Protein AF-A0A9D0HGX9-F1 (afdb_monomer)

Secondary structure (DSSP, 8-state):
---------TTS-PPPEEETTEEE-HHHHHHHHHHHHHTTTSEE-HHHHHHHHHHHHHTT--HHHHHHHHHHHHHHHHHHHS---EEPPP--------------TT-HHHHHHHHHHHHHHHHHHHHHHHHHHHHHHHHHHHHHHHHHHHHHHHHHHHHHHHHHHHHHHHHHHHHHHHHHHHHHHT------------------------------------------S----HHHHHHHHHH-TT-HHHHHHHHHHHHHTT-HHHHHHHHHHHHHTT---HHHHHHHHHH--SS----SS---HHHIIIIIS-TT--HHHHHHHHHHHHHHHHHHHHHSPTT-S-PPPGGGEE-TTT---HHHHHHHHHHHHTT-PPPPEEE-TT--SSEEEE-SSS-EEEE-HHHHSS--HHHHHHHHHHHHHTTSHHHHHHHHSSSHHHHHHHHHHHHHHH-TT----HHHHHHHHHHHHHHGGGS-HHHHHHHHHHHHHHHHTT----HHHHHHHHHHHHHHHHHHHH--HHHHHHHHHHHSSS--HHHHHHHHHHHHSHHHHHHHHHHT-SPPP----

pLDDT: mean 81.4, std 19.77, range [28.61, 97.88]

Sequence (573 aa):
MSDDAFTHHAAHFEPGIVHAGVELSEAEAKYAELFSEVIWDGLITTSNQLRLENARKVFGLSPQRTQQLEAALTAAHEMRTDSSVLIEAEEAPSSRGTLAPTAAAGDPGMQALQLRIRTLEKDKRELRSSNRRLSGHVNELEELVEQLQSALQSTLQELADAHEELSASSQELVSSRREIEAAKSVRTPASQPPPLDSLRGVDIPFPAHSLTQKRHDDEIDWSTPGHTGPSDDPSDLHRQLDDDPRDTHTLKRMFDALRRRQDIDRRWCVAQVLVYLGEANDEQRELYERHAHAGLVTPRRAVNEDEWRELLFHSTQDHLIGDVLAEVAEAVLLGQLTRLKPGCRQQPDEALLVDPHESSVQAVRSFGWAAEFLGQKVPPLYADPAFEGITEMVLTPNPATRLGRGSLVGRTNKELAFLAGQHLCWYRKEHLLGRAVGSLQQLEDVLLAALAIGNPALPMTEAKKDRVEPLVEALQPLLDEATILRLQQLYDDFAEAGCIVDVARWHRAVERTALFSGLLLANDLDVAEAVLTLQQHNATDVEMEELIVFFTAARCSELRRRVGIALAPQTAL

Structure (mmCIF, N/CA/C/O backbone):
data_AF-A0A9D0HGX9-F1
#
_entry.id   AF-A0A9D0HGX9-F1
#
loop_
_atom_site.group_PDB
_atom_site.id
_atom_site.type_symbol
_atom_site.label_atom_id
_atom_site.label_alt_id
_atom_site.label_comp_id
_atom_site.label_asym_id
_atom_site.label_entity_id
_atom_site.label_seq_id
_atom_site.pdbx_PDB_ins_code
_atom_site.Cartn_x
_atom_site.Cartn_y
_atom_site.Cartn_z
_atom_site.occupancy
_atom_site.B_iso_or_equiv
_atom_site.auth_seq_id
_atom_site.auth_comp_id
_atom_site.auth_asym_id
_atom_site.auth_atom_id
_atom_site.pdbx_PDB_model_num
ATOM 1 N N . MET A 1 1 ? 2.062 45.900 58.242 1.00 41.16 1 MET A N 1
ATOM 2 C CA . MET A 1 1 ? 2.983 45.389 57.208 1.00 41.16 1 MET A CA 1
ATOM 3 C C . MET A 1 1 ? 2.101 44.754 56.157 1.00 41.16 1 MET A C 1
ATOM 5 O O . MET A 1 1 ? 1.206 44.018 56.541 1.00 41.16 1 MET A O 1
ATOM 9 N N . SER A 1 2 ? 2.237 45.222 54.920 1.00 35.62 2 SER A N 1
ATOM 10 C CA . SER A 1 2 ? 1.290 45.032 53.817 1.00 35.62 2 SER A CA 1
ATOM 11 C C . SER A 1 2 ? 1.216 43.572 53.371 1.00 35.62 2 SER A C 1
ATOM 13 O O . SER A 1 2 ? 2.263 42.965 53.163 1.00 35.62 2 SER A O 1
ATOM 15 N N . ASP A 1 3 ? -0.005 43.059 53.211 1.00 44.34 3 ASP A N 1
ATOM 16 C CA . ASP A 1 3 ? -0.317 41.935 52.326 1.00 44.34 3 ASP A CA 1
ATOM 17 C C . ASP A 1 3 ? -0.073 42.408 50.888 1.00 44.34 3 ASP A C 1
ATOM 19 O O . ASP A 1 3 ? -0.855 43.195 50.352 1.00 44.34 3 ASP A O 1
ATOM 23 N N . ASP A 1 4 ? 1.024 41.970 50.272 1.00 37.41 4 ASP A N 1
ATOM 24 C CA . ASP A 1 4 ? 1.209 42.095 48.825 1.00 37.41 4 ASP A CA 1
ATOM 25 C C . ASP A 1 4 ? 0.525 40.898 48.158 1.00 37.41 4 ASP A C 1
ATOM 27 O O . ASP A 1 4 ? 1.103 39.829 47.957 1.00 37.41 4 ASP A O 1
ATOM 31 N N . ALA A 1 5 ? -0.761 41.076 47.854 1.00 46.41 5 ALA A N 1
ATOM 32 C CA . ALA A 1 5 ? -1.502 40.171 46.995 1.00 46.41 5 ALA A CA 1
ATOM 33 C C . ALA A 1 5 ? -0.936 40.265 45.570 1.00 46.41 5 ALA A C 1
ATOM 35 O O . ALA A 1 5 ? -1.072 41.281 44.883 1.00 46.41 5 ALA A O 1
ATOM 36 N N . PHE A 1 6 ? -0.290 39.186 45.137 1.00 40.38 6 PHE A N 1
ATOM 37 C CA . PHE A 1 6 ? 0.238 39.022 43.789 1.00 40.38 6 PHE A CA 1
ATOM 38 C C . PH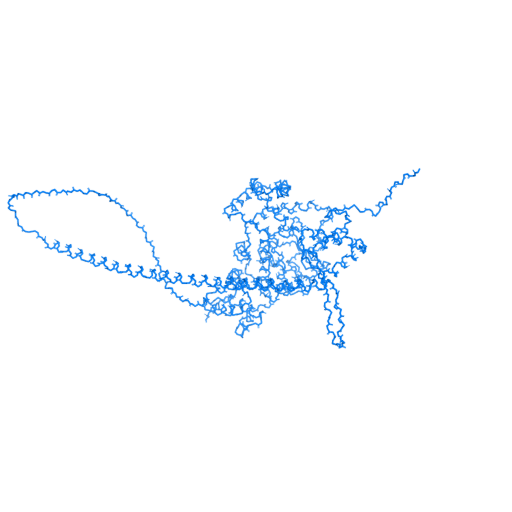E A 1 6 ? -0.894 39.204 42.762 1.00 40.38 6 PHE A C 1
ATOM 40 O O . PHE A 1 6 ? -1.862 38.444 42.741 1.00 40.38 6 PHE A O 1
ATOM 47 N N . THR A 1 7 ? -0.807 40.250 41.940 1.00 45.66 7 THR A N 1
ATOM 48 C CA . THR A 1 7 ? -1.807 40.592 40.918 1.00 45.66 7 THR A CA 1
ATOM 49 C C . THR A 1 7 ? -1.229 40.332 39.529 1.00 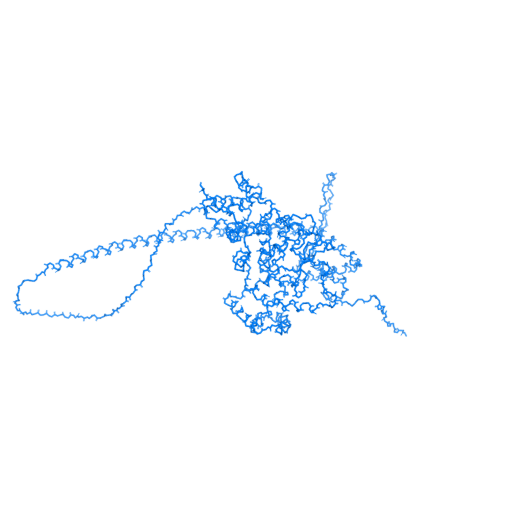45.66 7 THR A C 1
ATOM 51 O O . THR A 1 7 ? -0.210 40.903 39.151 1.00 45.66 7 THR A O 1
ATOM 54 N N . HIS A 1 8 ? -1.879 39.457 38.757 1.00 50.25 8 HIS A N 1
ATOM 55 C CA . HIS A 1 8 ? -1.488 39.129 37.384 1.00 50.25 8 HIS A CA 1
ATOM 56 C C . HIS A 1 8 ? -2.278 39.945 36.352 1.00 50.25 8 HIS A C 1
ATOM 58 O O . HIS A 1 8 ? -3.485 40.145 36.487 1.00 50.25 8 HIS A O 1
ATOM 64 N N . HIS A 1 9 ? -1.608 40.363 35.274 1.00 41.41 9 HIS A N 1
ATOM 65 C CA . HIS A 1 9 ? -2.248 40.954 34.099 1.00 41.41 9 HIS A CA 1
ATOM 66 C C . HIS A 1 9 ? -2.865 39.861 33.208 1.00 41.41 9 HIS A C 1
ATOM 68 O O . HIS A 1 9 ? -2.149 39.084 32.581 1.00 41.41 9 HIS A O 1
ATOM 74 N N . ALA A 1 10 ? -4.197 39.844 33.098 1.00 46.84 10 ALA A N 1
ATOM 75 C CA . ALA A 1 10 ? -4.971 38.834 32.362 1.00 46.84 10 ALA A CA 1
ATOM 76 C C . ALA A 1 10 ? -4.714 38.765 30.836 1.00 46.84 10 ALA A C 1
ATOM 78 O O . ALA A 1 10 ? -5.222 37.865 30.180 1.00 46.84 10 ALA A O 1
ATOM 79 N N . ALA A 1 11 ? -3.941 39.690 30.258 1.00 45.59 11 ALA A N 1
ATOM 80 C CA . ALA A 1 11 ? -3.657 39.728 28.818 1.00 45.59 11 ALA A CA 1
ATOM 81 C C . ALA A 1 11 ? -2.467 38.848 28.379 1.00 45.59 11 ALA A C 1
ATOM 83 O O . ALA A 1 11 ? -2.282 38.642 27.184 1.00 45.59 11 ALA A O 1
ATOM 84 N N . HIS A 1 12 ? -1.658 38.345 29.319 1.00 43.81 12 HIS A N 1
ATOM 85 C CA . HIS A 1 12 ? -0.419 37.603 29.026 1.00 43.81 12 HIS A CA 1
ATOM 86 C C . HIS A 1 12 ? -0.281 36.303 29.832 1.00 43.81 12 HIS A C 1
ATOM 88 O O . HIS A 1 12 ? 0.815 35.766 29.960 1.00 43.81 12 HIS A O 1
ATOM 94 N N . PHE A 1 13 ? -1.374 35.822 30.423 1.00 44.50 13 PHE A N 1
ATOM 95 C CA . PHE A 1 13 ? -1.369 34.621 31.249 1.00 44.50 13 PHE A CA 1
ATOM 96 C C . PHE A 1 13 ? -1.857 33.421 30.430 1.00 44.50 13 PHE A C 1
ATOM 98 O O . PHE A 1 13 ? -3.046 33.325 30.129 1.00 44.50 13 PHE A O 1
ATOM 105 N N . GLU A 1 14 ? -0.944 32.517 30.072 1.00 49.56 14 GLU A N 1
ATOM 106 C CA . GLU A 1 14 ? -1.278 31.206 29.508 1.00 49.56 14 GLU A CA 1
ATOM 107 C C . GLU A 1 14 ? -1.277 30.151 30.629 1.00 49.56 14 GLU A C 1
ATOM 109 O O . GLU A 1 14 ? -0.292 30.055 31.366 1.00 49.56 14 GLU A O 1
ATOM 114 N N . PRO A 1 15 ? -2.356 29.367 30.799 1.00 50.19 15 PRO A N 1
ATOM 115 C CA . PRO A 1 15 ? -2.385 28.281 31.773 1.00 50.19 15 PRO A CA 1
ATOM 116 C C . PRO A 1 15 ? -1.420 27.163 31.354 1.00 50.19 15 PRO A C 1
ATOM 118 O O . PRO A 1 15 ? -1.460 26.698 30.216 1.00 50.19 15 PRO A O 1
ATOM 121 N N . GLY A 1 16 ? -0.557 26.738 32.279 1.00 45.16 16 GLY A N 1
ATOM 122 C CA . GLY A 1 16 ? 0.463 25.728 32.008 1.00 45.16 16 GLY A CA 1
ATOM 123 C C . GLY A 1 16 ? -0.113 24.323 31.802 1.00 45.16 16 GLY A C 1
ATOM 124 O O . GLY A 1 16 ? -1.043 23.909 32.495 1.00 45.16 16 GLY A O 1
ATOM 125 N N . ILE A 1 17 ? 0.465 23.576 30.863 1.00 52.53 17 ILE A N 1
ATOM 126 C CA . ILE A 1 17 ? 0.233 22.144 30.654 1.00 52.53 17 ILE A CA 1
ATOM 127 C C . ILE A 1 17 ? 1.348 21.392 31.385 1.00 52.53 17 ILE A C 1
ATOM 129 O O . ILE A 1 17 ? 2.521 21.747 31.276 1.00 52.53 17 ILE A O 1
ATOM 133 N N . VAL A 1 18 ? 0.999 20.352 32.146 1.00 51.81 18 VAL A N 1
ATOM 134 C CA . VAL A 1 18 ? 1.998 19.518 32.827 1.00 51.81 18 VAL A CA 1
ATOM 135 C C . VAL A 1 18 ? 2.563 18.510 31.831 1.00 51.81 18 VAL A C 1
ATOM 137 O O . VAL A 1 18 ? 1.854 17.601 31.404 1.00 51.81 18 VAL A O 1
ATOM 140 N N . HIS A 1 19 ? 3.845 18.635 31.495 1.00 47.19 19 HIS A N 1
ATOM 141 C CA . HIS A 1 19 ? 4.571 17.654 30.687 1.00 47.19 19 HIS A CA 1
ATOM 142 C C . HIS A 1 19 ? 5.799 17.181 31.470 1.00 47.19 19 HIS A C 1
ATOM 144 O O . HIS A 1 19 ? 6.579 17.995 31.959 1.00 47.19 19 HIS A O 1
ATOM 150 N N . ALA A 1 20 ? 5.954 15.865 31.645 1.00 56.28 20 ALA A N 1
ATOM 151 C CA . ALA A 1 20 ? 7.047 15.259 32.423 1.00 56.28 20 ALA A CA 1
ATOM 152 C C . ALA A 1 20 ? 7.250 15.840 33.850 1.00 56.28 20 ALA A C 1
ATOM 154 O O . ALA A 1 20 ? 8.354 15.799 34.386 1.00 56.28 20 ALA A O 1
ATOM 155 N N . GLY A 1 21 ? 6.189 16.360 34.483 1.00 55.59 21 GLY A N 1
ATOM 156 C CA . GLY A 1 21 ? 6.228 16.885 35.856 1.00 55.59 21 GLY A CA 1
ATOM 157 C C . GLY A 1 21 ? 6.620 18.363 35.998 1.00 55.59 21 GLY A C 1
ATOM 158 O O . GLY A 1 21 ? 6.822 18.814 37.123 1.00 55.59 21 GLY A O 1
ATOM 159 N N . VAL A 1 22 ? 6.701 19.123 34.900 1.00 55.81 22 VAL A N 1
ATOM 160 C CA . VAL A 1 22 ? 6.968 20.574 34.901 1.00 55.81 22 VAL A CA 1
ATOM 161 C C . VAL A 1 22 ? 5.765 21.321 34.311 1.00 55.81 22 VAL A C 1
ATOM 163 O O . VAL A 1 22 ? 5.178 20.861 33.332 1.00 55.81 22 VAL A O 1
ATOM 166 N N . GLU A 1 23 ? 5.380 22.457 34.904 1.00 62.72 23 GLU A N 1
ATOM 167 C CA . GLU A 1 23 ? 4.383 23.375 34.329 1.00 62.72 23 GLU A CA 1
ATOM 168 C C . GLU A 1 23 ? 5.004 24.132 33.144 1.00 62.72 23 GLU A C 1
ATOM 170 O O . GLU A 1 23 ? 5.944 24.912 33.330 1.00 62.72 23 GLU A O 1
ATOM 175 N N . LEU A 1 24 ? 4.495 23.879 31.933 1.00 69.81 24 LEU A N 1
ATOM 176 C CA . LEU A 1 24 ? 4.989 24.453 30.676 1.00 69.81 24 LEU A CA 1
ATOM 177 C C . LEU A 1 24 ? 3.926 25.328 30.010 1.00 69.81 24 LEU A C 1
ATOM 179 O O . LEU A 1 24 ? 2.756 24.947 29.977 1.00 69.81 24 LEU A O 1
ATOM 183 N N . SER A 1 25 ? 4.315 26.461 29.419 1.00 76.12 25 SER A N 1
ATOM 184 C CA . SER A 1 25 ? 3.441 27.175 28.470 1.00 76.12 25 SER A CA 1
ATOM 185 C C . SER A 1 25 ? 3.206 26.348 27.195 1.00 76.12 25 SER A C 1
ATOM 187 O O . SER A 1 25 ? 3.917 25.376 26.937 1.00 76.12 25 SER A O 1
ATOM 189 N N . GLU A 1 26 ? 2.232 26.714 26.355 1.00 75.19 26 GLU A N 1
ATOM 190 C CA . GLU A 1 26 ? 1.920 25.932 25.144 1.00 75.19 26 GLU A CA 1
ATOM 191 C C . GLU A 1 26 ? 3.116 25.869 24.171 1.00 75.19 26 GLU A C 1
ATOM 193 O O . GLU A 1 26 ? 3.390 24.835 23.557 1.00 75.19 26 GLU A O 1
ATOM 198 N N . ALA A 1 27 ? 3.872 26.965 24.067 1.00 77.44 27 ALA A N 1
ATOM 199 C CA . ALA A 1 27 ? 5.100 27.033 23.279 1.00 77.44 27 ALA A CA 1
ATOM 200 C C . ALA A 1 27 ? 6.240 26.196 23.892 1.00 77.44 27 ALA A C 1
ATOM 202 O O . ALA A 1 27 ? 6.989 25.542 23.165 1.00 77.44 27 ALA A O 1
ATOM 203 N N . GLU A 1 28 ? 6.355 26.179 25.223 1.00 81.38 28 GLU A N 1
ATOM 204 C CA . GLU A 1 28 ? 7.341 25.362 25.940 1.00 81.38 28 GLU A CA 1
ATOM 205 C C . GLU A 1 28 ? 7.021 23.864 25.843 1.00 81.38 28 GLU A C 1
ATOM 207 O O . GLU A 1 28 ? 7.941 23.061 25.711 1.00 81.38 28 GLU A O 1
ATOM 212 N N . ALA A 1 29 ? 5.741 23.480 25.840 1.00 79.88 29 ALA A N 1
ATOM 213 C CA . ALA A 1 29 ? 5.309 22.093 25.680 1.00 79.88 29 ALA A CA 1
ATOM 214 C C . ALA A 1 29 ? 5.664 21.538 24.291 1.00 79.88 29 ALA A C 1
ATOM 216 O O . ALA A 1 29 ? 6.240 20.457 24.197 1.00 79.88 29 ALA A O 1
ATOM 217 N N . LYS A 1 30 ? 5.415 22.309 23.223 1.00 79.50 30 LYS A N 1
ATOM 218 C CA . LYS A 1 30 ? 5.791 21.934 21.844 1.00 79.50 30 LYS A CA 1
ATOM 219 C C . LYS A 1 30 ? 7.307 21.816 21.672 1.00 79.50 30 LYS A C 1
ATOM 221 O O . LYS A 1 30 ? 7.789 20.929 20.973 1.00 79.50 30 LYS A O 1
ATOM 226 N N . TYR A 1 31 ? 8.071 22.692 22.327 1.00 88.00 31 TYR A N 1
ATOM 227 C CA . TYR A 1 31 ? 9.530 22.591 22.341 1.00 88.00 31 TYR A CA 1
ATOM 228 C C . TYR A 1 31 ? 10.022 21.378 23.137 1.00 88.00 31 TYR A C 1
ATOM 230 O O . TYR A 1 31 ? 10.944 20.697 22.699 1.00 88.00 31 TYR A O 1
ATOM 238 N N . ALA A 1 32 ? 9.404 21.082 24.283 1.00 85.25 32 ALA A N 1
ATOM 239 C CA . ALA A 1 32 ? 9.742 19.927 25.111 1.00 85.25 32 ALA A CA 1
ATOM 240 C C . ALA A 1 32 ? 9.456 18.593 24.406 1.00 85.25 32 ALA A C 1
ATOM 242 O O . ALA A 1 32 ? 10.243 17.654 24.536 1.00 85.25 32 ALA A O 1
ATOM 243 N N . GLU A 1 33 ? 8.368 18.515 23.640 1.00 85.00 33 GLU A N 1
ATOM 244 C CA . GLU A 1 33 ? 8.035 17.365 22.795 1.00 85.00 33 GLU A CA 1
ATOM 245 C C . GLU A 1 33 ? 9.098 17.158 21.707 1.00 85.00 33 GLU A C 1
ATOM 247 O O . GLU A 1 33 ? 9.690 16.082 21.624 1.00 85.00 33 GLU A O 1
ATOM 252 N N . LEU A 1 34 ? 9.440 18.221 20.967 1.00 87.44 34 LEU A N 1
ATOM 253 C CA . LEU A 1 34 ? 10.500 18.191 19.955 1.00 87.44 34 LEU A CA 1
ATOM 254 C C . LEU A 1 34 ? 11.865 17.811 20.550 1.00 87.44 34 LEU A C 1
ATOM 256 O O . LEU A 1 34 ? 12.614 17.038 19.959 1.00 87.44 34 LEU A O 1
ATOM 260 N N . PHE A 1 35 ? 12.211 18.349 21.719 1.00 87.19 35 PHE A N 1
ATOM 261 C CA . PHE A 1 35 ? 13.467 18.020 22.387 1.00 87.19 35 PHE A CA 1
ATOM 262 C C . PHE A 1 35 ? 13.495 16.557 22.845 1.00 87.19 35 PHE A C 1
ATOM 264 O O . PHE A 1 35 ? 14.522 15.902 22.710 1.00 87.19 35 PHE A O 1
ATOM 271 N N . SER A 1 36 ? 12.364 16.025 23.318 1.00 85.25 36 SER A N 1
ATOM 272 C CA . SER A 1 36 ? 12.232 14.616 23.714 1.00 85.25 36 SER A CA 1
ATOM 273 C C . SER A 1 36 ? 12.361 13.657 22.524 1.00 85.25 36 SER A C 1
ATOM 275 O O . SER A 1 36 ? 12.949 12.591 22.676 1.00 85.25 36 SER A O 1
ATOM 277 N N . GLU A 1 37 ? 11.849 14.045 21.349 1.00 82.81 37 GLU A N 1
ATOM 278 C CA . GLU A 1 37 ? 12.058 13.336 20.076 1.00 82.81 37 GLU A CA 1
ATOM 279 C C . GLU A 1 37 ? 13.550 13.304 19.712 1.00 82.81 37 GLU A C 1
ATOM 281 O O . GLU A 1 37 ? 14.085 12.251 19.378 1.00 82.81 37 GLU A O 1
ATOM 286 N N . VAL A 1 38 ? 14.236 14.445 19.837 1.00 85.38 38 VAL A N 1
ATOM 287 C CA . VAL A 1 38 ? 15.654 14.590 19.475 1.00 85.38 38 VAL A CA 1
ATOM 288 C C . VAL A 1 38 ? 16.594 13.814 20.399 1.00 85.38 38 VAL A C 1
ATOM 290 O O . VAL A 1 38 ? 17.603 13.312 19.924 1.00 85.38 38 VAL A O 1
ATOM 293 N N . ILE A 1 39 ? 16.305 13.727 21.700 1.00 84.56 39 ILE A N 1
ATOM 294 C CA . ILE A 1 39 ? 17.152 12.988 22.655 1.00 84.56 39 ILE A CA 1
ATOM 295 C C . ILE A 1 39 ? 16.775 11.506 22.777 1.00 84.56 39 ILE A C 1
ATOM 297 O O . ILE A 1 39 ? 17.386 10.802 23.578 1.00 84.56 39 ILE A O 1
ATOM 301 N N . TRP A 1 40 ? 15.765 11.023 22.039 1.00 78.25 40 TRP A N 1
ATOM 302 C CA . TRP A 1 40 ? 15.255 9.650 22.160 1.00 78.25 40 TRP A CA 1
ATOM 303 C C . TRP A 1 40 ? 16.328 8.585 21.896 1.00 78.25 40 TRP A C 1
ATOM 305 O O . TRP A 1 40 ? 16.348 7.547 22.555 1.00 78.25 40 TRP A O 1
ATOM 315 N N . ASP A 1 41 ? 17.229 8.850 20.955 1.00 73.81 41 ASP A N 1
ATOM 316 C CA . ASP A 1 41 ? 18.353 7.985 20.588 1.00 73.81 41 ASP A CA 1
ATOM 317 C C . ASP A 1 41 ? 19.620 8.238 21.431 1.00 73.81 41 ASP A C 1
ATOM 319 O O . ASP A 1 41 ? 20.639 7.568 21.247 1.00 73.81 41 ASP A O 1
ATOM 323 N N . GLY A 1 42 ? 19.559 9.186 22.373 1.00 74.19 42 GLY A N 1
ATOM 324 C CA . GLY A 1 42 ? 20.676 9.587 23.220 1.00 74.19 42 GLY A CA 1
ATOM 325 C C . GLY A 1 42 ? 21.786 10.344 22.483 1.00 74.19 42 GLY A C 1
ATOM 326 O O . GLY A 1 42 ? 22.853 10.535 23.073 1.00 74.19 42 GLY A O 1
ATOM 327 N N . LEU A 1 43 ? 21.577 10.781 21.232 1.00 77.56 43 LEU A N 1
ATOM 328 C CA . LEU A 1 43 ? 22.593 11.460 20.428 1.00 77.56 43 LEU A CA 1
ATOM 329 C C . LEU A 1 43 ? 22.048 12.721 19.738 1.00 77.56 43 LEU A C 1
ATOM 331 O O . LEU A 1 43 ? 21.294 12.684 18.772 1.00 77.56 43 LEU A O 1
ATOM 335 N N . ILE A 1 44 ? 22.519 13.885 20.178 1.00 81.69 44 ILE A N 1
ATOM 336 C CA . ILE A 1 44 ? 22.172 15.164 19.560 1.00 81.69 44 ILE A CA 1
ATOM 337 C C . ILE A 1 44 ? 23.148 15.439 18.405 1.00 81.69 44 ILE A C 1
ATOM 339 O O . ILE A 1 44 ? 24.260 15.928 18.625 1.00 81.69 44 ILE A O 1
ATOM 343 N N . THR A 1 45 ? 22.713 15.140 17.177 1.00 82.38 45 THR A N 1
ATOM 344 C CA . THR A 1 45 ? 23.442 15.456 15.931 1.00 82.38 45 THR A CA 1
ATOM 345 C C . THR A 1 45 ? 23.485 16.960 15.641 1.00 82.38 45 THR A C 1
ATOM 347 O O . THR A 1 45 ? 22.624 17.722 16.092 1.00 82.38 45 THR A O 1
ATOM 350 N N . THR A 1 46 ? 24.427 17.409 14.805 1.00 77.56 46 THR A N 1
ATOM 351 C CA . THR A 1 46 ? 24.515 18.821 14.364 1.00 77.56 46 THR A CA 1
ATOM 352 C C . THR A 1 46 ? 23.242 19.294 13.643 1.00 77.56 46 THR A C 1
ATOM 354 O O . THR A 1 46 ? 22.807 20.436 13.806 1.00 77.56 46 THR A O 1
ATOM 357 N N . SER A 1 47 ? 22.588 18.406 12.885 1.00 74.94 47 SER A N 1
ATOM 358 C CA . SER A 1 47 ? 21.306 18.702 12.227 1.00 74.94 47 SER A CA 1
ATOM 359 C C . SER A 1 47 ? 20.187 18.930 13.249 1.00 74.94 47 SER A C 1
ATOM 361 O O . SER A 1 47 ? 19.439 19.909 13.161 1.00 74.94 47 SER A O 1
ATOM 363 N N . ASN A 1 48 ? 20.130 18.084 14.280 1.00 82.69 48 ASN A N 1
ATOM 364 C CA . ASN A 1 48 ? 19.157 18.210 15.356 1.00 82.69 48 ASN A CA 1
ATOM 365 C C . ASN A 1 48 ? 19.387 19.475 16.199 1.00 82.69 48 ASN A C 1
ATOM 367 O O . ASN A 1 48 ? 18.418 20.135 16.571 1.00 82.69 48 ASN A O 1
ATOM 371 N N . GLN A 1 49 ? 20.638 19.891 16.424 1.00 84.94 49 GLN A N 1
ATOM 372 C CA . GLN A 1 49 ? 20.939 21.178 17.069 1.00 84.94 49 GLN A CA 1
ATOM 373 C C . GLN A 1 49 ? 20.381 22.363 16.281 1.00 84.94 49 GLN A C 1
ATOM 375 O O . GLN A 1 49 ? 19.770 23.259 16.863 1.00 84.94 49 GLN A O 1
ATOM 380 N N . LEU A 1 50 ? 20.550 22.358 14.956 1.00 81.00 50 LEU A N 1
ATOM 381 C CA . LEU A 1 50 ? 20.021 23.414 14.096 1.00 81.00 50 LEU A CA 1
ATOM 382 C C . LEU A 1 50 ? 18.483 23.439 14.131 1.00 81.00 50 LEU A C 1
ATOM 384 O O . LEU A 1 50 ? 17.875 24.510 14.188 1.00 81.00 50 LEU A O 1
ATOM 388 N N . ARG A 1 51 ? 17.847 22.258 14.140 1.00 84.69 51 ARG A N 1
ATOM 389 C CA . ARG A 1 51 ? 16.388 22.092 14.264 1.00 84.69 51 ARG A CA 1
ATOM 390 C C . ARG A 1 51 ? 15.875 22.652 15.596 1.00 84.69 51 ARG A C 1
ATOM 392 O O . ARG A 1 51 ? 14.902 23.405 15.590 1.00 84.69 51 ARG A O 1
ATOM 399 N N . LEU A 1 52 ? 16.562 22.373 16.704 1.00 87.88 52 LEU A N 1
ATOM 400 C CA . LEU A 1 52 ? 16.247 22.924 18.027 1.00 87.88 52 LEU A CA 1
ATOM 401 C C . LEU A 1 52 ? 16.467 24.442 18.091 1.00 87.88 52 LEU A C 1
ATOM 403 O O . LEU A 1 52 ? 15.616 25.176 18.594 1.00 87.88 52 LEU A O 1
ATOM 407 N N . GLU A 1 53 ? 17.554 24.953 17.509 1.00 86.19 53 GLU A N 1
ATOM 408 C CA . GLU A 1 53 ? 17.820 26.392 17.492 1.00 86.19 53 GLU A CA 1
ATOM 409 C C . GLU A 1 53 ? 16.763 27.160 16.683 1.00 86.19 53 GLU A C 1
ATOM 411 O O . GLU A 1 53 ? 16.310 28.235 17.097 1.00 86.19 53 GLU A O 1
ATOM 416 N N . ASN A 1 54 ? 16.338 26.599 15.549 1.00 83.19 54 ASN A N 1
ATOM 417 C CA . ASN A 1 54 ? 15.263 27.148 14.730 1.00 83.19 54 ASN A CA 1
ATOM 418 C C . ASN A 1 54 ? 13.923 27.093 15.467 1.00 83.19 54 ASN A C 1
ATOM 420 O O . ASN A 1 54 ? 13.224 28.104 15.514 1.00 83.19 54 ASN A O 1
ATOM 424 N N . ALA A 1 55 ? 13.596 25.973 16.114 1.00 84.19 55 ALA A N 1
ATOM 425 C CA . ALA A 1 55 ? 12.389 25.842 16.924 1.00 84.19 55 ALA A CA 1
ATOM 426 C C . ALA A 1 55 ? 12.349 26.875 18.059 1.00 84.19 55 ALA A C 1
ATOM 428 O O . ALA A 1 55 ? 11.346 27.566 18.229 1.00 84.19 55 ALA A O 1
ATOM 429 N N . ARG A 1 56 ? 13.464 27.084 18.771 1.00 89.75 56 ARG A N 1
ATOM 430 C CA . ARG A 1 56 ? 13.574 28.118 19.811 1.00 89.75 56 ARG A CA 1
ATOM 431 C C . ARG A 1 56 ? 13.255 29.514 19.267 1.00 89.75 56 ARG A C 1
ATOM 433 O O . ARG A 1 56 ? 12.549 30.279 19.923 1.00 89.75 56 ARG A O 1
ATOM 440 N N . LYS A 1 57 ? 13.763 29.852 18.073 1.00 83.69 57 LYS A N 1
ATOM 441 C CA . LYS A 1 57 ? 13.506 31.144 17.406 1.00 83.69 57 LYS A CA 1
ATOM 442 C C . LYS A 1 57 ? 12.047 31.278 16.961 1.00 83.69 57 LYS A C 1
ATOM 444 O O . LYS A 1 57 ? 11.461 32.337 17.163 1.00 83.69 57 LYS A O 1
ATOM 449 N N . VAL A 1 58 ? 11.466 30.221 16.393 1.00 81.88 58 VAL A N 1
ATOM 450 C CA . VAL A 1 58 ? 10.078 30.195 15.897 1.00 81.88 58 VAL A CA 1
ATOM 451 C C . VAL A 1 58 ? 9.072 30.303 17.042 1.00 81.88 58 VAL A C 1
ATOM 453 O O . VAL A 1 58 ? 8.112 31.061 16.942 1.00 81.88 58 VAL A O 1
ATOM 456 N N . PHE A 1 59 ? 9.316 29.605 18.151 1.00 81.25 59 PHE A N 1
ATOM 457 C CA . PHE A 1 59 ? 8.452 29.637 19.333 1.00 81.25 59 PHE A CA 1
ATOM 458 C C . PHE A 1 59 ? 8.718 30.834 20.259 1.00 81.25 59 PHE A C 1
ATOM 460 O O . PHE A 1 59 ? 8.040 30.986 21.271 1.00 81.25 59 PHE A O 1
ATOM 467 N N . GLY A 1 60 ? 9.691 31.696 19.932 1.00 82.38 60 GLY A N 1
ATOM 468 C CA . GLY A 1 60 ? 9.995 32.903 20.707 1.00 82.38 60 GLY A CA 1
ATOM 469 C C . GLY A 1 60 ? 10.481 32.624 22.134 1.00 82.38 60 GLY A C 1
ATOM 470 O O . GLY A 1 60 ? 10.295 33.455 23.023 1.00 82.38 60 GLY A O 1
ATOM 471 N N . LEU A 1 61 ? 11.086 31.458 22.374 1.00 85.38 61 LEU A N 1
ATOM 472 C CA . LEU A 1 61 ? 11.471 31.018 23.713 1.00 85.38 61 LEU A CA 1
ATOM 473 C C . LEU A 1 61 ? 12.738 31.727 24.197 1.00 85.38 61 LEU A C 1
ATOM 475 O O . LEU A 1 61 ? 13.716 31.895 23.461 1.00 85.38 61 LEU A O 1
ATOM 479 N N . SER A 1 62 ? 12.748 32.126 25.473 1.00 86.06 62 SER A N 1
ATOM 480 C CA . SER A 1 62 ? 13.932 32.759 26.056 1.00 86.06 62 SER A CA 1
ATOM 481 C C . SER A 1 62 ? 15.089 31.747 26.179 1.00 86.06 62 SER A C 1
ATOM 483 O O . SER A 1 62 ? 14.863 30.604 26.596 1.00 86.06 62 SER A O 1
ATOM 485 N N . PRO A 1 63 ? 16.346 32.128 25.870 1.00 80.44 63 PRO A N 1
ATOM 486 C CA . PRO A 1 63 ? 17.479 31.198 25.889 1.00 80.44 63 PRO A CA 1
ATOM 487 C C . PRO A 1 63 ? 17.716 30.547 27.256 1.00 80.44 63 PRO A C 1
ATOM 489 O O . PRO A 1 63 ? 18.000 29.357 27.333 1.00 80.44 63 PRO A O 1
ATOM 492 N N . GLN A 1 64 ? 17.553 31.318 28.335 1.00 79.81 64 GLN A N 1
ATOM 493 C CA . GLN A 1 64 ? 17.758 30.839 29.705 1.00 79.81 64 GLN A CA 1
ATOM 494 C C . GLN A 1 64 ? 16.705 29.805 30.116 1.00 79.81 64 GLN A C 1
ATOM 496 O O . GLN A 1 64 ? 17.040 28.797 30.732 1.00 79.81 64 GLN A O 1
ATOM 501 N N . ARG A 1 65 ? 15.436 30.036 29.759 1.00 79.44 65 ARG A N 1
ATOM 502 C CA . ARG A 1 65 ? 14.342 29.112 30.072 1.00 79.44 65 ARG A CA 1
ATOM 503 C C . ARG A 1 65 ? 14.433 27.829 29.251 1.00 79.44 65 ARG A C 1
ATOM 505 O O . ARG A 1 65 ? 14.238 26.750 29.792 1.00 79.44 65 ARG A O 1
ATOM 512 N N . THR A 1 66 ? 14.817 27.953 27.983 1.00 86.19 66 THR A N 1
ATOM 513 C CA . THR A 1 66 ? 15.051 26.813 27.085 1.00 86.19 66 THR A CA 1
ATOM 514 C C . THR A 1 66 ? 16.143 25.898 27.640 1.00 86.19 66 THR A C 1
ATOM 516 O O . THR A 1 66 ? 15.926 24.705 27.785 1.00 86.19 66 THR A O 1
ATOM 519 N N . GLN A 1 67 ? 17.271 26.463 28.082 1.00 86.31 67 GLN A N 1
ATOM 520 C CA . GLN A 1 67 ? 18.365 25.688 28.674 1.00 86.31 67 GLN A CA 1
ATOM 521 C C . GLN A 1 67 ? 17.950 24.950 29.961 1.00 86.31 67 GLN A C 1
ATOM 523 O O . GLN A 1 67 ? 18.395 23.831 30.205 1.00 86.31 67 GLN A O 1
ATOM 528 N N . GLN A 1 68 ? 17.087 25.555 30.787 1.00 83.62 68 GLN A N 1
ATOM 529 C CA . GLN A 1 68 ? 16.531 24.890 31.974 1.00 83.62 68 GLN A CA 1
ATOM 530 C C . GLN A 1 68 ? 15.626 23.711 31.599 1.00 83.62 68 GLN A C 1
ATOM 532 O O . GLN A 1 68 ? 15.690 22.672 32.252 1.00 83.62 68 GLN A O 1
ATOM 537 N N . LEU A 1 69 ? 14.808 23.865 30.553 1.00 85.56 69 LEU A N 1
ATOM 538 C CA . LEU A 1 69 ? 13.943 22.803 30.039 1.00 85.56 69 LEU A CA 1
ATOM 539 C C . LEU A 1 69 ? 14.758 21.647 29.459 1.00 85.56 69 LEU A C 1
ATOM 541 O O . LEU A 1 69 ? 14.522 20.500 29.820 1.00 85.56 69 LEU A O 1
ATOM 545 N N . GLU A 1 70 ? 15.759 21.944 28.634 1.00 89.56 70 GLU A N 1
ATOM 546 C CA . GLU A 1 70 ? 16.654 20.940 28.049 1.00 89.56 70 GLU A CA 1
ATOM 547 C C . GLU A 1 70 ? 17.416 20.164 29.126 1.00 89.56 70 GLU A C 1
ATOM 549 O O . GLU A 1 70 ? 17.476 18.937 29.077 1.00 89.56 70 GLU A O 1
ATOM 554 N N . ALA A 1 71 ? 17.938 20.853 30.146 1.00 86.00 71 ALA A N 1
ATOM 555 C CA . ALA A 1 71 ? 18.618 20.211 31.268 1.00 86.00 71 ALA A CA 1
ATOM 556 C C . ALA A 1 71 ? 17.674 19.307 32.078 1.00 86.00 71 ALA A C 1
ATOM 558 O O . ALA A 1 71 ? 18.057 18.199 32.454 1.00 86.00 71 ALA A O 1
ATOM 559 N N . ALA A 1 72 ? 16.437 19.751 32.325 1.00 84.44 72 ALA A N 1
ATOM 560 C CA . ALA A 1 72 ? 15.439 18.964 33.047 1.00 84.44 72 ALA A CA 1
ATOM 561 C C . ALA A 1 72 ? 15.005 17.715 32.261 1.00 84.44 72 ALA A C 1
ATOM 563 O O . ALA A 1 72 ? 14.917 16.629 32.834 1.00 84.44 72 ALA A O 1
ATOM 564 N N . LEU A 1 73 ? 14.778 17.852 30.952 1.00 83.75 73 LEU A N 1
ATOM 565 C CA . LEU A 1 73 ? 14.387 16.748 30.071 1.00 83.75 73 LEU A CA 1
ATOM 566 C C . LEU A 1 73 ? 15.528 15.750 29.864 1.00 83.75 73 LEU A C 1
ATOM 568 O O . LEU A 1 73 ? 15.290 14.546 29.899 1.00 83.75 73 LEU A O 1
ATOM 572 N N . THR A 1 74 ? 16.764 16.237 29.734 1.00 85.12 74 THR A N 1
ATOM 573 C CA . THR A 1 74 ? 17.960 15.386 29.661 1.00 85.12 74 THR A CA 1
ATOM 574 C C . THR A 1 74 ? 18.113 14.575 30.945 1.00 85.12 74 THR A C 1
ATOM 576 O O . THR A 1 74 ? 18.184 13.354 30.885 1.00 85.12 74 THR A O 1
ATOM 579 N N . ALA A 1 75 ? 18.039 15.215 32.118 1.00 83.19 75 ALA A N 1
ATOM 580 C CA . ALA A 1 75 ? 18.124 14.512 33.399 1.00 83.19 75 ALA A CA 1
ATOM 581 C C . ALA A 1 75 ? 17.000 13.472 33.579 1.00 83.19 75 ALA A C 1
ATOM 583 O O . ALA A 1 75 ? 17.245 12.370 34.068 1.00 83.19 75 ALA A O 1
ATOM 584 N N . ALA A 1 76 ? 15.770 13.792 33.159 1.00 78.62 76 ALA A N 1
ATOM 585 C CA . ALA A 1 76 ? 14.642 12.862 33.209 1.00 78.62 76 ALA A CA 1
ATOM 586 C C . ALA A 1 76 ? 14.811 11.668 32.251 1.00 78.62 76 ALA A C 1
ATOM 588 O O . ALA A 1 76 ? 14.394 10.555 32.580 1.00 78.62 76 ALA A O 1
ATOM 589 N N . HIS A 1 77 ? 15.419 11.889 31.083 1.00 77.12 77 HIS A N 1
ATOM 590 C CA . HIS A 1 77 ? 15.742 10.835 30.126 1.00 77.12 77 HIS A CA 1
ATOM 591 C C . HIS A 1 77 ? 16.859 9.929 30.663 1.00 77.12 77 HIS A C 1
ATOM 593 O O . HIS A 1 77 ? 16.696 8.713 30.707 1.00 77.12 77 HIS A O 1
ATOM 599 N N . GLU A 1 78 ? 17.947 10.505 31.173 1.00 82.25 78 GLU A N 1
ATOM 600 C CA . GLU A 1 78 ? 19.077 9.754 31.734 1.00 82.25 78 GLU A CA 1
ATOM 601 C C . GLU A 1 78 ? 18.659 8.888 32.934 1.00 82.25 78 GLU A C 1
ATOM 603 O O . GLU A 1 78 ? 19.072 7.735 33.035 1.00 82.25 78 GLU A O 1
ATOM 608 N N . MET A 1 79 ? 17.760 9.386 33.794 1.00 74.12 79 MET A N 1
ATOM 609 C CA . MET A 1 79 ? 17.178 8.598 34.892 1.00 74.12 79 MET A CA 1
ATOM 610 C C . MET A 1 79 ? 16.318 7.417 34.416 1.00 74.12 79 MET A C 1
ATOM 612 O O . MET A 1 79 ? 16.148 6.452 35.161 1.00 74.12 79 MET A O 1
ATOM 616 N N . ARG A 1 80 ? 15.733 7.495 33.215 1.00 74.31 80 ARG A N 1
ATOM 617 C CA . ARG A 1 80 ? 14.844 6.462 32.665 1.00 74.31 80 ARG A CA 1
ATOM 618 C C . ARG A 1 80 ? 15.607 5.397 31.879 1.00 74.31 80 ARG A C 1
ATOM 620 O O . ARG A 1 80 ? 15.217 4.233 31.926 1.00 74.31 80 ARG A O 1
ATOM 627 N N . THR A 1 81 ? 16.655 5.793 31.162 1.00 69.88 81 THR A N 1
ATOM 628 C CA . THR A 1 81 ? 17.348 4.946 30.175 1.00 69.88 81 THR A CA 1
ATOM 629 C C . THR A 1 81 ? 18.751 4.505 30.629 1.00 69.88 81 THR A C 1
ATOM 631 O O . THR A 1 81 ? 19.419 3.770 29.902 1.00 69.88 81 THR A O 1
ATOM 634 N N . ASP A 1 82 ? 19.209 4.947 31.811 1.00 64.19 82 ASP A N 1
ATOM 635 C CA . ASP A 1 82 ? 20.532 4.658 32.412 1.00 64.19 82 ASP A CA 1
ATOM 636 C C . ASP A 1 82 ? 21.713 4.911 31.440 1.00 64.19 82 ASP A C 1
ATOM 638 O O . ASP A 1 82 ? 22.763 4.269 31.487 1.00 64.19 82 ASP A O 1
ATOM 642 N N . SER A 1 83 ? 21.508 5.847 30.505 1.00 68.31 83 SER A N 1
ATOM 643 C CA . SER A 1 83 ? 22.386 6.179 29.376 1.00 68.31 83 SER A CA 1
ATOM 644 C C . SER A 1 83 ? 22.494 7.697 29.248 1.00 68.31 83 SER A C 1
ATOM 646 O O . SER A 1 83 ? 21.473 8.377 29.290 1.00 68.31 83 SER A O 1
ATOM 648 N N . SER A 1 84 ? 23.713 8.229 29.101 1.00 73.06 84 SER A N 1
ATOM 649 C CA . SER A 1 84 ? 23.973 9.675 29.002 1.00 73.06 84 SER A CA 1
ATOM 650 C C . SER A 1 84 ? 23.715 10.216 27.597 1.00 73.06 84 SER A C 1
ATOM 652 O O . SER A 1 84 ? 24.178 9.604 26.631 1.00 73.06 84 SER A O 1
ATOM 654 N N . VAL A 1 85 ? 23.089 11.389 27.483 1.00 73.50 85 VAL A N 1
ATOM 655 C CA . VAL A 1 85 ? 22.865 12.052 26.186 1.00 73.50 85 VAL A CA 1
ATOM 656 C C . VAL A 1 85 ? 24.175 12.677 25.686 1.00 73.50 85 VAL A C 1
ATOM 658 O O . VAL A 1 85 ? 24.806 13.474 26.381 1.00 73.50 85 VAL A O 1
ATOM 661 N N . LEU A 1 86 ? 24.608 12.311 24.479 1.00 73.12 86 LEU A N 1
ATOM 662 C CA . LEU A 1 86 ? 25.859 12.766 23.866 1.00 73.12 86 LEU A CA 1
ATOM 663 C C . LEU A 1 86 ? 25.592 13.814 22.783 1.00 73.12 86 LEU A C 1
ATOM 665 O O . LEU A 1 86 ? 24.672 13.679 21.985 1.00 73.12 86 LEU A O 1
ATOM 669 N N . ILE A 1 87 ? 26.429 14.849 22.731 1.00 74.12 87 ILE A N 1
ATOM 670 C CA . ILE A 1 87 ? 26.396 15.872 21.682 1.00 74.12 87 ILE A CA 1
ATOM 671 C C . ILE A 1 87 ? 27.501 15.575 20.666 1.00 74.12 87 ILE A C 1
ATOM 673 O O . ILE A 1 87 ? 28.669 15.449 21.042 1.00 74.12 87 ILE A O 1
ATOM 677 N N . GLU A 1 88 ? 27.141 15.488 19.388 1.00 57.31 88 GLU A N 1
ATOM 678 C CA . GLU A 1 88 ? 28.090 15.285 18.294 1.00 57.31 88 GLU A CA 1
ATOM 679 C C . GLU A 1 88 ? 28.972 16.536 18.111 1.00 57.31 88 GLU A C 1
ATOM 681 O O . GLU A 1 88 ? 28.476 17.637 17.862 1.00 57.31 88 GLU A O 1
ATOM 686 N N . ALA A 1 89 ? 30.291 16.388 18.278 1.00 46.69 89 ALA A N 1
ATOM 687 C CA . ALA A 1 89 ? 31.259 17.452 18.023 1.00 46.69 89 ALA A CA 1
ATOM 688 C C . ALA A 1 89 ? 31.738 17.375 16.566 1.00 46.69 89 ALA A C 1
ATOM 690 O O . ALA A 1 89 ? 32.278 16.356 16.141 1.00 46.69 89 ALA A O 1
ATOM 691 N N . GLU A 1 90 ? 31.544 18.456 15.814 1.00 41.00 90 GLU A N 1
ATOM 692 C CA . GLU A 1 90 ? 31.869 18.558 14.389 1.00 41.00 90 GLU A CA 1
ATOM 693 C C . GLU A 1 90 ? 33.393 18.429 14.144 1.00 41.00 90 GLU A C 1
ATOM 695 O O . GLU A 1 90 ? 34.185 19.266 14.591 1.00 41.00 90 GLU A O 1
ATOM 700 N N . GLU A 1 91 ? 33.830 17.390 13.418 1.00 38.38 91 GLU A N 1
ATOM 701 C CA . GLU A 1 91 ? 35.174 17.341 12.826 1.00 38.38 91 GLU A CA 1
ATOM 702 C C . GLU A 1 91 ? 35.225 18.313 11.637 1.00 38.38 91 GLU A C 1
ATOM 704 O O . GLU A 1 91 ? 34.758 18.024 10.535 1.00 38.38 91 GLU A O 1
ATOM 709 N N . ALA A 1 92 ? 35.790 19.499 11.865 1.00 33.09 92 ALA A N 1
ATOM 710 C CA . ALA A 1 92 ? 35.960 20.514 10.831 1.00 33.09 92 ALA A CA 1
ATOM 711 C C . ALA A 1 92 ? 36.846 20.016 9.661 1.00 33.09 92 ALA A C 1
ATOM 713 O O . ALA A 1 92 ? 37.846 19.323 9.883 1.00 33.09 92 ALA A O 1
ATOM 714 N N . PRO A 1 93 ? 36.547 20.412 8.407 1.00 35.59 93 PRO A N 1
ATOM 715 C CA . PRO A 1 93 ? 37.246 19.925 7.225 1.00 35.59 93 PRO A CA 1
ATOM 716 C C . PRO A 1 93 ? 38.718 20.350 7.224 1.00 35.59 93 PRO A C 1
ATOM 718 O O . PRO A 1 93 ? 39.071 21.525 7.332 1.00 35.59 93 PRO A O 1
ATOM 721 N N . SER A 1 94 ? 39.590 19.360 7.056 1.00 35.50 94 SER A N 1
ATOM 722 C CA . SER A 1 94 ? 41.042 19.491 7.053 1.00 35.50 94 SER A CA 1
ATOM 723 C C . SER A 1 94 ? 41.554 20.392 5.921 1.00 35.50 94 SER A C 1
ATOM 725 O O . SER A 1 94 ? 41.812 19.938 4.803 1.00 35.50 94 SER A O 1
ATOM 727 N N . SER A 1 95 ? 41.793 21.667 6.225 1.00 33.00 95 SER A N 1
ATOM 728 C CA . SER A 1 95 ? 42.701 22.510 5.450 1.00 33.00 95 SER A CA 1
ATOM 729 C C . SER A 1 95 ? 44.146 22.147 5.801 1.00 33.00 95 SER A C 1
ATOM 731 O O . SER A 1 95 ? 44.587 22.326 6.937 1.00 33.00 95 SER A O 1
ATOM 733 N N . ARG A 1 96 ? 44.893 21.638 4.816 1.00 35.41 96 ARG A N 1
ATOM 734 C CA . ARG A 1 96 ? 46.345 21.418 4.893 1.00 35.41 96 ARG A CA 1
ATOM 735 C C . ARG A 1 96 ? 47.062 22.686 5.376 1.00 35.41 96 ARG A C 1
ATOM 737 O O . ARG A 1 96 ? 47.159 23.659 4.634 1.00 35.41 96 ARG A O 1
ATOM 744 N N . GLY A 1 97 ? 47.629 22.627 6.576 1.00 29.16 97 GLY A N 1
ATOM 745 C CA . GLY A 1 97 ? 48.515 23.648 7.126 1.00 29.16 97 GLY A CA 1
ATOM 746 C C . GLY A 1 97 ? 49.328 23.079 8.283 1.00 29.16 97 GLY A C 1
ATOM 747 O O . GLY A 1 97 ? 48.817 22.888 9.378 1.00 29.16 97 GLY A O 1
ATOM 748 N N . THR A 1 98 ? 50.593 22.769 8.017 1.00 39.47 98 THR A N 1
ATOM 749 C CA . THR A 1 98 ? 51.602 22.319 8.981 1.00 39.47 98 THR A CA 1
ATOM 750 C C . THR A 1 98 ? 51.701 23.252 10.188 1.00 39.47 98 THR A C 1
ATOM 752 O O . THR A 1 98 ? 52.157 24.371 9.998 1.00 39.47 98 THR A O 1
ATOM 755 N N . LEU A 1 99 ? 51.421 22.775 11.409 1.00 32.50 99 LEU A N 1
ATOM 756 C CA . LEU A 1 99 ? 52.112 23.190 12.641 1.00 32.50 99 LEU A CA 1
ATOM 757 C C . LEU A 1 99 ? 52.110 22.051 13.684 1.00 32.50 99 LEU A C 1
ATOM 759 O O . LEU A 1 99 ? 51.208 21.224 13.742 1.00 32.50 99 LEU A O 1
ATOM 763 N N . ALA A 1 100 ? 53.208 22.003 14.434 1.00 31.55 100 ALA A N 1
ATOM 764 C CA . ALA A 1 100 ? 53.714 20.932 15.293 1.00 31.55 100 ALA A CA 1
ATOM 765 C C . ALA A 1 100 ? 52.859 20.636 16.558 1.00 31.55 100 ALA A C 1
ATOM 767 O O . ALA A 1 100 ? 51.964 21.411 16.888 1.00 31.55 100 ALA A O 1
ATOM 768 N N . PRO A 1 101 ? 53.134 19.534 17.294 1.00 39.62 101 PRO A N 1
ATOM 769 C CA . PRO A 1 101 ? 52.237 19.002 18.310 1.00 39.62 101 PRO A CA 1
ATOM 770 C C . PRO A 1 101 ? 52.409 19.740 19.640 1.00 39.62 101 PRO A C 1
ATOM 772 O O . PRO A 1 101 ? 53.478 19.698 20.250 1.00 39.62 101 PRO A O 1
ATOM 775 N N . THR A 1 102 ? 51.349 20.364 20.146 1.00 35.12 102 THR A N 1
ATOM 776 C CA . THR A 1 102 ? 51.269 20.734 21.561 1.00 35.12 102 THR A CA 1
ATOM 777 C C . THR A 1 102 ? 50.611 19.601 22.330 1.00 35.12 102 THR A C 1
ATOM 779 O O . THR A 1 102 ? 49.400 19.399 22.313 1.00 35.12 102 THR A O 1
ATOM 782 N N . ALA A 1 103 ? 51.460 18.841 23.015 1.00 45.31 103 ALA A N 1
ATOM 783 C CA . ALA A 1 103 ? 51.062 17.917 24.055 1.00 45.31 103 ALA A CA 1
ATOM 784 C C . ALA A 1 103 ? 50.302 18.670 25.160 1.00 45.31 103 ALA A C 1
ATOM 786 O O . ALA A 1 103 ? 50.897 19.439 25.911 1.00 45.31 103 ALA A O 1
ATOM 787 N N . ALA A 1 104 ? 49.008 18.394 25.297 1.00 38.97 104 ALA A N 1
ATOM 788 C CA . ALA A 1 104 ? 48.291 18.547 26.557 1.00 38.97 104 ALA A CA 1
ATOM 789 C C . ALA A 1 104 ? 48.030 17.143 27.118 1.00 38.97 104 ALA A C 1
ATOM 791 O O . ALA A 1 104 ? 46.921 16.616 27.114 1.00 38.97 104 ALA A O 1
ATOM 792 N N . ALA A 1 105 ? 49.112 16.500 27.559 1.00 46.31 105 ALA A N 1
ATOM 793 C CA . ALA A 1 105 ? 49.032 15.352 28.443 1.00 46.31 105 ALA A CA 1
ATOM 794 C C . ALA A 1 105 ? 48.511 15.850 29.797 1.00 46.31 105 ALA A C 1
ATOM 796 O O . ALA A 1 105 ? 49.279 16.414 30.573 1.00 46.31 105 ALA A O 1
ATOM 797 N N . GLY A 1 106 ? 47.215 15.692 30.074 1.00 48.19 106 GLY A N 1
ATOM 798 C CA . GLY A 1 106 ? 46.720 16.002 31.415 1.00 48.19 106 GLY A CA 1
ATOM 799 C C . GLY A 1 106 ? 45.230 16.208 31.620 1.00 48.19 106 GLY A C 1
ATOM 800 O O . GLY A 1 106 ? 44.874 16.472 32.760 1.00 48.19 106 GLY A O 1
ATOM 801 N N . ASP A 1 107 ? 44.362 16.093 30.611 1.00 56.44 107 ASP A N 1
ATOM 802 C CA . ASP A 1 107 ? 42.923 16.176 30.881 1.00 56.44 107 ASP A CA 1
ATOM 803 C C . ASP A 1 107 ? 42.397 14.815 31.397 1.00 56.44 107 ASP A C 1
ATOM 805 O O . ASP A 1 107 ? 42.386 13.838 30.632 1.00 56.44 107 ASP A O 1
ATOM 809 N N . PRO A 1 108 ? 42.014 14.684 32.685 1.00 61.00 108 PRO A N 1
ATOM 810 C CA . PRO A 1 108 ? 41.536 13.422 33.250 1.00 61.00 108 PRO A CA 1
ATOM 811 C C . PRO A 1 108 ? 40.281 12.897 32.540 1.00 61.00 108 PRO A C 1
ATOM 813 O O . PRO A 1 108 ? 40.102 11.681 32.460 1.00 61.00 108 PRO A O 1
ATOM 816 N N . GLY A 1 109 ? 39.462 13.779 31.953 1.00 65.69 109 GLY A N 1
ATOM 817 C CA . GLY A 1 109 ? 38.313 13.381 31.135 1.00 65.69 109 GLY A CA 1
ATOM 818 C C . GLY A 1 109 ? 38.732 12.669 29.846 1.00 65.69 109 GLY A C 1
ATOM 819 O O . GLY A 1 109 ? 38.195 11.614 29.507 1.00 65.69 109 GLY A O 1
ATOM 820 N N . MET A 1 110 ? 39.770 13.175 29.174 1.00 62.81 110 MET A N 1
ATOM 821 C CA . MET A 1 110 ? 40.303 12.564 27.954 1.00 62.81 110 MET A CA 1
ATOM 822 C C . MET A 1 110 ? 40.969 11.213 28.242 1.00 62.81 110 MET A C 1
ATOM 824 O O . MET A 1 110 ? 40.839 10.278 27.456 1.00 62.81 110 MET A O 1
ATOM 828 N N . GLN A 1 111 ? 41.640 11.070 29.389 1.00 65.62 111 GLN A N 1
ATOM 829 C CA . GLN A 1 111 ? 42.222 9.790 29.806 1.00 65.62 111 GLN A CA 1
ATOM 830 C C . GLN A 1 111 ? 41.147 8.757 30.166 1.00 65.62 111 GLN A C 1
ATOM 832 O O . GLN A 1 111 ? 41.268 7.595 29.779 1.00 65.62 111 GLN A O 1
ATOM 837 N N . ALA A 1 112 ? 40.077 9.170 30.852 1.00 67.81 112 ALA A N 1
ATOM 838 C CA . ALA A 1 112 ? 38.941 8.303 31.155 1.00 67.81 112 ALA A CA 1
ATOM 839 C C . ALA A 1 112 ? 38.224 7.838 29.876 1.00 67.81 112 ALA A C 1
ATOM 841 O O . ALA A 1 112 ? 37.927 6.650 29.736 1.00 67.81 112 ALA A O 1
ATOM 842 N N . LEU A 1 113 ? 38.035 8.739 28.906 1.00 65.75 113 LEU A N 1
ATOM 843 C CA . LEU A 1 113 ? 37.493 8.402 27.588 1.00 65.75 113 LEU A CA 1
ATOM 844 C C . LEU A 1 113 ? 38.414 7.452 26.820 1.00 65.75 113 LEU A C 1
ATOM 846 O O . LEU A 1 113 ? 37.947 6.443 26.304 1.00 65.75 113 LEU A O 1
ATOM 850 N N . GLN A 1 114 ? 39.725 7.699 26.797 1.00 75.50 114 GLN A N 1
ATOM 851 C CA . GLN A 1 114 ? 40.686 6.799 26.147 1.00 75.50 114 GLN A CA 1
ATOM 852 C C . GLN A 1 114 ? 40.707 5.406 26.786 1.00 75.50 114 GLN A C 1
ATOM 854 O O . GLN A 1 114 ? 40.842 4.405 26.081 1.00 75.50 114 GLN A O 1
ATOM 859 N N . LEU A 1 115 ? 40.551 5.316 28.109 1.00 74.56 115 LEU A N 1
ATOM 860 C CA . LEU A 1 115 ? 40.405 4.036 28.796 1.00 74.56 115 LEU A CA 1
ATOM 861 C C . LEU A 1 115 ? 39.086 3.359 28.418 1.00 74.56 115 LEU A C 1
ATOM 863 O O . LEU A 1 115 ? 39.112 2.186 28.063 1.00 74.56 115 LEU A O 1
ATOM 867 N N . ARG A 1 116 ? 37.960 4.083 28.410 1.00 80.06 116 ARG A N 1
ATOM 868 C CA . ARG A 1 116 ? 36.651 3.524 28.039 1.00 80.06 116 ARG A CA 1
ATOM 869 C C . ARG A 1 116 ? 36.609 3.055 26.589 1.00 80.06 116 ARG A C 1
ATOM 871 O O . ARG A 1 116 ? 36.099 1.967 26.345 1.00 80.06 116 ARG A O 1
ATOM 878 N N . ILE A 1 117 ? 37.193 3.813 25.662 1.00 81.94 117 ILE A N 1
ATOM 879 C CA . ILE A 1 117 ? 37.341 3.423 24.254 1.00 81.94 117 ILE A CA 1
ATOM 880 C C . ILE A 1 117 ? 38.128 2.118 24.163 1.00 81.94 117 ILE A C 1
ATOM 882 O O . ILE A 1 117 ? 37.661 1.176 23.536 1.00 81.94 117 ILE A O 1
ATOM 886 N N . ARG A 1 118 ? 39.260 1.997 24.867 1.00 81.81 118 ARG A N 1
ATOM 887 C CA . ARG A 1 118 ? 40.035 0.745 24.884 1.00 81.81 118 ARG A CA 1
ATOM 888 C C . ARG A 1 118 ? 39.249 -0.432 25.460 1.00 81.81 118 ARG A C 1
ATOM 890 O O . ARG A 1 118 ? 39.399 -1.550 24.967 1.00 81.81 118 ARG A O 1
ATOM 897 N N . THR A 1 119 ? 38.428 -0.204 26.486 1.00 85.00 119 THR A N 1
ATOM 898 C CA . THR A 1 119 ? 37.560 -1.245 27.055 1.00 85.00 119 THR A CA 1
ATOM 899 C C . THR A 1 119 ? 36.483 -1.658 26.056 1.00 85.00 119 THR A C 1
ATOM 901 O O . THR A 1 119 ? 36.359 -2.837 25.761 1.00 85.00 119 THR A O 1
ATOM 904 N N . LEU A 1 120 ? 35.789 -0.703 25.434 1.00 81.00 120 LEU A N 1
ATOM 905 C CA . LEU A 1 120 ? 34.768 -0.982 24.420 1.00 81.00 120 LEU A CA 1
ATOM 906 C C . LEU A 1 120 ? 35.357 -1.652 23.172 1.00 81.00 120 LEU A C 1
ATOM 908 O O . LEU A 1 120 ? 34.750 -2.550 22.598 1.00 81.00 120 LEU A O 1
ATOM 912 N N . GLU A 1 121 ? 36.566 -1.279 22.759 1.00 83.88 121 GLU A N 1
ATOM 913 C CA . GLU A 1 121 ? 37.292 -1.949 21.678 1.00 83.88 121 GLU A CA 1
ATOM 914 C C . GLU A 1 121 ? 37.697 -3.379 22.045 1.00 83.88 121 GLU A C 1
ATOM 916 O O . GLU A 1 121 ? 37.816 -4.238 21.165 1.00 83.88 121 GLU A O 1
ATOM 921 N N . LYS A 1 122 ? 37.953 -3.652 23.327 1.00 87.81 122 LYS A N 1
ATOM 922 C CA . LYS A 1 122 ? 38.182 -5.008 23.827 1.00 87.81 122 LYS A CA 1
ATOM 923 C C . LYS A 1 122 ? 36.876 -5.806 23.799 1.00 87.81 122 LYS A C 1
ATOM 925 O O . LYS A 1 122 ? 36.858 -6.863 23.175 1.00 87.81 122 LYS A O 1
ATOM 930 N N . ASP A 1 123 ? 35.789 -5.258 24.331 1.00 81.12 123 ASP A N 1
ATOM 931 C CA . ASP A 1 123 ? 34.475 -5.911 24.380 1.00 81.12 123 ASP A CA 1
ATOM 932 C C . ASP A 1 123 ? 33.932 -6.181 22.966 1.00 81.12 123 ASP A C 1
ATOM 934 O O . ASP A 1 123 ? 33.476 -7.280 22.656 1.00 81.12 123 ASP A O 1
ATOM 938 N N . LYS A 1 124 ? 34.088 -5.229 22.036 1.00 82.25 124 LYS A N 1
ATOM 939 C CA . LYS A 1 124 ? 33.748 -5.400 20.613 1.00 82.25 124 LYS A CA 1
ATOM 940 C C . LYS A 1 124 ? 34.556 -6.519 19.958 1.00 82.25 124 LYS A C 1
ATOM 942 O O . LYS A 1 124 ? 34.031 -7.247 19.114 1.00 82.25 124 LYS A O 1
ATOM 947 N N . ARG A 1 125 ? 35.838 -6.669 20.309 1.00 86.25 125 ARG A N 1
ATOM 948 C CA . ARG A 1 125 ? 36.672 -7.777 19.814 1.00 86.25 125 ARG A CA 1
ATOM 949 C C . ARG A 1 125 ? 36.233 -9.114 20.404 1.00 86.25 125 ARG A C 1
ATOM 951 O O . ARG A 1 125 ? 36.178 -10.089 19.657 1.00 86.25 125 ARG A O 1
ATOM 958 N N . GLU A 1 126 ? 35.886 -9.151 21.686 1.00 86.00 126 GLU A N 1
ATOM 959 C CA . GLU A 1 126 ? 35.365 -10.346 22.355 1.00 86.00 126 GLU A CA 1
ATOM 960 C C . GLU A 1 126 ? 34.021 -10.774 21.752 1.00 86.00 126 GLU A C 1
ATOM 962 O O . GLU A 1 126 ? 33.892 -11.919 21.321 1.00 86.00 126 GLU A O 1
ATOM 967 N N . LEU A 1 127 ? 33.075 -9.851 21.563 1.00 83.56 127 LEU A N 1
ATOM 968 C CA . LEU A 1 127 ? 31.798 -10.126 20.896 1.00 83.56 127 LEU A CA 1
ATOM 969 C C . LEU A 1 127 ? 31.987 -10.619 19.459 1.00 83.56 127 LEU A C 1
ATOM 971 O O . LEU A 1 127 ? 31.400 -11.624 19.068 1.00 83.56 127 LEU A O 1
ATOM 975 N N . ARG A 1 128 ? 32.875 -9.991 18.679 1.00 85.06 128 ARG A N 1
ATOM 976 C CA . ARG A 1 128 ? 33.218 -10.470 17.326 1.00 85.06 128 ARG A CA 1
ATOM 977 C C . ARG A 1 128 ? 33.853 -11.860 17.334 1.00 85.06 128 ARG A C 1
ATOM 979 O O . ARG A 1 128 ? 33.696 -12.610 16.374 1.00 85.06 128 ARG A O 1
ATOM 986 N N . SER A 1 129 ? 34.603 -12.211 18.376 1.00 85.50 129 SER A N 1
ATOM 987 C CA . SER A 1 129 ? 35.138 -13.567 18.531 1.00 85.50 129 SER A CA 1
ATOM 988 C C . SER A 1 129 ? 34.045 -14.570 18.911 1.00 85.50 129 SER A C 1
ATOM 990 O O . SER A 1 129 ? 34.015 -15.657 18.340 1.00 85.50 129 SER A O 1
ATOM 992 N N . SER A 1 130 ? 33.102 -14.174 19.773 1.00 82.81 130 SER A N 1
ATOM 993 C CA . SER A 1 130 ? 31.941 -14.981 20.155 1.00 82.81 130 SER A CA 1
ATOM 994 C C . SER A 1 130 ? 31.035 -15.254 18.955 1.00 82.81 130 SER A C 1
ATOM 996 O O . SER A 1 130 ? 30.728 -16.407 18.682 1.00 82.81 130 SER A O 1
ATOM 998 N N . ASN A 1 131 ? 30.716 -14.233 18.152 1.00 80.75 131 ASN A N 1
ATOM 999 C CA . ASN A 1 131 ? 29.925 -14.405 16.930 1.00 80.75 131 ASN A CA 1
ATOM 1000 C C . ASN A 1 131 ? 30.612 -15.310 15.909 1.00 80.75 131 ASN A C 1
ATOM 1002 O O . ASN A 1 131 ? 29.947 -16.150 15.311 1.00 80.75 131 ASN A O 1
ATOM 1006 N N . ARG A 1 132 ? 31.937 -15.202 15.733 1.00 87.25 132 ARG A N 1
ATOM 1007 C CA . ARG A 1 132 ? 32.675 -16.143 14.872 1.00 87.25 132 ARG A CA 1
ATOM 1008 C C . ARG A 1 132 ? 32.603 -17.575 15.394 1.00 87.25 132 ARG A C 1
ATOM 1010 O O . ARG A 1 132 ? 32.476 -18.493 14.596 1.00 87.25 132 ARG A O 1
ATOM 1017 N N . ARG A 1 133 ? 32.651 -17.768 16.714 1.00 89.50 133 ARG A N 1
ATOM 1018 C CA . ARG A 1 133 ? 32.516 -19.092 17.332 1.00 89.50 133 ARG A CA 1
ATOM 1019 C C . ARG A 1 133 ? 31.103 -19.656 17.182 1.00 89.50 133 ARG A C 1
ATOM 1021 O O . ARG A 1 133 ? 30.967 -20.818 16.828 1.00 89.50 133 ARG A O 1
ATOM 1028 N N . LEU A 1 134 ? 30.077 -18.836 17.408 1.00 87.62 134 LEU A N 1
ATOM 1029 C CA . LEU A 1 134 ? 28.678 -19.215 17.202 1.00 87.62 134 LEU A CA 1
ATOM 1030 C C . LEU A 1 134 ? 28.400 -19.552 15.737 1.00 87.62 134 LEU A C 1
ATOM 1032 O O . LEU A 1 134 ? 27.798 -20.581 15.474 1.00 87.62 134 LEU A O 1
ATOM 1036 N N . SER A 1 135 ? 28.912 -18.755 14.796 1.00 86.31 135 SER A N 1
ATOM 1037 C CA . SER A 1 135 ? 28.808 -19.058 13.360 1.00 86.31 135 SER A CA 1
ATOM 1038 C C . SER A 1 135 ? 29.517 -20.372 13.013 1.00 86.31 135 SER A C 1
ATOM 1040 O O . SER A 1 135 ? 29.000 -21.159 12.237 1.00 86.31 135 SER A O 1
ATOM 1042 N N . GLY A 1 136 ? 30.666 -20.656 13.639 1.00 89.81 136 GLY A N 1
ATOM 1043 C CA . GLY A 1 136 ? 31.333 -21.955 13.511 1.00 89.81 136 GLY A CA 1
ATOM 1044 C C . GLY A 1 136 ? 30.467 -23.120 13.999 1.00 89.81 136 GLY A C 1
ATOM 1045 O O . GLY A 1 136 ? 30.333 -24.105 13.286 1.00 89.81 136 GLY A O 1
ATOM 1046 N N . HIS A 1 137 ? 29.825 -22.990 15.166 1.00 90.88 137 HIS A N 1
ATOM 1047 C CA . HIS A 1 137 ? 28.899 -24.015 15.661 1.00 90.88 137 HIS A CA 1
ATOM 1048 C C . HIS A 1 137 ? 27.666 -24.179 14.757 1.00 90.88 137 HIS A C 1
ATOM 1050 O O . HIS A 1 137 ? 27.170 -25.290 14.622 1.00 90.88 137 HIS A O 1
ATOM 1056 N N . VAL A 1 138 ? 27.156 -23.098 14.152 1.00 89.88 138 VAL A N 1
ATOM 1057 C CA . VAL A 1 138 ? 26.046 -23.178 13.186 1.00 89.88 138 VAL A CA 1
ATOM 1058 C C . VAL A 1 138 ? 26.470 -23.990 11.964 1.00 89.88 138 VAL A C 1
ATOM 1060 O O . VAL A 1 138 ? 25.783 -24.947 11.630 1.00 89.88 138 VAL A O 1
ATOM 1063 N N . ASN A 1 139 ? 27.639 -23.706 11.388 1.00 88.19 139 ASN A N 1
ATOM 1064 C CA . ASN A 1 139 ? 28.158 -24.476 10.255 1.00 88.19 139 ASN A CA 1
ATOM 1065 C C . ASN A 1 139 ? 28.396 -25.958 10.615 1.00 88.19 139 ASN A C 1
ATOM 1067 O O . ASN A 1 139 ? 28.107 -26.839 9.815 1.00 88.19 139 ASN A O 1
ATOM 1071 N N . GLU A 1 140 ? 28.898 -26.253 11.822 1.00 91.31 140 GLU A N 1
ATOM 1072 C CA . GLU A 1 140 ? 29.048 -27.638 12.307 1.00 91.31 140 GLU A CA 1
ATOM 1073 C C . GLU A 1 140 ? 27.690 -28.347 12.442 1.00 91.31 140 GLU A C 1
ATOM 1075 O O . GLU A 1 140 ? 27.570 -29.530 12.122 1.00 91.31 140 GLU A O 1
ATOM 1080 N N . LEU A 1 141 ? 26.656 -27.640 12.911 1.00 90.50 141 LEU A N 1
ATOM 1081 C CA . LEU A 1 141 ? 25.299 -28.183 12.985 1.00 90.50 141 LEU A CA 1
ATOM 1082 C C . LEU A 1 141 ? 24.714 -28.432 11.593 1.00 90.50 141 LEU A C 1
ATOM 1084 O O . LEU A 1 141 ? 24.083 -29.467 11.396 1.00 90.50 141 LEU A O 1
ATOM 1088 N N . GLU A 1 142 ? 24.939 -27.534 10.636 1.00 90.44 142 GLU A N 1
ATOM 1089 C CA . GLU A 1 142 ? 24.525 -27.715 9.240 1.00 90.44 142 GLU A CA 1
ATOM 1090 C C . GLU A 1 142 ? 25.193 -28.949 8.614 1.00 90.44 142 GLU A C 1
ATOM 1092 O O . GLU A 1 142 ? 24.497 -29.797 8.056 1.00 90.44 142 GLU A O 1
ATOM 1097 N N . GLU A 1 143 ? 26.503 -29.133 8.811 1.00 90.81 143 GLU A N 1
ATOM 1098 C CA . GLU A 1 143 ? 27.226 -30.316 8.320 1.00 90.81 143 GLU A CA 1
ATOM 1099 C C . GLU A 1 143 ? 26.695 -31.616 8.955 1.00 90.81 143 GLU A C 1
ATOM 1101 O O . GLU A 1 143 ? 26.517 -32.628 8.273 1.00 90.81 143 GLU A O 1
ATOM 1106 N N . LEU A 1 144 ? 26.377 -31.604 10.255 1.00 93.31 144 LEU A N 1
ATOM 1107 C CA . LEU A 1 144 ? 25.761 -32.753 10.929 1.00 93.31 144 LEU A CA 1
ATOM 1108 C C . LEU A 1 144 ? 24.353 -33.057 10.400 1.00 93.31 144 LEU A C 1
ATOM 1110 O O . LEU A 1 144 ? 23.985 -34.229 10.286 1.00 93.31 144 LEU A O 1
ATOM 1114 N N . VAL A 1 145 ? 23.562 -32.031 10.078 1.00 93.50 145 VAL A N 1
ATOM 1115 C CA . VAL A 1 145 ? 22.234 -32.207 9.473 1.00 93.50 145 VAL A CA 1
ATOM 1116 C C . VAL A 1 145 ? 22.360 -32.838 8.087 1.00 93.50 145 VAL A C 1
ATOM 1118 O O . VAL A 1 145 ? 21.645 -33.800 7.808 1.00 93.50 145 VAL A O 1
ATOM 1121 N N . GLU A 1 146 ? 23.301 -32.385 7.256 1.00 90.75 146 GLU A N 1
ATOM 1122 C CA . GLU A 1 146 ? 23.568 -32.988 5.943 1.00 90.75 146 GLU A CA 1
ATOM 1123 C C . GLU A 1 146 ? 24.021 -34.453 6.063 1.00 90.75 146 GLU A C 1
ATOM 1125 O O . GLU A 1 146 ? 23.536 -35.326 5.335 1.00 90.75 146 GLU A O 1
ATOM 1130 N N . GLN A 1 147 ? 24.894 -34.763 7.027 1.00 90.81 147 GLN A N 1
ATOM 1131 C CA . GLN A 1 147 ? 25.324 -36.138 7.298 1.00 90.81 147 GLN A CA 1
ATOM 1132 C C . GLN A 1 147 ? 24.155 -37.034 7.730 1.00 90.81 147 GLN A C 1
ATOM 1134 O O . GLN A 1 147 ? 24.038 -38.165 7.252 1.00 90.81 147 GLN A O 1
ATOM 1139 N N . LEU A 1 148 ? 23.268 -36.540 8.601 1.00 91.62 148 LEU A N 1
ATOM 1140 C CA . LEU A 1 148 ? 22.077 -37.276 9.034 1.00 91.62 148 LEU A CA 1
ATOM 1141 C C . LEU A 1 148 ? 21.083 -37.489 7.890 1.00 91.62 148 LEU A C 1
ATOM 1143 O O . LEU A 1 148 ? 20.523 -38.579 7.776 1.00 91.62 148 LEU A O 1
ATOM 1147 N N . GLN A 1 149 ? 20.883 -36.488 7.033 1.00 91.31 149 GLN A N 1
ATOM 1148 C CA . GLN A 1 149 ? 20.034 -36.611 5.847 1.00 91.31 149 GLN A CA 1
ATOM 1149 C C . GLN A 1 149 ? 20.581 -37.664 4.877 1.00 91.31 149 GLN A C 1
ATOM 1151 O O . GLN A 1 149 ? 19.829 -38.531 4.433 1.00 91.31 149 GLN A O 1
ATOM 1156 N N . SER A 1 150 ? 21.891 -37.651 4.617 1.00 90.50 150 SER A N 1
ATOM 1157 C CA . SER A 1 150 ? 22.561 -38.651 3.777 1.00 90.50 150 SER A CA 1
ATOM 1158 C C . SER A 1 150 ? 22.446 -40.066 4.358 1.00 90.50 150 SER A C 1
ATOM 1160 O O . SER A 1 150 ? 22.075 -41.008 3.652 1.00 90.50 150 SER A O 1
ATOM 1162 N N . ALA A 1 151 ? 22.670 -40.223 5.667 1.00 90.00 151 ALA A N 1
ATOM 1163 C CA . ALA A 1 151 ? 22.509 -41.505 6.350 1.00 90.00 151 ALA A CA 1
ATOM 1164 C C . ALA A 1 151 ? 21.059 -42.015 6.276 1.00 90.00 151 ALA A C 1
ATOM 1166 O O . ALA A 1 151 ? 20.833 -43.183 5.959 1.00 90.00 151 ALA A O 1
ATOM 1167 N N . LEU A 1 152 ? 20.073 -41.140 6.505 1.00 92.44 152 LEU A N 1
ATOM 1168 C CA . LEU A 1 152 ? 18.657 -41.488 6.391 1.00 92.44 152 LEU A CA 1
ATOM 1169 C C . LEU A 1 152 ? 18.314 -41.940 4.967 1.00 92.44 152 LEU A C 1
ATOM 1171 O O . LEU A 1 152 ? 17.677 -42.978 4.788 1.00 92.44 152 LEU A O 1
ATOM 1175 N N . GLN A 1 153 ? 18.782 -41.213 3.954 1.00 90.56 153 GLN A N 1
ATOM 1176 C CA . GLN A 1 153 ? 18.548 -41.552 2.554 1.00 90.56 153 GLN A CA 1
ATOM 1177 C C . GLN A 1 153 ? 19.173 -42.904 2.176 1.00 90.56 153 GLN A C 1
ATOM 1179 O O . GLN A 1 153 ? 18.528 -43.698 1.495 1.00 90.56 153 GLN A O 1
ATOM 1184 N N . SER A 1 154 ? 20.367 -43.216 2.693 1.00 92.88 154 SER A N 1
ATOM 1185 C CA . SER A 1 154 ? 20.987 -44.540 2.544 1.00 92.88 154 SER A CA 1
ATOM 1186 C C . SER A 1 154 ? 20.131 -45.646 3.166 1.00 92.88 154 SER A C 1
ATOM 1188 O O . SER A 1 154 ? 19.876 -46.659 2.522 1.00 92.88 154 SER A O 1
ATOM 1190 N N . THR A 1 155 ? 19.635 -45.454 4.394 1.00 91.75 155 THR A N 1
ATOM 1191 C CA . THR A 1 155 ? 18.794 -46.469 5.058 1.00 91.75 155 THR A CA 1
ATOM 1192 C C . THR A 1 155 ? 17.452 -46.678 4.359 1.00 91.75 155 THR A C 1
ATOM 1194 O O . THR A 1 155 ? 16.950 -47.800 4.309 1.00 91.75 155 THR A O 1
ATOM 1197 N N . LEU A 1 156 ? 16.870 -45.617 3.788 1.00 92.50 156 LEU A N 1
ATOM 1198 C CA . LEU A 1 156 ? 15.649 -45.717 2.99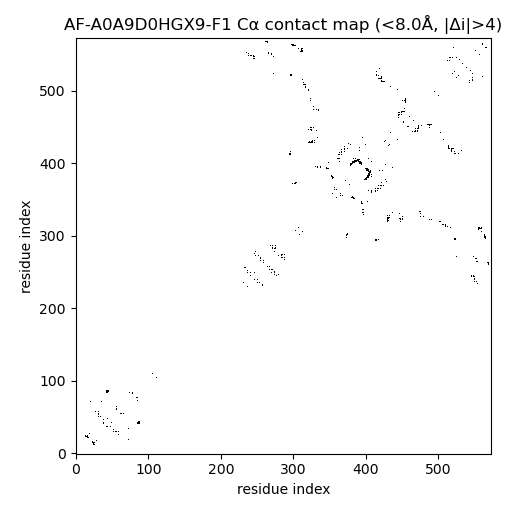0 1.00 92.50 156 LEU A CA 1
ATOM 1199 C C . LEU A 1 156 ? 15.888 -46.499 1.695 1.00 92.50 156 LEU A C 1
ATOM 1201 O O . LEU A 1 156 ? 15.026 -47.289 1.315 1.00 92.50 156 LEU A O 1
ATOM 1205 N N . GLN A 1 157 ? 17.051 -46.330 1.059 1.00 90.38 157 GLN A N 1
ATOM 1206 C CA . GLN A 1 157 ? 17.424 -47.115 -0.117 1.00 90.38 157 GLN A CA 1
ATOM 1207 C C . GLN A 1 157 ? 17.596 -48.601 0.228 1.00 90.38 157 GLN A C 1
ATOM 1209 O O . GLN A 1 157 ? 17.021 -49.446 -0.448 1.00 90.38 157 GLN A O 1
ATOM 1214 N N . GLU A 1 158 ? 18.297 -48.926 1.318 1.00 91.50 158 GLU A N 1
ATOM 1215 C CA . GLU A 1 158 ? 18.447 -50.317 1.778 1.00 91.50 158 GLU A CA 1
ATOM 1216 C C . GLU A 1 158 ? 17.089 -50.977 2.084 1.00 91.50 158 GLU A C 1
ATOM 1218 O O . GLU A 1 158 ? 16.865 -52.145 1.762 1.00 91.50 158 GLU A O 1
ATOM 1223 N N . LEU A 1 159 ? 16.154 -50.228 2.681 1.00 90.25 159 LEU A N 1
ATOM 1224 C CA . LEU A 1 159 ? 14.783 -50.687 2.922 1.00 90.25 159 LEU A CA 1
ATOM 1225 C C . LEU A 1 159 ? 13.999 -50.916 1.623 1.00 90.25 159 LEU A C 1
ATOM 1227 O O . LEU A 1 159 ? 13.218 -51.867 1.553 1.00 90.25 159 LEU A O 1
ATOM 1231 N N . ALA A 1 160 ? 14.191 -50.063 0.615 1.00 88.75 160 ALA A N 1
ATOM 1232 C CA . ALA A 1 160 ? 13.562 -50.214 -0.693 1.00 88.75 160 ALA A CA 1
ATOM 1233 C C . ALA A 1 160 ? 14.075 -51.469 -1.415 1.00 88.75 160 ALA A C 1
ATOM 1235 O O . ALA A 1 160 ? 13.265 -52.281 -1.865 1.00 88.75 160 ALA A O 1
ATOM 1236 N N . ASP A 1 161 ? 15.393 -51.680 -1.428 1.00 89.81 161 ASP A N 1
ATOM 1237 C CA . ASP A 1 161 ? 16.025 -52.853 -2.038 1.00 89.81 161 ASP A CA 1
ATOM 1238 C C . ASP A 1 161 ? 15.551 -54.150 -1.346 1.00 89.81 161 ASP A C 1
ATOM 1240 O O . ASP A 1 161 ? 15.135 -55.111 -2.000 1.00 89.81 161 ASP A O 1
ATOM 1244 N N . ALA A 1 162 ? 15.495 -54.162 -0.007 1.00 89.12 162 ALA A N 1
ATOM 1245 C CA . ALA A 1 162 ? 14.975 -55.299 0.756 1.00 89.12 162 ALA A CA 1
ATOM 1246 C C . ALA A 1 162 ? 13.488 -55.579 0.470 1.00 89.12 162 ALA A C 1
ATOM 1248 O O . ALA A 1 162 ? 13.055 -56.737 0.459 1.00 89.12 162 ALA A O 1
ATOM 1249 N N . HIS A 1 163 ? 12.684 -54.535 0.240 1.00 88.94 163 HIS A N 1
ATOM 1250 C CA . HIS A 1 163 ? 11.284 -54.691 -0.145 1.00 88.94 163 HIS A CA 1
ATOM 1251 C C . HIS A 1 163 ? 11.148 -55.338 -1.530 1.00 88.94 163 HIS A C 1
ATOM 1253 O O . HIS A 1 163 ? 10.291 -56.208 -1.715 1.00 88.94 163 HIS A O 1
ATOM 1259 N N . GLU A 1 164 ? 12.012 -54.972 -2.478 1.00 90.44 164 GLU A N 1
ATOM 1260 C CA . GLU A 1 164 ? 12.046 -55.565 -3.815 1.00 90.44 164 GLU A CA 1
ATOM 1261 C C . GLU A 1 164 ? 12.400 -57.062 -3.752 1.00 90.44 164 GLU A C 1
ATOM 1263 O O . GLU A 1 164 ? 11.665 -57.885 -4.308 1.00 90.44 164 GLU A O 1
ATOM 1268 N N . GLU A 1 165 ? 13.419 -57.447 -2.975 1.00 90.56 165 GLU A N 1
ATOM 1269 C CA . GLU A 1 165 ? 13.793 -58.856 -2.757 1.00 90.56 165 GLU A CA 1
ATOM 1270 C C . GLU A 1 165 ? 12.666 -59.686 -2.110 1.00 90.56 165 GLU A C 1
ATOM 1272 O O . GLU A 1 165 ? 12.379 -60.819 -2.525 1.00 90.56 165 GLU A O 1
ATOM 1277 N N . LEU A 1 166 ? 11.982 -59.120 -1.108 1.00 89.38 166 LEU A N 1
ATOM 1278 C CA . LEU A 1 166 ? 10.814 -59.736 -0.467 1.00 89.38 166 LEU A CA 1
ATOM 1279 C C . LEU A 1 166 ? 9.653 -59.907 -1.452 1.00 89.38 166 LEU A C 1
ATOM 1281 O O . LEU A 1 166 ? 8.972 -60.939 -1.436 1.00 89.38 166 LEU A O 1
ATOM 1285 N N . SER A 1 167 ? 9.431 -58.921 -2.321 1.00 87.75 167 SER A N 1
ATOM 1286 C CA . SER A 1 167 ? 8.392 -58.980 -3.348 1.00 87.75 167 SER A CA 1
ATOM 1287 C C . SER A 1 167 ? 8.674 -60.082 -4.376 1.00 87.75 167 SER A C 1
ATOM 1289 O O . SER A 1 167 ? 7.770 -60.863 -4.693 1.00 87.75 167 SER A O 1
ATOM 1291 N N . ALA A 1 168 ? 9.931 -60.228 -4.807 1.00 87.12 168 ALA A N 1
ATOM 1292 C CA . ALA A 1 168 ? 10.370 -61.279 -5.720 1.00 87.12 168 ALA A CA 1
ATOM 1293 C C . ALA A 1 168 ? 10.211 -62.672 -5.087 1.00 87.12 168 ALA A C 1
ATOM 1295 O O . ALA A 1 168 ? 9.578 -63.554 -5.673 1.00 87.12 168 ALA A O 1
ATOM 1296 N N . SER A 1 169 ? 10.665 -62.843 -3.840 1.00 86.69 169 SER A N 1
ATOM 1297 C CA . SER A 1 169 ? 10.501 -64.096 -3.084 1.00 86.69 169 SER A CA 1
ATOM 1298 C C . SER A 1 169 ? 9.024 -64.476 -2.904 1.00 86.69 169 SER A C 1
ATOM 1300 O O . SER A 1 169 ? 8.644 -65.644 -3.015 1.00 86.69 169 SER A O 1
ATOM 1302 N N . SER A 1 170 ? 8.154 -63.492 -2.658 1.00 87.06 170 SER A N 1
ATOM 1303 C CA . SER A 1 170 ? 6.707 -63.706 -2.559 1.00 87.06 170 SER A CA 1
ATOM 1304 C C . SER A 1 170 ? 6.107 -64.183 -3.889 1.00 87.06 170 SER A C 1
ATOM 1306 O O . SER A 1 170 ? 5.317 -65.131 -3.906 1.00 87.06 170 SER A O 1
ATOM 1308 N N . GLN A 1 171 ? 6.516 -63.594 -5.019 1.00 85.44 171 GLN A N 1
ATOM 1309 C CA . GLN A 1 171 ? 6.081 -64.033 -6.349 1.00 85.44 171 GLN A CA 1
ATOM 1310 C C . GLN A 1 171 ? 6.531 -65.468 -6.662 1.00 85.44 171 GLN A C 1
ATOM 1312 O O . GLN A 1 171 ? 5.724 -66.264 -7.157 1.00 85.44 171 GLN A O 1
ATOM 1317 N N . GLU A 1 172 ? 7.765 -65.839 -6.308 1.00 86.50 172 GLU A N 1
ATOM 1318 C CA . GLU A 1 172 ? 8.259 -67.213 -6.452 1.00 86.50 172 GLU A CA 1
ATOM 1319 C C . GLU A 1 172 ? 7.447 -68.208 -5.612 1.00 86.50 172 GLU A C 1
ATOM 1321 O O . GLU A 1 172 ? 7.033 -69.256 -6.118 1.00 86.50 172 GLU A O 1
ATOM 1326 N N . LEU A 1 173 ? 7.121 -67.872 -4.361 1.00 86.06 173 LEU A N 1
ATOM 1327 C CA . LEU A 1 173 ? 6.273 -68.709 -3.504 1.00 86.06 173 LEU A CA 1
ATOM 1328 C C . LEU A 1 173 ? 4.852 -68.862 -4.062 1.00 86.06 173 LEU A C 1
ATOM 1330 O O . LEU A 1 173 ? 4.283 -69.957 -4.020 1.00 86.06 173 LEU A O 1
ATOM 1334 N N . VAL A 1 174 ? 4.275 -67.791 -4.615 1.00 85.88 174 VAL A N 1
ATOM 1335 C CA . VAL A 1 174 ? 2.965 -67.840 -5.284 1.00 85.88 174 VAL A CA 1
ATOM 1336 C C . VAL A 1 174 ? 3.021 -68.742 -6.518 1.00 85.88 174 VAL A C 1
ATOM 1338 O O . VAL A 1 174 ? 2.100 -69.537 -6.728 1.00 85.88 174 VAL A O 1
ATOM 1341 N N . SER A 1 175 ? 4.096 -68.669 -7.307 1.00 80.94 175 SER A N 1
ATOM 1342 C CA . SER A 1 175 ? 4.295 -69.542 -8.470 1.00 80.94 175 SER A CA 1
ATOM 1343 C C . SER A 1 175 ? 4.433 -71.016 -8.058 1.00 80.94 175 SER A C 1
ATOM 1345 O O . SER A 1 175 ? 3.675 -71.858 -8.542 1.00 80.94 175 SER A O 1
ATOM 1347 N N . SER A 1 176 ? 5.256 -71.307 -7.046 1.00 82.62 176 SER A N 1
ATOM 1348 C CA . SER A 1 176 ? 5.444 -72.649 -6.480 1.00 82.62 176 SER A CA 1
ATOM 1349 C C . SER A 1 176 ? 4.137 -73.222 -5.921 1.00 82.62 176 SER A C 1
ATOM 1351 O O . SER A 1 176 ? 3.815 -74.397 -6.109 1.00 82.62 176 SER A O 1
ATOM 1353 N N . ARG A 1 177 ? 3.320 -72.390 -5.260 1.00 84.31 177 ARG A N 1
ATOM 1354 C CA . ARG A 1 177 ? 2.000 -72.798 -4.759 1.00 84.31 177 ARG A CA 1
ATOM 1355 C C . ARG A 1 177 ? 1.048 -73.173 -5.895 1.00 84.31 177 ARG A C 1
ATOM 1357 O O . ARG A 1 177 ? 0.339 -74.172 -5.767 1.00 84.31 177 ARG A O 1
ATOM 1364 N N . ARG A 1 178 ? 1.039 -72.409 -6.994 1.00 80.38 178 ARG A N 1
ATOM 1365 C CA . ARG A 1 178 ? 0.233 -72.725 -8.187 1.00 80.38 178 ARG A CA 1
ATOM 1366 C C . ARG A 1 178 ? 0.659 -74.047 -8.819 1.00 80.38 178 ARG A C 1
ATOM 1368 O O . ARG A 1 178 ? -0.207 -74.831 -9.196 1.00 80.38 178 ARG A O 1
ATOM 1375 N N . GLU A 1 179 ? 1.958 -74.333 -8.879 1.00 80.88 179 GLU A N 1
ATOM 1376 C CA . GLU A 1 179 ? 2.469 -75.618 -9.375 1.00 80.88 179 GLU A CA 1
ATOM 1377 C C . GLU A 1 179 ? 2.039 -76.796 -8.491 1.00 80.88 179 GLU A C 1
ATOM 1379 O O . GLU A 1 179 ? 1.596 -77.827 -9.000 1.00 80.88 179 GLU A O 1
ATOM 1384 N N . ILE A 1 180 ? 2.078 -76.640 -7.163 1.00 78.06 180 ILE A N 1
ATOM 1385 C CA . ILE A 1 180 ? 1.599 -77.665 -6.222 1.00 78.06 180 ILE A CA 1
ATOM 1386 C C . ILE A 1 180 ? 0.082 -77.879 -6.354 1.00 78.06 180 ILE A C 1
ATOM 1388 O O . ILE A 1 180 ? -0.385 -79.021 -6.315 1.00 78.06 180 ILE A O 1
ATOM 1392 N N . GLU A 1 181 ? -0.707 -76.812 -6.505 1.00 73.31 181 GLU A N 1
ATOM 1393 C CA . GLU A 1 181 ? -2.155 -76.914 -6.740 1.00 73.31 181 GLU A CA 1
ATOM 1394 C C . GLU A 1 181 ? -2.466 -77.584 -8.089 1.00 73.31 181 GLU A C 1
ATOM 1396 O O . GLU A 1 181 ? -3.338 -78.455 -8.151 1.00 73.31 181 GLU A O 1
ATOM 1401 N N . ALA A 1 182 ? -1.698 -77.287 -9.140 1.00 73.12 182 ALA A N 1
ATOM 1402 C CA . ALA A 1 182 ? -1.793 -77.975 -10.426 1.00 73.12 182 ALA A CA 1
ATOM 1403 C C . ALA A 1 182 ? -1.428 -79.469 -10.307 1.00 73.12 182 ALA A C 1
ATOM 1405 O O . ALA A 1 182 ? -2.153 -80.325 -10.815 1.00 73.12 182 ALA A O 1
ATOM 1406 N N . ALA A 1 183 ? -0.375 -79.813 -9.560 1.00 70.19 183 ALA A N 1
ATOM 1407 C CA . ALA A 1 183 ? 0.017 -81.201 -9.306 1.00 70.19 183 ALA A CA 1
ATOM 1408 C C . ALA A 1 183 ? -1.025 -81.976 -8.474 1.00 70.19 183 ALA A C 1
ATOM 1410 O O . ALA A 1 183 ? -1.215 -83.179 -8.674 1.00 70.19 183 ALA A O 1
ATOM 1411 N N . LYS A 1 184 ? -1.745 -81.298 -7.569 1.00 64.38 184 LYS A N 1
ATOM 1412 C CA . LYS A 1 184 ? -2.884 -81.875 -6.833 1.00 64.38 184 LYS A CA 1
ATOM 1413 C C . LYS A 1 184 ? -4.114 -82.079 -7.726 1.00 64.38 184 LYS A C 1
ATOM 1415 O O . LYS A 1 184 ? -4.806 -83.077 -7.553 1.00 64.38 184 LYS A O 1
ATOM 1420 N N . SER A 1 185 ? -4.350 -81.193 -8.695 1.00 55.06 185 SER A N 1
ATOM 1421 C CA . SER A 1 185 ? -5.439 -81.287 -9.683 1.00 55.06 185 SER A CA 1
ATOM 1422 C C . SER A 1 185 ? -5.272 -82.465 -10.664 1.00 55.06 185 SER A C 1
ATOM 1424 O O . SER A 1 185 ? -6.251 -83.094 -11.062 1.00 55.06 185 SER A O 1
ATOM 1426 N N . VAL A 1 186 ? -4.030 -82.849 -10.986 1.00 54.09 186 VAL A N 1
ATOM 1427 C CA . VAL A 1 186 ? -3.723 -83.976 -11.895 1.00 54.09 186 VAL A CA 1
ATOM 1428 C C . VAL A 1 186 ? -3.906 -85.359 -11.237 1.00 54.09 186 VAL A C 1
ATOM 1430 O O . VAL A 1 186 ? -3.977 -86.374 -11.932 1.00 54.09 186 VAL A O 1
ATOM 1433 N N . ARG A 1 187 ? -4.082 -85.449 -9.910 1.00 44.84 187 ARG A N 1
ATOM 1434 C CA . ARG A 1 187 ? -4.485 -86.706 -9.249 1.00 44.84 187 ARG A CA 1
ATOM 1435 C C . ARG A 1 187 ? -6.008 -86.863 -9.248 1.00 44.84 187 ARG A C 1
ATOM 1437 O O . ARG A 1 187 ? -6.677 -86.655 -8.241 1.00 44.84 187 ARG A O 1
ATOM 1444 N N . THR A 1 188 ? -6.553 -87.284 -10.386 1.00 39.81 188 THR A N 1
ATOM 1445 C CA . THR A 1 188 ? -7.919 -87.826 -10.490 1.00 39.81 188 THR A CA 1
ATOM 1446 C C . THR A 1 188 ? -7.976 -89.237 -9.866 1.00 39.81 188 THR A C 1
ATOM 1448 O O . THR A 1 188 ? -7.020 -90.003 -10.016 1.00 39.81 188 THR A O 1
ATOM 1451 N N . PRO A 1 189 ? -9.057 -89.602 -9.146 1.00 39.91 189 PRO A N 1
ATOM 1452 C CA . PRO A 1 189 ? -9.133 -90.826 -8.357 1.00 39.91 189 PRO A CA 1
ATOM 1453 C C . PRO A 1 189 ? -9.503 -92.030 -9.226 1.00 39.91 189 PRO A C 1
ATOM 1455 O O . PRO A 1 189 ? -10.417 -91.959 -10.045 1.00 39.91 189 PRO A O 1
ATOM 1458 N N . ALA A 1 190 ? -8.858 -93.170 -8.991 1.00 34.94 190 ALA A N 1
ATOM 1459 C CA . ALA A 1 190 ? -9.352 -94.450 -9.471 1.00 34.94 190 ALA A CA 1
ATOM 1460 C C . ALA A 1 190 ? -9.126 -95.548 -8.425 1.00 34.94 190 ALA A C 1
ATOM 1462 O O . ALA A 1 190 ? -7.997 -95.860 -8.061 1.00 34.94 190 ALA A O 1
ATOM 1463 N N . SER A 1 191 ? -10.250 -96.168 -8.060 1.00 35.03 191 SER A N 1
ATOM 1464 C CA . SER A 1 191 ? -10.402 -97.540 -7.568 1.00 35.03 191 SER A CA 1
ATOM 1465 C C . SER A 1 191 ? -10.336 -97.813 -6.054 1.00 35.03 191 SER A C 1
ATOM 1467 O O . SER A 1 191 ? -9.269 -97.921 -5.469 1.00 35.03 191 SER A O 1
ATOM 1469 N N . GLN A 1 192 ? -11.548 -98.000 -5.506 1.00 37.12 192 GLN A N 1
ATOM 1470 C CA . GLN A 1 192 ? -12.021 -98.947 -4.473 1.00 37.12 192 GLN A CA 1
ATOM 1471 C C . GLN A 1 192 ? -11.269 -99.149 -3.132 1.00 37.12 192 GLN A C 1
ATOM 1473 O O . GLN A 1 192 ? -10.051 -99.290 -3.101 1.00 37.12 192 GLN A O 1
ATOM 1478 N N . PRO A 1 193 ? -12.014 -99.281 -2.009 1.00 45.28 193 PRO A N 1
ATOM 1479 C CA . PRO A 1 193 ? -11.441 -99.468 -0.677 1.00 45.28 193 PRO A CA 1
ATOM 1480 C C . PRO A 1 193 ? -11.219 -100.953 -0.328 1.00 45.28 193 PRO A C 1
ATOM 1482 O O . PRO A 1 193 ? -11.973 -101.817 -0.783 1.00 45.28 193 PRO A O 1
ATOM 1485 N N . PRO A 1 194 ? -10.275 -101.244 0.584 1.00 37.25 194 PRO A N 1
ATOM 1486 C CA . PRO A 1 194 ? -10.415 -102.339 1.542 1.00 37.25 194 PRO A CA 1
ATOM 1487 C C . PRO A 1 194 ? -10.333 -101.840 3.007 1.00 37.25 194 PRO A C 1
ATOM 1489 O O . PRO A 1 194 ? -10.069 -100.660 3.243 1.00 37.25 194 PRO A O 1
ATOM 1492 N N . PRO A 1 195 ? -10.660 -102.696 3.996 1.00 41.59 195 PRO A N 1
ATOM 1493 C CA . PRO A 1 195 ? -11.277 -102.275 5.252 1.00 41.59 195 PRO A CA 1
ATOM 1494 C C . PRO A 1 195 ? -10.297 -101.960 6.396 1.00 41.59 195 PRO A C 1
ATOM 1496 O O . PRO A 1 195 ? -9.141 -102.366 6.376 1.00 41.59 195 PRO A O 1
ATOM 1499 N N . LEU A 1 196 ? -10.855 -101.241 7.381 1.00 37.59 196 LEU A N 1
ATOM 1500 C CA . LEU A 1 196 ? -10.501 -101.089 8.804 1.00 37.59 196 LEU A CA 1
ATOM 1501 C C . LEU A 1 196 ? -9.230 -101.815 9.288 1.00 37.59 196 LEU A C 1
ATOM 1503 O O . LEU A 1 196 ? -9.215 -103.040 9.292 1.00 37.59 196 LEU A O 1
ATOM 1507 N N . ASP A 1 197 ? -8.264 -101.075 9.850 1.00 28.77 197 ASP A N 1
ATOM 1508 C CA . ASP A 1 197 ? -8.048 -101.075 11.308 1.00 28.77 197 ASP A CA 1
ATOM 1509 C C . ASP A 1 197 ? -6.971 -100.070 11.780 1.00 28.77 197 ASP A C 1
ATOM 1511 O O . ASP A 1 197 ? -6.009 -99.786 11.072 1.00 28.77 197 ASP A O 1
ATOM 1515 N N . SER A 1 198 ? -7.101 -99.666 13.050 1.00 33.16 198 SER A N 1
ATOM 1516 C CA . SER A 1 198 ? -6.028 -99.238 13.974 1.00 33.16 198 SER A CA 1
ATOM 1517 C C . SER A 1 198 ? -5.513 -97.775 14.030 1.00 33.16 198 SER A C 1
ATOM 1519 O O . SER A 1 198 ? -4.670 -97.352 13.250 1.00 33.16 198 SER A O 1
ATOM 1521 N N . LEU A 1 199 ? -5.873 -97.133 15.162 1.00 32.69 199 LEU A N 1
ATOM 1522 C CA . LEU A 1 199 ? -5.041 -96.292 16.065 1.00 32.69 199 LEU A CA 1
ATOM 1523 C C . LEU A 1 199 ? -4.803 -94.813 15.670 1.00 32.69 199 LEU A C 1
ATOM 1525 O O . LEU A 1 199 ? -4.087 -94.505 14.733 1.00 32.69 199 LEU A O 1
ATOM 1529 N N . ARG A 1 200 ? -5.499 -93.861 16.316 1.00 32.72 200 ARG A N 1
ATOM 1530 C CA . ARG A 1 200 ? -5.182 -93.157 17.595 1.00 32.72 200 ARG A CA 1
ATOM 1531 C C . ARG A 1 200 ? -4.239 -91.947 17.438 1.00 32.72 200 ARG A C 1
ATOM 1533 O O . ARG A 1 200 ? -3.095 -92.111 17.043 1.00 32.72 200 ARG A O 1
ATOM 1540 N N . GLY A 1 201 ? -4.706 -90.791 17.929 1.00 30.91 201 GLY A N 1
ATOM 1541 C CA . GLY A 1 201 ? -3.919 -89.584 18.239 1.00 30.91 201 GLY A CA 1
ATOM 1542 C C . GLY A 1 201 ? -4.513 -88.331 17.574 1.00 30.91 201 GLY A C 1
ATOM 1543 O O . GLY A 1 201 ? -4.274 -88.146 16.392 1.00 30.91 201 GLY A O 1
ATOM 1544 N N . VAL A 1 202 ? -5.457 -87.586 18.177 1.00 33.00 202 VAL A N 1
ATOM 1545 C CA . VAL A 1 202 ? -5.232 -86.541 19.217 1.00 33.00 202 VAL A CA 1
ATOM 1546 C C . VAL A 1 202 ? -4.302 -85.447 18.660 1.00 33.00 202 VAL A C 1
ATOM 1548 O O . VAL A 1 202 ? -3.189 -85.765 18.273 1.00 33.00 202 VAL A O 1
ATOM 1551 N N . ASP A 1 203 ? -4.607 -84.155 18.576 1.00 29.91 203 ASP A N 1
ATOM 1552 C CA . ASP A 1 203 ? -5.762 -83.318 18.904 1.00 29.91 203 ASP A CA 1
ATOM 1553 C C . ASP A 1 203 ? -5.616 -82.026 18.072 1.00 29.91 203 ASP A C 1
ATOM 1555 O O . ASP A 1 203 ? -4.505 -81.561 17.812 1.00 29.91 203 ASP A O 1
ATOM 1559 N N . ILE A 1 204 ? -6.741 -81.436 17.673 1.00 37.56 204 ILE A N 1
ATOM 1560 C CA . ILE A 1 204 ? -6.835 -80.030 17.241 1.00 37.56 204 ILE A CA 1
ATOM 1561 C C . ILE A 1 204 ? -6.884 -79.183 18.532 1.00 37.56 204 ILE A C 1
ATOM 1563 O O . ILE A 1 204 ? -7.443 -79.662 19.521 1.00 37.56 204 ILE A O 1
ATOM 1567 N N . PRO A 1 205 ? -6.386 -77.931 18.563 1.00 38.03 205 PRO A N 1
ATOM 1568 C CA . PRO A 1 205 ? -7.356 -76.840 18.411 1.00 38.03 205 PRO A CA 1
ATOM 1569 C C . PRO A 1 205 ? -6.832 -75.589 17.666 1.00 38.03 205 PRO A C 1
ATOM 1571 O O . PRO A 1 205 ? -5.876 -74.934 18.069 1.00 38.03 205 PRO A O 1
ATOM 1574 N N . PHE A 1 206 ? -7.569 -75.228 16.610 1.00 37.19 206 PHE A N 1
ATOM 1575 C CA . PHE A 1 206 ? -7.944 -73.855 16.208 1.00 37.19 206 PHE A CA 1
ATOM 1576 C C . PHE A 1 206 ? -8.498 -73.059 17.421 1.00 37.19 206 PHE A C 1
ATOM 1578 O O . PHE A 1 206 ? -8.965 -73.729 18.345 1.00 37.19 206 PHE A O 1
ATOM 1585 N N . PRO A 1 207 ? -8.585 -71.700 17.449 1.00 44.84 207 PRO A N 1
ATOM 1586 C CA . PRO A 1 207 ? -9.346 -70.924 16.443 1.00 44.84 207 PRO A CA 1
ATOM 1587 C C . PRO A 1 207 ? -8.888 -69.456 16.185 1.00 44.84 207 PRO A C 1
ATOM 1589 O O . PRO A 1 207 ? -8.156 -68.868 16.966 1.00 44.84 207 PRO A O 1
ATOM 1592 N N . ALA A 1 208 ? -9.110 -68.942 14.964 1.00 29.38 208 ALA A N 1
ATOM 1593 C CA . ALA A 1 208 ? -10.131 -67.941 14.559 1.00 29.38 208 ALA A CA 1
ATOM 1594 C C . ALA A 1 208 ? -9.784 -66.492 14.971 1.00 29.38 208 ALA A C 1
ATOM 1596 O O . ALA A 1 208 ? -9.363 -66.246 16.087 1.00 29.38 208 ALA A O 1
ATOM 1597 N N . HIS A 1 209 ? -9.850 -65.470 14.117 1.00 31.45 209 HIS A N 1
ATOM 1598 C CA . HIS A 1 209 ? -10.984 -64.941 13.347 1.00 31.45 209 HIS A CA 1
ATOM 1599 C C . HIS A 1 209 ? -10.397 -63.961 12.298 1.00 31.45 209 HIS A C 1
ATOM 1601 O O . HIS A 1 209 ? -9.486 -63.212 12.618 1.00 31.45 209 HIS A O 1
ATOM 1607 N N . SER A 1 210 ? -10.662 -64.073 10.993 1.00 28.61 210 SER A N 1
ATOM 1608 C CA . SER A 1 210 ? -11.830 -63.576 10.242 1.00 28.61 210 SER A CA 1
ATOM 1609 C C . SER A 1 210 ? -12.014 -62.045 10.251 1.00 28.61 210 SER A C 1
ATOM 1611 O O . SER A 1 210 ? -12.421 -61.510 11.276 1.00 28.61 210 SER A O 1
ATOM 1613 N N . LEU A 1 211 ? -11.854 -61.420 9.069 1.00 31.94 211 LEU A N 1
ATOM 1614 C CA . LEU A 1 211 ? -12.793 -60.492 8.390 1.00 31.94 211 LEU A CA 1
ATOM 1615 C C . LEU A 1 211 ? -12.168 -59.216 7.771 1.00 31.94 211 LEU A C 1
ATOM 1617 O O . LEU A 1 211 ? -11.574 -58.393 8.453 1.00 31.94 211 LEU A O 1
ATOM 1621 N N . THR A 1 212 ? -12.489 -59.057 6.473 1.00 29.45 212 THR A N 1
ATOM 1622 C CA . THR A 1 212 ? -12.862 -57.828 5.722 1.00 29.45 212 THR A CA 1
ATOM 1623 C C . THR A 1 212 ? -11.800 -56.741 5.484 1.00 29.45 212 THR A C 1
ATOM 1625 O O . THR A 1 212 ? -11.301 -56.162 6.431 1.00 29.45 212 THR A O 1
ATOM 1628 N N . GLN A 1 213 ? -11.336 -56.432 4.262 1.00 34.50 213 GLN A N 1
ATOM 1629 C CA . GLN A 1 213 ? -11.991 -56.015 2.996 1.00 34.50 213 GLN A CA 1
ATOM 1630 C C . GLN A 1 213 ? -12.375 -54.521 2.937 1.00 34.50 213 GLN A C 1
ATOM 1632 O O . GLN A 1 213 ? -13.428 -54.159 3.448 1.00 34.50 213 GLN A O 1
ATOM 1637 N N . LYS A 1 214 ? -11.576 -53.704 2.218 1.00 30.50 214 LYS A N 1
ATOM 1638 C CA . LYS A 1 214 ? -11.955 -52.601 1.280 1.00 30.50 214 LYS A CA 1
ATOM 1639 C C . LYS A 1 214 ? -10.716 -51.745 0.943 1.00 30.50 214 LYS A C 1
ATOM 1641 O O . LYS A 1 214 ? -10.062 -51.266 1.852 1.00 30.50 214 LYS A O 1
ATOM 1646 N N . ARG A 1 215 ? -10.266 -51.743 -0.322 1.00 37.72 215 ARG A N 1
ATOM 1647 C CA . ARG A 1 215 ? -10.394 -50.657 -1.332 1.00 37.72 215 ARG A CA 1
ATOM 1648 C C . ARG A 1 215 ? -9.860 -49.290 -0.878 1.00 37.72 215 ARG A C 1
ATOM 1650 O O . ARG A 1 215 ? -10.509 -48.683 -0.035 1.00 37.72 215 ARG A O 1
ATOM 1657 N N . HIS A 1 216 ? -8.823 -48.789 -1.550 1.00 30.75 216 HIS A N 1
ATOM 1658 C CA . HIS A 1 216 ? -8.859 -47.536 -2.321 1.00 30.75 216 HIS A CA 1
ATOM 1659 C C . HIS A 1 216 ? -7.730 -47.546 -3.361 1.00 30.75 216 HIS A C 1
ATOM 1661 O O . HIS A 1 216 ? -6.611 -47.952 -3.054 1.00 30.75 216 HIS A O 1
ATOM 1667 N N . ASP A 1 217 ? -8.095 -47.185 -4.586 1.00 36.25 217 ASP A N 1
ATOM 1668 C CA . ASP A 1 217 ? -7.195 -46.811 -5.669 1.00 36.25 217 ASP A CA 1
ATOM 1669 C C . ASP A 1 217 ? -6.640 -45.417 -5.346 1.00 36.25 217 ASP A C 1
ATOM 1671 O O . ASP A 1 217 ? -7.431 -44.557 -4.973 1.00 36.25 217 ASP A O 1
ATOM 1675 N N . ASP A 1 218 ? -5.333 -45.207 -5.497 1.00 33.72 218 ASP A N 1
ATOM 1676 C CA . ASP A 1 218 ? -4.752 -43.894 -5.791 1.00 33.72 218 ASP A CA 1
ATOM 1677 C C . ASP A 1 218 ? -3.481 -44.116 -6.621 1.00 33.72 218 ASP A C 1
ATOM 1679 O O . ASP A 1 218 ? -2.500 -44.732 -6.199 1.00 33.72 218 ASP A O 1
ATOM 1683 N N . GLU A 1 219 ? -3.575 -43.675 -7.868 1.00 38.19 219 GLU A N 1
ATOM 1684 C CA . GLU A 1 219 ? -2.547 -43.683 -8.895 1.00 38.19 219 GLU A CA 1
ATOM 1685 C C . GLU A 1 219 ? -1.573 -42.533 -8.594 1.00 38.19 219 GLU A C 1
ATOM 1687 O O . GLU A 1 219 ? -1.898 -41.365 -8.792 1.00 38.19 219 GLU A O 1
ATOM 1692 N N . ILE A 1 220 ? -0.395 -42.855 -8.047 1.00 38.72 220 ILE A N 1
ATOM 1693 C CA . ILE A 1 220 ? 0.679 -41.883 -7.806 1.00 38.72 220 ILE A CA 1
ATOM 1694 C C . ILE A 1 220 ? 1.630 -41.911 -9.005 1.00 38.72 220 ILE A C 1
ATOM 1696 O O . ILE A 1 220 ? 2.333 -42.895 -9.242 1.00 38.72 220 ILE A O 1
ATOM 1700 N N . ASP A 1 221 ? 1.621 -40.810 -9.753 1.00 31.66 221 ASP A N 1
ATOM 1701 C CA . ASP A 1 221 ? 2.552 -40.491 -10.832 1.00 31.66 221 ASP A CA 1
ATOM 1702 C C . ASP A 1 221 ? 3.978 -40.311 -10.274 1.00 31.66 221 ASP A C 1
ATOM 1704 O O . ASP A 1 221 ? 4.281 -39.351 -9.562 1.00 31.66 221 ASP A O 1
ATOM 1708 N N . TRP A 1 222 ? 4.862 -41.265 -10.575 1.00 37.56 222 TRP A N 1
ATOM 1709 C CA . TRP A 1 222 ? 6.278 -41.229 -10.208 1.00 37.56 222 TRP A CA 1
ATOM 1710 C C . TRP A 1 222 ? 7.088 -40.471 -11.261 1.00 37.56 222 TRP A C 1
ATOM 1712 O O . TRP A 1 222 ? 7.769 -41.068 -12.097 1.00 37.56 222 TRP A O 1
ATOM 1722 N N . SER A 1 223 ? 7.066 -39.140 -11.194 1.00 37.44 223 SER A N 1
ATOM 1723 C CA . SER A 1 223 ? 8.074 -38.329 -11.885 1.00 37.44 223 SER A CA 1
ATOM 1724 C C . SER A 1 223 ? 9.363 -38.254 -11.055 1.00 37.44 223 SER A C 1
ATOM 1726 O O . SER A 1 223 ? 9.361 -37.855 -9.895 1.00 37.44 223 SER A O 1
ATOM 1728 N N . THR A 1 224 ? 10.466 -38.661 -11.676 1.00 37.03 224 THR A N 1
ATOM 1729 C CA . THR A 1 224 ? 11.846 -38.796 -11.178 1.00 37.03 224 THR A CA 1
ATOM 1730 C C . THR A 1 224 ? 12.385 -37.583 -10.386 1.00 37.03 224 THR A C 1
ATOM 1732 O O . THR A 1 224 ? 12.217 -36.454 -10.850 1.00 37.03 224 THR A O 1
ATOM 1735 N N . PRO A 1 225 ? 13.142 -37.758 -9.278 1.00 41.12 225 PRO A N 1
ATOM 1736 C CA . PRO A 1 225 ? 13.819 -36.642 -8.619 1.00 41.12 225 PRO A CA 1
ATOM 1737 C C . PRO A 1 225 ? 15.081 -36.247 -9.401 1.00 41.12 225 PRO A C 1
ATOM 1739 O O . PRO A 1 225 ? 16.062 -36.989 -9.468 1.00 41.12 225 PRO A O 1
ATOM 1742 N N . GLY A 1 226 ? 15.043 -35.069 -10.025 1.00 36.06 226 GLY A N 1
ATOM 1743 C CA . GLY A 1 226 ? 16.143 -34.497 -10.793 1.00 36.06 226 GLY A CA 1
ATOM 1744 C C . GLY A 1 226 ? 16.783 -33.280 -10.117 1.00 36.06 226 GLY A C 1
ATOM 1745 O O . GLY A 1 226 ? 16.133 -32.257 -9.959 1.00 36.06 226 GLY A O 1
ATOM 1746 N N . HIS A 1 227 ? 18.092 -33.400 -9.868 1.00 37.88 227 HIS A N 1
ATOM 1747 C CA . HIS A 1 227 ? 19.123 -32.344 -9.835 1.00 37.88 227 HIS A CA 1
ATOM 1748 C C . HIS A 1 227 ? 19.295 -31.505 -8.553 1.00 37.88 227 HIS A C 1
ATOM 1750 O O . HIS A 1 227 ? 18.661 -30.477 -8.351 1.00 37.88 227 HIS A O 1
ATOM 1756 N N . THR A 1 228 ? 20.324 -31.864 -7.777 1.00 40.69 228 THR A N 1
ATOM 1757 C CA . THR A 1 228 ? 21.032 -31.005 -6.813 1.00 40.69 228 THR A CA 1
ATOM 1758 C C . THR A 1 228 ? 21.953 -30.013 -7.545 1.00 40.69 228 THR A C 1
ATOM 1760 O O . THR A 1 228 ? 23.178 -30.141 -7.534 1.00 40.69 228 THR A O 1
ATOM 1763 N N . GLY A 1 229 ? 21.356 -29.054 -8.250 1.00 51.38 229 GLY A N 1
ATOM 1764 C CA . GLY A 1 229 ? 22.003 -27.815 -8.696 1.00 51.38 229 GLY A CA 1
ATOM 1765 C C . GLY A 1 229 ? 21.266 -26.614 -8.093 1.00 51.38 229 GLY A C 1
ATOM 1766 O O . GLY A 1 229 ? 20.171 -26.805 -7.561 1.00 51.38 229 GLY A O 1
ATOM 1767 N N . PRO A 1 230 ? 21.813 -25.383 -8.150 1.00 61.97 230 PRO A N 1
ATOM 1768 C CA . PRO A 1 230 ? 21.049 -24.205 -7.752 1.00 61.97 230 PRO A CA 1
ATOM 1769 C C . PRO A 1 230 ? 19.760 -24.170 -8.579 1.00 61.97 230 PRO A C 1
ATOM 1771 O O . PRO A 1 230 ? 19.817 -24.148 -9.809 1.00 61.97 230 PRO A O 1
ATOM 1774 N N . SER A 1 231 ? 18.608 -24.228 -7.904 1.00 73.31 231 SER A N 1
ATOM 1775 C CA . SER A 1 231 ? 17.303 -24.245 -8.566 1.00 73.31 231 SER A CA 1
ATOM 1776 C C . SER A 1 231 ? 17.191 -23.032 -9.490 1.00 73.31 231 SER A C 1
ATOM 1778 O O . SER A 1 231 ? 17.418 -21.892 -9.076 1.00 73.31 231 SER A O 1
ATOM 1780 N N . ASP A 1 232 ? 16.903 -23.295 -10.764 1.00 82.31 232 ASP A N 1
ATOM 1781 C CA . ASP A 1 232 ? 16.570 -22.287 -11.775 1.00 82.31 232 ASP A CA 1
ATOM 1782 C C . ASP A 1 232 ? 15.047 -22.035 -11.808 1.00 82.31 232 ASP A C 1
ATOM 1784 O O . ASP A 1 232 ? 14.538 -21.413 -12.743 1.00 82.31 232 ASP A O 1
ATOM 1788 N N . ASP A 1 233 ? 14.290 -22.540 -10.823 1.00 90.69 233 ASP A N 1
ATOM 1789 C CA . ASP A 1 233 ? 12.868 -22.238 -10.706 1.00 90.69 233 ASP A CA 1
ATOM 1790 C C . ASP A 1 233 ? 12.661 -20.750 -10.360 1.00 90.69 233 ASP A C 1
ATOM 1792 O O . ASP A 1 233 ? 13.204 -20.261 -9.368 1.00 90.69 233 ASP A O 1
ATOM 1796 N N . PRO A 1 234 ? 11.843 -20.004 -11.126 1.00 89.62 234 PRO A N 1
ATOM 1797 C CA . PRO A 1 234 ? 11.567 -18.596 -10.850 1.00 89.62 234 PRO A CA 1
ATOM 1798 C C . PRO A 1 234 ? 10.957 -18.289 -9.478 1.00 89.62 234 PRO A C 1
ATOM 1800 O O . PRO A 1 234 ? 10.979 -17.125 -9.084 1.00 89.62 234 PRO A O 1
ATOM 1803 N N . SER A 1 235 ? 10.355 -19.258 -8.781 1.00 90.44 235 SER A N 1
ATOM 1804 C CA . SER A 1 235 ? 9.839 -19.039 -7.422 1.00 90.44 235 SER A CA 1
ATOM 1805 C C . SER A 1 235 ? 10.963 -19.141 -6.394 1.00 90.44 235 SER A C 1
ATOM 1807 O O . SER A 1 235 ? 11.026 -18.320 -5.486 1.00 90.44 235 SER A O 1
ATOM 1809 N N . ASP A 1 236 ? 11.885 -20.090 -6.567 1.00 91.50 236 ASP A N 1
ATOM 1810 C CA . ASP A 1 236 ? 13.073 -20.206 -5.713 1.00 91.50 236 ASP A CA 1
ATOM 1811 C C . ASP A 1 236 ? 14.025 -19.019 -5.893 1.00 91.50 236 ASP A C 1
ATOM 1813 O O . ASP A 1 236 ? 14.549 -18.498 -4.913 1.00 91.50 236 ASP A O 1
ATOM 1817 N N . LEU A 1 237 ? 14.199 -18.550 -7.133 1.00 92.31 237 LEU A N 1
ATOM 1818 C CA . LEU A 1 237 ? 14.965 -17.336 -7.427 1.00 92.31 237 LEU A CA 1
ATOM 1819 C C . LEU A 1 237 ? 14.305 -16.089 -6.836 1.00 92.31 237 LEU A C 1
ATOM 1821 O O . LEU A 1 237 ? 14.994 -15.222 -6.321 1.00 92.31 237 LEU A O 1
ATOM 1825 N N . HIS A 1 238 ? 12.973 -15.999 -6.882 1.00 92.88 238 HIS A N 1
ATOM 1826 C CA . HIS A 1 238 ? 12.256 -14.881 -6.268 1.00 92.88 238 HIS A CA 1
ATOM 1827 C C . HIS A 1 238 ? 12.397 -14.886 -4.741 1.00 92.88 238 HIS A C 1
ATOM 1829 O O . HIS A 1 238 ? 12.645 -13.834 -4.172 1.00 92.88 238 HIS A O 1
ATOM 1835 N N . ARG A 1 239 ? 12.381 -16.061 -4.099 1.00 92.06 239 ARG A N 1
ATOM 1836 C CA . ARG A 1 239 ? 12.658 -16.191 -2.659 1.00 92.06 239 ARG A CA 1
ATOM 1837 C C . ARG A 1 239 ? 14.067 -15.720 -2.282 1.00 92.06 239 ARG A C 1
ATOM 1839 O O . ARG A 1 239 ? 14.244 -15.142 -1.225 1.00 92.06 239 ARG A O 1
ATOM 1846 N N . GLN A 1 240 ? 15.067 -15.939 -3.140 1.00 91.62 240 GLN A N 1
ATOM 1847 C CA . GLN A 1 240 ? 16.424 -15.407 -2.920 1.00 91.62 240 GLN A CA 1
ATOM 1848 C C . GLN A 1 240 ? 16.457 -13.871 -2.971 1.00 91.62 240 GLN A C 1
ATOM 1850 O O . GLN A 1 240 ? 17.232 -13.253 -2.247 1.00 91.62 240 GLN A O 1
ATOM 1855 N N . LEU A 1 241 ? 15.593 -13.255 -3.786 1.00 92.94 241 LEU A N 1
ATOM 1856 C CA . LEU A 1 241 ? 15.454 -11.797 -3.842 1.00 92.94 241 LEU A CA 1
ATOM 1857 C C . LEU A 1 241 ? 14.764 -11.213 -2.604 1.00 92.94 241 LEU A C 1
ATOM 1859 O O . LEU A 1 241 ? 14.873 -10.012 -2.404 1.00 92.94 241 LEU A O 1
ATOM 1863 N N . ASP A 1 242 ? 14.080 -12.011 -1.777 1.00 89.00 242 ASP A N 1
ATOM 1864 C CA . ASP A 1 242 ? 13.550 -11.514 -0.499 1.00 89.00 242 ASP A CA 1
ATOM 1865 C C . ASP A 1 242 ? 14.695 -11.165 0.481 1.00 89.00 242 ASP A C 1
ATOM 1867 O O . ASP A 1 242 ? 14.541 -10.254 1.294 1.00 89.00 242 ASP A O 1
ATOM 1871 N N . ASP A 1 243 ? 15.843 -11.853 0.383 1.00 89.25 243 ASP A N 1
ATOM 1872 C CA . ASP A 1 243 ? 17.028 -11.615 1.223 1.00 89.25 243 ASP A CA 1
ATOM 1873 C C . ASP A 1 243 ? 17.952 -10.524 0.646 1.00 89.25 243 ASP A C 1
ATOM 1875 O O . ASP A 1 243 ? 18.455 -9.682 1.391 1.00 89.25 243 ASP A O 1
ATOM 1879 N N . ASP A 1 244 ? 18.184 -10.539 -0.675 1.00 91.62 244 ASP A N 1
ATOM 1880 C CA . ASP A 1 244 ? 18.952 -9.513 -1.402 1.00 91.62 244 ASP A CA 1
ATOM 1881 C C . ASP A 1 244 ? 18.212 -9.078 -2.686 1.00 91.62 244 ASP A C 1
ATOM 1883 O O . ASP A 1 244 ? 18.447 -9.617 -3.776 1.00 91.62 244 ASP A O 1
ATOM 1887 N N . PRO A 1 245 ? 17.316 -8.076 -2.587 1.00 93.44 245 PRO A N 1
ATOM 1888 C CA . PRO A 1 245 ? 16.498 -7.613 -3.710 1.00 93.44 245 PRO A CA 1
ATOM 1889 C C . PRO A 1 245 ? 17.296 -7.044 -4.883 1.00 93.44 245 PRO A C 1
ATOM 1891 O O . PRO A 1 245 ? 16.793 -6.975 -6.008 1.00 93.44 245 PRO A O 1
ATOM 1894 N N . ARG A 1 246 ? 18.533 -6.602 -4.630 1.00 94.25 246 ARG A N 1
ATOM 1895 C CA . ARG A 1 246 ? 19.408 -5.975 -5.625 1.00 94.25 246 ARG A CA 1
ATOM 1896 C C . ARG A 1 246 ? 20.443 -6.950 -6.184 1.00 94.25 246 ARG A C 1
ATOM 1898 O O . ARG A 1 246 ? 21.288 -6.523 -6.976 1.00 94.25 246 ARG A O 1
ATOM 1905 N N . ASP A 1 247 ? 20.359 -8.246 -5.866 1.00 95.12 247 ASP A N 1
ATOM 1906 C CA . ASP A 1 247 ? 21.253 -9.251 -6.439 1.00 95.12 247 ASP A CA 1
ATOM 1907 C C . ASP A 1 247 ? 21.046 -9.396 -7.957 1.00 95.12 247 ASP A C 1
ATOM 1909 O O . ASP A 1 247 ? 20.188 -10.121 -8.478 1.00 95.12 247 ASP A O 1
ATOM 1913 N N . THR A 1 248 ? 21.922 -8.717 -8.693 1.00 95.81 248 THR A N 1
ATOM 1914 C CA . THR A 1 248 ? 21.943 -8.714 -10.156 1.00 95.81 248 THR A CA 1
ATOM 1915 C C . THR A 1 248 ? 22.155 -10.105 -10.747 1.00 95.81 248 THR A C 1
ATOM 1917 O O . THR A 1 248 ? 21.668 -10.373 -11.848 1.00 95.81 248 THR A O 1
ATOM 1920 N N . HIS A 1 249 ? 22.865 -11.003 -10.054 1.00 94.88 249 HIS A N 1
ATOM 1921 C CA . HIS A 1 249 ? 23.105 -12.356 -10.540 1.00 94.88 249 HIS A CA 1
ATOM 1922 C C . HIS A 1 249 ? 21.810 -13.174 -10.503 1.00 94.88 249 HIS A C 1
ATOM 1924 O O . HIS A 1 249 ? 21.446 -13.792 -11.510 1.00 94.88 249 HIS A O 1
ATOM 1930 N N . THR A 1 250 ? 21.072 -13.118 -9.393 1.00 95.69 250 THR A N 1
ATOM 1931 C CA . THR A 1 250 ? 19.759 -13.764 -9.266 1.00 95.69 250 THR A CA 1
ATOM 1932 C C . THR A 1 250 ? 18.744 -13.181 -10.247 1.00 95.69 250 THR A C 1
ATOM 1934 O O . THR A 1 250 ? 18.075 -13.944 -10.946 1.00 95.69 250 THR A O 1
ATOM 1937 N N . LEU A 1 251 ? 18.699 -11.855 -10.424 1.00 96.25 251 LEU A N 1
ATOM 1938 C CA . LEU A 1 251 ? 17.841 -11.207 -11.428 1.00 96.25 251 LEU A CA 1
ATOM 1939 C C . LEU A 1 251 ? 18.165 -11.659 -12.865 1.00 96.25 251 LEU A C 1
ATOM 1941 O O . LEU A 1 251 ? 17.261 -11.955 -13.649 1.00 96.25 251 LEU A O 1
ATOM 1945 N N . LYS A 1 252 ? 19.451 -11.775 -13.225 1.00 96.25 252 LYS A N 1
ATOM 1946 C CA . LYS A 1 252 ? 19.880 -12.266 -14.549 1.00 96.25 252 LYS A CA 1
ATOM 1947 C C . LYS A 1 252 ? 19.499 -13.739 -14.757 1.00 96.25 252 LYS A C 1
ATOM 1949 O O . LYS A 1 252 ? 18.950 -14.078 -15.805 1.00 96.25 252 LYS A O 1
ATOM 1954 N N . ARG A 1 253 ? 19.687 -14.599 -13.749 1.00 95.75 253 ARG A N 1
ATOM 1955 C CA . ARG A 1 253 ? 19.224 -16.002 -13.789 1.00 95.75 253 ARG A CA 1
ATOM 1956 C C . ARG A 1 253 ? 17.708 -16.098 -13.930 1.00 95.75 253 ARG A C 1
ATOM 1958 O O . ARG A 1 253 ? 17.208 -16.900 -14.718 1.00 95.75 253 ARG A O 1
ATOM 1965 N N . MET A 1 254 ? 16.975 -15.247 -13.218 1.00 95.44 254 MET A N 1
ATOM 1966 C CA . MET A 1 254 ? 15.520 -15.177 -13.284 1.00 95.44 254 MET A CA 1
ATOM 1967 C C . MET A 1 254 ? 15.040 -14.762 -14.677 1.00 95.44 254 MET A C 1
ATOM 1969 O O . MET A 1 254 ? 14.131 -15.385 -15.223 1.00 95.44 254 MET A O 1
ATOM 1973 N N . PHE A 1 255 ? 15.688 -13.777 -15.301 1.00 96.31 255 PHE A N 1
ATOM 1974 C CA . PHE A 1 255 ? 15.410 -13.374 -16.681 1.00 96.31 255 PHE A CA 1
ATOM 1975 C C . PHE A 1 255 ? 15.549 -14.541 -17.676 1.00 96.31 255 PHE A C 1
ATOM 1977 O O . PHE A 1 255 ? 14.683 -14.733 -18.539 1.00 96.31 255 PHE A O 1
ATOM 1984 N N . ASP A 1 256 ? 16.599 -15.352 -17.535 1.00 94.94 256 ASP A N 1
ATOM 1985 C CA . ASP A 1 256 ? 16.838 -16.522 -18.385 1.00 94.94 256 ASP A CA 1
ATOM 1986 C C . ASP A 1 256 ? 15.853 -17.665 -18.104 1.00 94.94 256 ASP A C 1
ATOM 1988 O O . ASP A 1 256 ? 15.354 -18.304 -19.036 1.00 94.94 256 ASP A O 1
ATOM 1992 N N . ALA A 1 257 ? 15.514 -17.907 -16.837 1.00 94.38 257 ALA A N 1
ATOM 1993 C CA . ALA A 1 257 ? 14.515 -18.900 -16.452 1.00 94.38 257 ALA A CA 1
ATOM 1994 C C . ALA A 1 257 ? 13.123 -18.555 -17.017 1.00 94.38 257 ALA A C 1
ATOM 1996 O O . ALA A 1 257 ? 12.432 -19.420 -17.568 1.00 94.38 257 ALA A O 1
ATOM 1997 N N . LEU A 1 258 ? 12.730 -17.278 -16.971 1.00 94.00 258 LEU A N 1
ATOM 1998 C CA . LEU A 1 258 ? 11.450 -16.797 -17.503 1.00 94.00 258 LEU A CA 1
ATOM 1999 C C . LEU A 1 258 ? 11.377 -16.882 -19.032 1.00 94.00 258 LEU A C 1
ATOM 2001 O O . LEU A 1 258 ? 10.307 -17.155 -19.581 1.00 94.00 258 LEU A O 1
ATOM 2005 N N . ARG A 1 259 ? 12.514 -16.758 -19.734 1.00 92.75 259 ARG A N 1
ATOM 2006 C CA . ARG A 1 259 ? 12.596 -17.037 -21.178 1.00 92.75 259 ARG A CA 1
ATOM 2007 C C . ARG A 1 259 ? 12.194 -18.477 -21.495 1.00 92.75 259 ARG A C 1
ATOM 2009 O O . ARG A 1 259 ? 11.443 -18.693 -22.444 1.00 92.75 259 ARG A O 1
ATOM 2016 N N . ARG A 1 260 ? 12.664 -19.454 -20.708 1.00 89.94 260 ARG A N 1
ATOM 2017 C CA . ARG A 1 260 ? 12.332 -20.882 -20.895 1.00 89.94 260 ARG A CA 1
ATOM 2018 C C . ARG A 1 260 ? 10.846 -21.155 -20.643 1.00 89.94 260 ARG A C 1
ATOM 2020 O O . ARG A 1 260 ? 10.262 -21.982 -21.333 1.00 89.94 260 ARG A O 1
ATOM 2027 N N . ARG A 1 261 ? 10.230 -20.428 -19.701 1.00 89.19 261 ARG A N 1
ATOM 2028 C CA . ARG A 1 261 ? 8.791 -20.510 -19.382 1.00 89.19 261 ARG A CA 1
ATOM 2029 C C . ARG A 1 261 ? 7.875 -19.698 -20.298 1.00 89.19 261 ARG A C 1
ATOM 2031 O O . ARG A 1 261 ? 6.664 -19.776 -20.139 1.00 89.19 261 ARG A O 1
ATOM 2038 N N . GLN A 1 262 ? 8.435 -18.934 -21.237 1.00 89.94 262 GLN A N 1
ATOM 2039 C CA . GLN A 1 262 ? 7.689 -18.030 -22.120 1.00 89.94 262 GLN A CA 1
ATOM 2040 C C . GLN A 1 262 ? 6.843 -16.975 -21.373 1.00 89.94 262 GLN A C 1
ATOM 2042 O O . GLN A 1 262 ? 5.892 -16.432 -21.934 1.00 89.94 262 GLN A O 1
ATOM 2047 N N . ASP A 1 263 ? 7.213 -16.634 -20.133 1.00 92.62 263 ASP A N 1
ATOM 2048 C CA . ASP A 1 263 ? 6.563 -15.568 -19.360 1.00 92.62 263 ASP A CA 1
ATOM 2049 C C . ASP A 1 263 ? 7.190 -14.215 -19.724 1.00 92.62 263 ASP A C 1
ATOM 2051 O O . ASP A 1 263 ? 8.147 -13.746 -19.103 1.00 92.62 263 ASP A O 1
ATOM 2055 N N . ILE A 1 264 ? 6.693 -13.625 -20.812 1.00 93.94 264 ILE A N 1
ATOM 2056 C CA . ILE A 1 264 ? 7.257 -12.397 -21.382 1.00 93.94 264 ILE A CA 1
ATOM 2057 C C . ILE A 1 264 ? 7.024 -11.164 -20.503 1.00 93.94 264 ILE A C 1
ATOM 2059 O O . ILE A 1 264 ? 7.893 -10.298 -20.455 1.00 93.94 264 ILE A O 1
ATOM 2063 N N . ASP A 1 265 ? 5.890 -11.087 -19.802 1.00 94.88 265 ASP A N 1
ATOM 2064 C CA . ASP A 1 265 ? 5.559 -9.937 -18.958 1.00 94.88 265 ASP A CA 1
ATOM 2065 C C . ASP A 1 265 ? 6.476 -9.883 -17.740 1.00 94.88 265 ASP A C 1
ATOM 2067 O O . ASP A 1 265 ? 7.168 -8.888 -17.533 1.00 94.88 265 ASP A O 1
ATOM 2071 N N . ARG A 1 266 ? 6.587 -10.990 -16.996 1.00 95.31 266 ARG A N 1
ATOM 2072 C CA . ARG A 1 266 ? 7.484 -11.050 -15.839 1.00 95.31 266 ARG A CA 1
ATOM 2073 C C . ARG A 1 266 ? 8.946 -10.882 -16.251 1.00 95.31 266 ARG A C 1
ATOM 2075 O O . ARG A 1 266 ? 9.716 -10.235 -15.546 1.00 95.31 266 ARG A O 1
ATOM 2082 N N . ARG A 1 267 ? 9.336 -11.414 -17.417 1.00 95.94 267 ARG A N 1
ATOM 2083 C CA . ARG A 1 267 ? 10.682 -11.215 -17.980 1.00 95.94 267 ARG A CA 1
ATOM 2084 C C . ARG A 1 267 ? 10.955 -9.745 -18.306 1.00 95.94 267 ARG A C 1
ATOM 2086 O O . ARG A 1 267 ? 12.071 -9.283 -18.087 1.00 95.94 267 ARG A O 1
ATOM 2093 N N . TRP A 1 268 ? 9.960 -9.015 -18.811 1.00 96.12 268 TRP A N 1
ATOM 2094 C CA . TRP A 1 268 ? 10.063 -7.574 -19.044 1.00 96.12 268 TRP A CA 1
ATOM 2095 C C . TRP A 1 268 ? 10.177 -6.791 -17.732 1.00 96.12 268 TRP A C 1
ATOM 2097 O O . TRP A 1 268 ? 11.031 -5.913 -17.645 1.00 96.12 268 TRP A O 1
ATOM 2107 N N . CYS A 1 269 ? 9.421 -7.159 -16.689 1.00 96.50 269 CYS A N 1
ATOM 2108 C CA . CYS A 1 269 ? 9.562 -6.540 -15.367 1.00 96.50 269 CYS A CA 1
ATOM 2109 C C . CYS A 1 269 ? 10.988 -6.697 -14.812 1.00 96.50 269 CYS A C 1
ATOM 2111 O O . CYS A 1 269 ? 11.599 -5.723 -14.379 1.00 96.50 269 CYS A O 1
ATOM 2113 N N . VAL A 1 270 ? 11.560 -7.905 -14.895 1.00 97.25 270 VAL A N 1
ATOM 2114 C CA . VAL A 1 270 ? 12.956 -8.165 -14.489 1.00 97.25 270 VAL A CA 1
ATOM 2115 C C . VAL A 1 270 ? 13.948 -7.362 -15.340 1.00 97.25 270 VAL A C 1
ATOM 2117 O O . VAL A 1 270 ? 14.928 -6.839 -14.815 1.00 97.25 270 VAL A O 1
ATOM 2120 N N . ALA A 1 271 ? 13.698 -7.221 -16.644 1.00 97.38 271 ALA A N 1
ATOM 2121 C CA . ALA A 1 271 ? 14.530 -6.390 -17.511 1.00 97.38 271 ALA A CA 1
ATOM 2122 C C . ALA A 1 271 ? 14.495 -4.910 -17.105 1.00 97.38 271 ALA A C 1
ATOM 2124 O O . ALA A 1 271 ? 15.548 -4.279 -17.072 1.00 97.38 271 ALA A O 1
ATOM 2125 N N . GLN A 1 272 ? 13.322 -4.370 -16.754 1.00 97.06 272 GLN A N 1
ATOM 2126 C CA . GLN A 1 272 ? 13.199 -2.998 -16.256 1.00 97.06 272 GLN A CA 1
ATOM 2127 C C . GLN A 1 272 ? 13.977 -2.811 -14.950 1.00 97.06 272 GLN A C 1
ATOM 2129 O O . GLN A 1 272 ? 14.708 -1.834 -14.836 1.00 97.06 272 GLN A O 1
ATOM 2134 N N . VAL A 1 273 ? 13.892 -3.760 -14.009 1.00 97.62 273 VAL A N 1
ATOM 2135 C CA . VAL A 1 273 ? 14.701 -3.729 -12.774 1.00 97.62 273 VAL A CA 1
ATOM 2136 C C . VAL A 1 273 ? 16.194 -3.693 -13.101 1.00 97.62 273 VAL A C 1
ATOM 2138 O O . VAL A 1 273 ? 16.921 -2.861 -12.571 1.00 97.62 273 VAL A O 1
ATOM 2141 N N . LEU A 1 274 ? 16.668 -4.555 -14.004 1.00 97.69 274 LEU A N 1
ATOM 2142 C CA . LEU A 1 274 ? 18.080 -4.582 -14.398 1.00 97.69 274 LEU A CA 1
ATOM 2143 C C . LEU A 1 274 ? 18.527 -3.285 -15.089 1.00 97.69 274 LEU A C 1
ATOM 2145 O O . LEU A 1 274 ? 19.677 -2.879 -14.930 1.00 97.69 274 LEU A O 1
ATOM 2149 N N . VAL A 1 275 ? 17.645 -2.640 -15.859 1.00 97.12 275 VAL A N 1
ATOM 2150 C CA . VAL A 1 275 ? 17.921 -1.335 -16.480 1.00 97.12 275 VAL A CA 1
ATOM 2151 C C . VAL A 1 275 ? 17.989 -0.240 -15.419 1.00 97.12 275 VAL A C 1
ATOM 2153 O O . VAL A 1 275 ? 18.951 0.523 -15.434 1.00 97.12 275 VAL A O 1
ATOM 2156 N N . TYR A 1 276 ? 17.033 -0.215 -14.489 1.00 95.75 276 TYR A N 1
ATOM 2157 C CA . TYR A 1 276 ? 16.999 0.708 -13.352 1.00 95.75 276 TYR A CA 1
ATOM 2158 C C . TYR A 1 276 ? 18.278 0.606 -12.503 1.00 95.75 276 TYR A C 1
ATOM 2160 O O . TYR A 1 276 ? 18.920 1.612 -12.221 1.00 95.75 276 TYR A O 1
ATOM 2168 N N . LEU A 1 277 ? 18.735 -0.614 -12.197 1.00 96.00 277 LEU A N 1
ATOM 2169 C CA . LEU A 1 277 ? 19.990 -0.845 -11.467 1.00 96.00 277 LEU A CA 1
ATOM 2170 C C . LEU A 1 277 ? 21.257 -0.515 -12.284 1.00 96.00 277 LEU A C 1
ATOM 2172 O O . LEU A 1 277 ? 22.360 -0.585 -11.752 1.00 96.00 277 LEU A O 1
ATOM 2176 N N . GLY A 1 278 ? 21.136 -0.191 -13.577 1.00 96.25 278 GLY A N 1
ATOM 2177 C CA . GLY A 1 278 ? 22.273 0.084 -14.463 1.00 96.25 278 GLY A CA 1
ATOM 2178 C C . GLY A 1 278 ? 23.058 -1.159 -14.907 1.00 96.25 278 GLY A C 1
ATOM 2179 O O . GLY A 1 278 ? 24.119 -1.035 -15.513 1.00 96.25 278 GLY A O 1
ATOM 2180 N N . GLU A 1 279 ? 22.529 -2.356 -14.656 1.00 96.94 279 GLU A N 1
ATOM 2181 C CA . GLU A 1 279 ? 23.231 -3.646 -14.766 1.00 96.94 279 GLU A CA 1
ATOM 2182 C C . GLU A 1 279 ? 22.727 -4.527 -15.925 1.00 96.94 279 GLU A C 1
ATOM 2184 O O . GLU A 1 279 ? 23.148 -5.682 -16.086 1.00 96.94 279 GLU A O 1
ATOM 2189 N N . ALA A 1 280 ? 21.825 -3.982 -16.748 1.00 96.31 280 ALA A N 1
ATOM 2190 C CA . ALA A 1 280 ? 21.267 -4.638 -17.925 1.00 96.31 280 ALA A CA 1
ATOM 2191 C C . ALA A 1 280 ? 22.285 -4.796 -19.067 1.00 96.31 280 ALA A C 1
ATOM 2193 O O . ALA A 1 280 ? 22.977 -3.850 -19.466 1.00 96.31 280 ALA A O 1
ATOM 2194 N N . ASN A 1 281 ? 22.298 -5.989 -19.665 1.00 95.50 281 ASN A N 1
ATOM 2195 C CA . ASN A 1 281 ? 22.960 -6.244 -20.943 1.00 95.50 281 ASN A CA 1
ATOM 2196 C C . ASN A 1 281 ? 22.119 -5.733 -22.132 1.00 95.50 281 ASN A C 1
ATOM 2198 O O . ASN A 1 281 ? 20.999 -5.247 -21.960 1.00 95.50 281 ASN A O 1
ATOM 2202 N N . ASP A 1 282 ? 22.652 -5.853 -23.349 1.00 96.50 282 ASP A N 1
ATOM 2203 C CA . ASP A 1 282 ? 21.990 -5.334 -24.553 1.00 96.50 282 ASP A CA 1
ATOM 2204 C C . ASP A 1 282 ? 20.646 -6.024 -24.849 1.00 96.50 282 ASP A C 1
ATOM 2206 O O . ASP A 1 282 ? 19.686 -5.340 -25.190 1.00 96.50 282 ASP A O 1
ATOM 2210 N N . GLU A 1 283 ? 20.527 -7.347 -24.652 1.00 95.00 283 GLU A N 1
ATOM 2211 C CA . GLU A 1 283 ? 19.258 -8.077 -24.856 1.00 95.00 283 GLU A CA 1
ATOM 2212 C C . GLU A 1 283 ? 18.177 -7.618 -23.864 1.00 95.00 283 GLU A C 1
ATOM 2214 O O . GLU A 1 283 ? 17.016 -7.432 -24.231 1.00 95.00 283 GLU A O 1
ATOM 2219 N N . GLN A 1 284 ? 18.551 -7.439 -22.597 1.00 95.50 284 GLN A N 1
ATOM 2220 C CA . GLN A 1 284 ? 17.658 -6.993 -21.528 1.00 95.50 284 GLN A CA 1
ATOM 2221 C C . GLN A 1 284 ? 17.197 -5.557 -21.771 1.00 95.50 284 GLN A C 1
ATOM 2223 O O . GLN A 1 284 ? 15.999 -5.278 -21.696 1.00 95.50 284 GLN A O 1
ATOM 2228 N N . ARG A 1 285 ? 18.128 -4.665 -22.130 1.00 96.38 285 ARG A N 1
ATOM 2229 C CA . ARG A 1 285 ? 17.821 -3.273 -22.467 1.00 96.38 285 ARG A CA 1
ATOM 2230 C C . ARG A 1 285 ? 16.906 -3.183 -23.685 1.00 96.38 285 ARG A C 1
ATOM 2232 O O . ARG A 1 285 ? 15.897 -2.491 -23.624 1.00 96.38 285 ARG A O 1
ATOM 2239 N N . GLU A 1 286 ? 17.186 -3.946 -24.741 1.00 95.56 286 GLU A N 1
ATOM 2240 C CA . GLU A 1 286 ? 16.341 -3.976 -25.936 1.00 95.56 286 GLU A CA 1
ATOM 2241 C C . GLU A 1 286 ? 14.926 -4.494 -25.624 1.00 95.56 286 GLU A C 1
ATOM 2243 O O . GLU A 1 286 ? 13.942 -3.938 -26.115 1.00 95.56 286 GLU A O 1
ATOM 2248 N N . LEU A 1 287 ? 14.791 -5.540 -24.793 1.00 94.25 287 LEU A N 1
ATOM 2249 C CA . LEU A 1 287 ? 13.475 -6.038 -24.376 1.00 94.25 287 LEU A CA 1
ATOM 2250 C C . LEU A 1 287 ? 12.690 -4.964 -23.618 1.00 94.25 287 LEU A C 1
ATOM 2252 O O . LEU A 1 287 ? 11.498 -4.791 -23.883 1.00 94.25 287 LEU A O 1
ATOM 2256 N N . TYR A 1 288 ? 13.347 -4.265 -22.690 1.00 94.75 288 TYR A N 1
ATOM 2257 C CA . TYR A 1 288 ? 12.732 -3.179 -21.941 1.00 94.75 288 TYR A CA 1
ATOM 2258 C C . TYR A 1 288 ? 12.273 -2.057 -22.878 1.00 94.75 288 TYR A C 1
ATOM 2260 O O . TYR A 1 288 ? 11.079 -1.763 -22.926 1.00 94.75 288 TYR A O 1
ATOM 2268 N N . GLU A 1 289 ? 13.188 -1.497 -23.674 1.00 93.12 289 GLU A N 1
ATOM 2269 C CA . GLU A 1 289 ? 12.941 -0.352 -24.560 1.00 93.12 289 GLU A CA 1
ATOM 2270 C C . GLU A 1 289 ? 11.861 -0.638 -25.609 1.00 93.12 289 GLU A C 1
ATOM 2272 O O . GLU A 1 289 ? 11.023 0.220 -25.884 1.00 93.12 289 GLU A O 1
ATOM 2277 N N . ARG A 1 290 ? 11.820 -1.861 -26.158 1.00 92.50 290 ARG A N 1
ATOM 2278 C CA . ARG A 1 290 ? 10.811 -2.268 -27.151 1.00 92.50 290 ARG A CA 1
ATOM 2279 C C . ARG A 1 290 ? 9.381 -2.189 -26.614 1.00 92.50 290 ARG A C 1
ATOM 2281 O O . ARG A 1 290 ? 8.450 -1.952 -27.382 1.00 92.50 290 ARG A O 1
ATOM 2288 N N . HIS A 1 291 ? 9.205 -2.432 -25.319 1.00 88.31 291 HIS A N 1
ATOM 2289 C CA . HIS A 1 291 ? 7.901 -2.496 -24.661 1.00 88.31 291 HIS A CA 1
ATOM 2290 C C . HIS A 1 291 ? 7.681 -1.362 -23.649 1.00 88.31 291 HIS A C 1
ATOM 2292 O O . HIS A 1 291 ? 6.621 -1.293 -23.030 1.00 88.31 291 HIS A O 1
ATOM 2298 N N . ALA A 1 292 ? 8.645 -0.452 -23.500 1.00 84.38 292 ALA A N 1
ATOM 2299 C CA . ALA A 1 292 ? 8.524 0.707 -22.635 1.00 84.38 292 ALA A CA 1
ATOM 2300 C C . ALA A 1 292 ? 7.411 1.632 -23.148 1.00 84.38 292 ALA A C 1
ATOM 2302 O O . ALA A 1 292 ? 7.426 2.119 -24.281 1.00 84.38 292 ALA A O 1
ATOM 2303 N N . HIS A 1 293 ? 6.419 1.889 -22.299 1.00 76.62 293 HIS A N 1
ATOM 2304 C CA . HIS A 1 293 ? 5.325 2.795 -22.623 1.00 76.62 293 HIS A CA 1
ATOM 2305 C C . HIS A 1 293 ? 5.719 4.240 -22.299 1.00 76.62 293 HIS A C 1
ATOM 2307 O O . HIS A 1 293 ? 6.059 4.561 -21.160 1.00 76.62 293 HIS A O 1
ATOM 2313 N N . ALA A 1 294 ? 5.628 5.128 -23.294 1.00 75.44 294 ALA A N 1
ATOM 2314 C CA . ALA A 1 294 ? 5.876 6.561 -23.107 1.00 75.44 294 ALA A CA 1
ATOM 2315 C C . ALA A 1 294 ? 4.757 7.269 -22.311 1.00 75.44 294 ALA A C 1
ATOM 2317 O O . ALA A 1 294 ? 4.992 8.304 -21.692 1.00 75.44 294 ALA A O 1
ATOM 2318 N N . GLY A 1 295 ? 3.535 6.726 -22.339 1.00 84.69 295 GLY A N 1
ATOM 2319 C CA . GLY A 1 295 ? 2.365 7.250 -21.627 1.00 84.69 295 GLY A CA 1
ATOM 2320 C C . GLY A 1 295 ? 1.961 6.405 -20.417 1.00 84.69 295 GLY A C 1
ATOM 2321 O O . GLY A 1 295 ? 2.690 5.507 -20.000 1.00 84.69 295 GLY A O 1
ATOM 2322 N N . LEU A 1 296 ? 0.773 6.690 -19.875 1.00 90.12 296 LEU A N 1
ATOM 2323 C CA . LEU A 1 296 ? 0.143 5.839 -18.863 1.00 90.12 296 LEU A CA 1
ATOM 2324 C C . LEU A 1 296 ? -0.239 4.485 -19.454 1.00 90.12 296 LEU A C 1
ATOM 2326 O O . LEU A 1 296 ? -0.561 4.375 -20.642 1.00 90.12 296 LEU A O 1
ATOM 2330 N N . VAL A 1 297 ? -0.243 3.465 -18.600 1.00 92.06 297 VAL A N 1
ATOM 2331 C CA . VAL A 1 297 ? -0.816 2.166 -18.948 1.00 92.06 297 VAL A CA 1
ATOM 2332 C C . VAL A 1 297 ? -2.309 2.304 -19.249 1.00 92.06 297 VAL A C 1
ATOM 2334 O O . VAL A 1 297 ? -2.986 3.207 -18.763 1.00 92.06 297 VAL A O 1
ATOM 2337 N N . THR A 1 298 ? -2.830 1.407 -20.080 1.00 91.25 298 THR A N 1
ATOM 2338 C CA . THR A 1 298 ? -4.243 1.408 -20.478 1.00 91.25 298 THR A CA 1
ATOM 2339 C C . THR A 1 298 ? -4.909 0.136 -19.958 1.00 91.25 298 THR A C 1
ATOM 2341 O O . THR A 1 298 ? -4.879 -0.892 -20.636 1.00 91.25 298 THR A O 1
ATOM 2344 N N . PRO A 1 299 ? -5.460 0.156 -18.729 1.00 93.31 299 PRO A N 1
ATOM 2345 C CA . PRO A 1 299 ? -6.122 -1.014 -18.167 1.00 93.31 299 PRO A CA 1
ATOM 2346 C C . PRO A 1 299 ? -7.368 -1.367 -18.980 1.00 93.31 299 PRO A C 1
ATOM 2348 O O . PRO A 1 299 ? -8.105 -0.493 -19.438 1.00 93.31 299 PRO A O 1
ATOM 2351 N N . ARG A 1 300 ? -7.624 -2.666 -19.147 1.00 94.75 300 ARG A N 1
ATOM 2352 C CA . ARG A 1 300 ? -8.858 -3.168 -19.775 1.00 94.75 300 ARG A CA 1
ATOM 2353 C C . ARG A 1 300 ? -10.016 -3.238 -18.789 1.00 94.75 300 ARG A C 1
ATOM 2355 O O . ARG A 1 300 ? -11.169 -3.249 -19.210 1.00 94.75 300 ARG A O 1
ATOM 2362 N N . ARG A 1 301 ? -9.704 -3.323 -17.496 1.00 95.25 301 ARG A N 1
ATOM 2363 C CA . ARG A 1 301 ? -10.665 -3.309 -16.395 1.00 95.25 301 ARG A CA 1
ATOM 2364 C C . ARG A 1 301 ? -10.015 -2.826 -15.105 1.00 95.25 301 ARG A C 1
ATOM 2366 O O . ARG A 1 301 ? -8.792 -2.840 -14.985 1.00 95.25 301 ARG A O 1
ATOM 2373 N N . ALA A 1 302 ? -10.862 -2.482 -14.145 1.00 96.38 302 ALA A N 1
ATOM 2374 C CA . ALA A 1 302 ? -10.451 -2.176 -12.789 1.00 96.38 302 ALA A CA 1
ATOM 2375 C C . ALA A 1 302 ? -9.952 -3.420 -12.028 1.00 96.38 302 ALA A C 1
ATOM 2377 O O . ALA A 1 302 ? -10.332 -4.558 -12.346 1.00 96.38 302 ALA A O 1
ATOM 2378 N N . VAL A 1 303 ? -9.126 -3.174 -11.012 1.00 97.00 303 VAL A N 1
ATOM 2379 C CA . VAL A 1 303 ? -8.765 -4.139 -9.965 1.00 97.00 303 VAL A CA 1
ATOM 2380 C C . VAL A 1 303 ? -10.008 -4.421 -9.119 1.00 97.00 303 VAL A C 1
ATOM 2382 O O . VAL A 1 303 ? -10.727 -3.492 -8.755 1.00 97.00 303 VAL A O 1
ATOM 2385 N N . ASN A 1 304 ? -10.286 -5.691 -8.830 1.00 95.56 304 ASN A N 1
ATOM 2386 C CA . ASN A 1 304 ? -11.391 -6.075 -7.946 1.00 95.56 304 ASN A CA 1
ATOM 2387 C C . ASN A 1 304 ? -10.915 -6.337 -6.505 1.00 95.56 304 ASN A C 1
ATOM 2389 O O . ASN A 1 304 ? -9.727 -6.261 -6.200 1.00 95.56 304 ASN A O 1
ATOM 2393 N N . GLU A 1 305 ? -11.855 -6.637 -5.611 1.00 93.31 305 GLU A N 1
ATOM 2394 C CA . GLU A 1 305 ? -11.573 -6.815 -4.184 1.00 93.31 305 GLU A CA 1
ATOM 2395 C C . GLU A 1 305 ? -10.670 -8.019 -3.878 1.00 93.31 305 GLU A C 1
ATOM 2397 O O . GLU A 1 305 ? -9.724 -7.903 -3.099 1.00 93.31 305 GLU A O 1
ATOM 2402 N N . ASP A 1 306 ? -10.901 -9.150 -4.543 1.00 94.81 306 ASP A N 1
ATOM 2403 C CA . ASP A 1 306 ? -10.093 -10.357 -4.347 1.00 94.81 306 ASP A CA 1
ATOM 2404 C C . ASP A 1 306 ? -8.649 -10.135 -4.818 1.00 94.81 306 ASP A C 1
ATOM 2406 O O . ASP A 1 306 ? -7.700 -10.546 -4.164 1.00 94.81 306 ASP A O 1
ATOM 2410 N N . GLU A 1 307 ? -8.449 -9.408 -5.918 1.00 96.12 307 GLU A N 1
ATOM 2411 C CA . GLU A 1 307 ? -7.120 -9.067 -6.439 1.00 96.12 307 GLU A CA 1
ATOM 2412 C C . GLU A 1 307 ? -6.358 -8.103 -5.542 1.00 96.12 307 GLU A C 1
ATOM 2414 O O . GLU A 1 307 ? -5.132 -8.200 -5.446 1.00 96.12 307 GLU A O 1
ATOM 2419 N N . TRP A 1 308 ? -7.067 -7.193 -4.870 1.00 96.06 308 TRP A N 1
ATOM 2420 C CA . TRP A 1 308 ? -6.467 -6.383 -3.820 1.00 96.06 308 TRP A CA 1
ATOM 2421 C C . TRP A 1 308 ? -5.875 -7.282 -2.735 1.00 96.06 308 TRP A C 1
ATOM 2423 O O . TRP A 1 308 ? -4.692 -7.151 -2.430 1.00 96.06 308 TRP A O 1
ATOM 2433 N N . ARG A 1 309 ? -6.663 -8.229 -2.220 1.00 94.25 309 ARG A N 1
ATOM 2434 C CA . ARG A 1 309 ? -6.277 -9.104 -1.104 1.00 94.25 309 ARG A CA 1
ATOM 2435 C C . ARG A 1 309 ? -5.217 -10.137 -1.490 1.00 94.25 309 ARG A C 1
ATOM 2437 O O . ARG A 1 309 ? -4.233 -10.300 -0.780 1.00 94.25 309 ARG A O 1
ATOM 2444 N N . GLU A 1 310 ? -5.375 -10.791 -2.637 1.00 94.44 310 GLU A N 1
ATOM 2445 C CA . GLU A 1 310 ? -4.511 -11.895 -3.073 1.00 94.44 310 GLU A CA 1
ATOM 2446 C C . GLU A 1 310 ? -3.215 -11.433 -3.752 1.00 94.44 310 GLU A C 1
ATOM 2448 O O . GLU A 1 310 ? -2.187 -12.109 -3.651 1.00 94.44 310 GLU A O 1
ATOM 2453 N N . LEU A 1 311 ? -3.256 -10.326 -4.506 1.00 96.31 311 LEU A N 1
ATOM 2454 C CA . LEU A 1 311 ? -2.172 -9.964 -5.426 1.00 96.31 311 LEU A CA 1
ATOM 2455 C C . LEU A 1 311 ? -1.487 -8.641 -5.097 1.00 96.31 311 LEU A C 1
ATOM 2457 O O . LEU A 1 311 ? -0.299 -8.509 -5.403 1.00 96.31 311 LEU A O 1
ATOM 2461 N N . LEU A 1 312 ? -2.209 -7.672 -4.526 1.00 95.75 312 LEU A N 1
ATOM 2462 C CA . LEU A 1 312 ? -1.689 -6.322 -4.296 1.00 95.75 312 LEU A CA 1
ATOM 2463 C C . LEU A 1 312 ? -1.300 -6.058 -2.838 1.00 95.75 312 LEU A C 1
ATOM 2465 O O . LEU A 1 312 ? -0.338 -5.332 -2.605 1.00 95.75 312 LEU A O 1
ATOM 2469 N N . PHE A 1 313 ? -2.001 -6.642 -1.865 1.00 96.44 313 PHE A N 1
ATOM 2470 C CA . PHE A 1 313 ? -1.643 -6.522 -0.456 1.00 96.44 313 PHE A CA 1
ATOM 2471 C C . PHE A 1 313 ? -0.259 -7.119 -0.199 1.00 96.44 313 PHE A C 1
ATOM 2473 O O . PHE A 1 313 ? 0.122 -8.174 -0.718 1.00 96.44 313 PHE A O 1
ATOM 2480 N N . HIS A 1 314 ? 0.514 -6.422 0.627 1.00 95.31 314 HIS A N 1
ATOM 2481 C CA . HIS A 1 314 ? 1.785 -6.925 1.106 1.00 95.31 314 HIS A CA 1
ATOM 2482 C C . HIS A 1 314 ? 1.572 -8.236 1.884 1.00 95.31 314 HIS A C 1
ATOM 2484 O O . HIS A 1 314 ? 0.613 -8.375 2.637 1.00 95.31 314 HIS A O 1
ATOM 2490 N N . SER A 1 315 ? 2.486 -9.201 1.749 1.00 90.12 315 SER A N 1
ATOM 2491 C CA . SER A 1 315 ? 2.331 -10.557 2.317 1.00 90.12 315 SER A CA 1
ATOM 2492 C C . SER A 1 315 ? 2.212 -10.585 3.841 1.00 90.12 315 SER A C 1
ATOM 2494 O O . SER A 1 315 ? 1.687 -11.536 4.408 1.00 90.12 315 SER A O 1
ATOM 2496 N N . THR A 1 316 ? 2.714 -9.553 4.517 1.00 90.44 316 THR A N 1
ATOM 2497 C CA . THR A 1 316 ? 2.615 -9.406 5.975 1.00 90.44 316 THR A CA 1
ATOM 2498 C C . THR A 1 316 ? 1.422 -8.568 6.428 1.00 90.44 316 THR A C 1
ATOM 2500 O O . THR A 1 316 ? 1.331 -8.256 7.615 1.00 90.44 316 THR A O 1
ATOM 2503 N N . GLN A 1 317 ? 0.563 -8.134 5.506 1.00 93.44 317 GLN A N 1
ATOM 2504 C CA . GLN A 1 317 ? -0.628 -7.369 5.832 1.00 93.44 317 GLN A CA 1
ATOM 2505 C C . GLN A 1 317 ? -1.724 -8.316 6.316 1.00 93.44 317 GLN A C 1
ATOM 2507 O O . GLN A 1 317 ? -2.379 -8.987 5.521 1.00 93.44 317 GLN A O 1
ATOM 2512 N N . ASP A 1 318 ? -1.940 -8.344 7.627 1.00 93.25 318 ASP A N 1
ATOM 2513 C CA . ASP A 1 318 ? -3.007 -9.134 8.233 1.00 93.25 318 ASP A CA 1
ATOM 2514 C C . ASP A 1 318 ? -4.390 -8.631 7.782 1.00 93.25 318 ASP A C 1
ATOM 2516 O O . ASP A 1 318 ? -4.756 -7.469 7.996 1.00 93.25 318 ASP A O 1
ATOM 2520 N N . HIS A 1 319 ? -5.146 -9.506 7.120 1.00 93.19 319 HIS A N 1
ATOM 2521 C CA . HIS A 1 319 ? -6.469 -9.181 6.599 1.00 93.19 319 HIS A CA 1
ATOM 2522 C C . HIS A 1 319 ? -7.504 -9.043 7.720 1.00 93.19 319 HIS A C 1
ATOM 2524 O O . HIS A 1 319 ? -8.355 -8.165 7.628 1.00 93.19 319 HIS A O 1
ATOM 2530 N N . LEU A 1 320 ? -7.390 -9.822 8.803 1.00 94.25 320 LEU A N 1
ATOM 2531 C CA . LEU A 1 320 ? -8.328 -9.773 9.927 1.00 94.25 320 LEU A CA 1
ATOM 2532 C C . LEU A 1 320 ? -8.236 -8.433 10.662 1.00 94.25 320 LEU A C 1
ATOM 2534 O O . LEU A 1 320 ? -9.261 -7.857 11.028 1.00 94.25 320 LEU A O 1
ATOM 2538 N N . ILE A 1 321 ? -7.021 -7.889 10.825 1.00 95.81 321 ILE A N 1
ATOM 2539 C CA . ILE A 1 321 ? -6.836 -6.544 11.402 1.00 95.81 321 ILE A CA 1
ATOM 2540 C C . ILE A 1 321 ? -7.535 -5.500 10.525 1.00 95.81 321 ILE A C 1
ATOM 2542 O O . ILE A 1 321 ? -8.273 -4.657 11.037 1.00 95.81 321 ILE A O 1
ATOM 2546 N N . GLY A 1 322 ? -7.325 -5.570 9.207 1.00 95.44 322 GLY A N 1
ATOM 2547 C CA . GLY A 1 322 ? -7.960 -4.664 8.250 1.00 95.44 322 GLY A CA 1
ATOM 2548 C C . GLY A 1 322 ? -9.486 -4.761 8.271 1.00 95.44 322 GLY A C 1
ATOM 2549 O O . GLY A 1 322 ? -10.158 -3.733 8.291 1.00 95.44 322 GLY A O 1
ATOM 2550 N N . ASP A 1 323 ? -10.026 -5.976 8.330 1.00 96.12 323 ASP A N 1
ATOM 2551 C CA . ASP A 1 323 ? -11.467 -6.224 8.343 1.00 96.12 323 ASP A CA 1
ATOM 2552 C C . ASP A 1 323 ? -12.117 -5.673 9.621 1.00 96.12 323 ASP A C 1
ATOM 2554 O O . ASP A 1 323 ? -13.113 -4.959 9.534 1.00 96.12 323 ASP A O 1
ATOM 2558 N N . VAL A 1 324 ? -11.522 -5.888 10.802 1.00 96.50 324 VAL A N 1
ATOM 2559 C CA . VAL A 1 324 ? -12.038 -5.306 12.057 1.00 96.50 324 VAL A CA 1
ATOM 2560 C C . VAL A 1 324 ? -12.014 -3.779 12.022 1.00 96.50 324 VAL A C 1
ATOM 2562 O O . VAL A 1 324 ? -12.985 -3.132 12.418 1.00 96.50 324 VAL A O 1
ATOM 2565 N N . LEU A 1 325 ? -10.922 -3.183 11.535 1.00 96.81 325 LEU A N 1
ATOM 2566 C CA . LEU A 1 325 ? -10.811 -1.729 11.417 1.00 96.81 325 LEU A CA 1
ATOM 2567 C C . LEU A 1 325 ? -11.821 -1.155 10.415 1.00 96.81 325 LEU A C 1
ATOM 2569 O O . LEU A 1 325 ? -12.363 -0.077 10.665 1.00 96.81 325 LEU A O 1
ATOM 2573 N N . ALA A 1 326 ? -12.107 -1.868 9.323 1.00 96.25 326 ALA A N 1
ATOM 2574 C CA . ALA A 1 326 ? -13.079 -1.455 8.316 1.00 96.25 326 ALA A CA 1
ATOM 2575 C C . ALA A 1 326 ? -14.502 -1.338 8.883 1.00 96.25 326 ALA A C 1
ATOM 2577 O O . ALA A 1 326 ? -15.200 -0.377 8.551 1.00 96.25 326 ALA A O 1
ATOM 2578 N N . GLU A 1 327 ? -14.908 -2.262 9.761 1.00 97.12 327 GLU A N 1
ATOM 2579 C CA . GLU A 1 327 ? -16.233 -2.261 10.401 1.00 97.12 327 GLU A CA 1
ATOM 2580 C C . GLU A 1 327 ? -16.447 -1.035 11.303 1.00 97.12 327 GLU A C 1
ATOM 2582 O O . GLU A 1 327 ? -17.533 -0.459 11.350 1.00 97.12 327 GLU A O 1
ATOM 2587 N N . VAL A 1 328 ? -15.398 -0.580 11.997 1.00 96.06 328 VAL A N 1
ATOM 2588 C CA . VAL A 1 328 ? -15.485 0.572 12.912 1.00 96.06 328 VAL A CA 1
ATOM 2589 C C . VAL A 1 328 ? -15.029 1.893 12.288 1.00 96.06 328 VAL A C 1
ATOM 2591 O O . VAL A 1 328 ? -15.141 2.940 12.931 1.00 96.06 328 VAL A O 1
ATOM 2594 N N . ALA A 1 329 ? -14.541 1.885 11.043 1.00 94.19 329 ALA A N 1
ATOM 2595 C CA . ALA A 1 329 ? -13.914 3.040 10.402 1.00 94.19 329 ALA A CA 1
ATOM 2596 C C . ALA A 1 329 ? -14.804 4.292 10.406 1.00 94.19 329 ALA A C 1
ATOM 2598 O O . ALA A 1 329 ? -14.371 5.369 10.820 1.00 94.19 329 ALA A O 1
ATOM 2599 N N . GLU A 1 330 ? -16.063 4.150 9.990 1.00 91.56 330 GLU A N 1
ATOM 2600 C CA . GLU A 1 330 ? -17.009 5.268 9.898 1.00 91.56 330 GLU A CA 1
ATOM 2601 C C . GLU A 1 330 ? -17.361 5.830 11.288 1.00 91.56 330 GLU A C 1
ATOM 2603 O O . GLU A 1 330 ? -17.342 7.048 11.489 1.00 91.56 330 GLU A O 1
ATOM 2608 N N . ALA A 1 331 ? -17.597 4.958 12.274 1.00 92.81 331 ALA A N 1
ATOM 2609 C CA . ALA A 1 331 ? -17.893 5.352 13.652 1.00 92.81 331 ALA A CA 1
ATOM 2610 C C . ALA A 1 331 ? -16.709 6.081 14.310 1.00 92.81 331 ALA A C 1
ATOM 2612 O O . ALA A 1 331 ? -16.887 7.129 14.939 1.00 92.81 331 ALA A O 1
ATOM 2613 N N . VAL A 1 332 ? -15.488 5.574 14.117 1.00 93.00 332 VAL A N 1
ATOM 2614 C CA . VAL A 1 332 ? -14.256 6.190 14.629 1.00 93.00 332 VAL A CA 1
ATOM 2615 C C . VAL A 1 332 ? -14.031 7.561 13.991 1.00 93.00 332 VAL A C 1
ATOM 2617 O O . VAL A 1 332 ? -13.752 8.525 14.707 1.00 93.00 332 VAL A O 1
ATOM 2620 N N . LEU A 1 333 ? -14.201 7.686 12.670 1.00 90.00 333 LEU A N 1
ATOM 2621 C CA . LEU A 1 333 ? -14.078 8.967 11.969 1.00 90.00 333 LEU A CA 1
ATOM 2622 C C . LEU A 1 333 ? -15.083 10.000 12.483 1.00 90.00 333 LEU A C 1
ATOM 2624 O O . LEU A 1 333 ? -14.698 11.125 12.807 1.00 90.00 333 LEU A O 1
ATOM 2628 N N . LEU A 1 334 ? -16.357 9.625 12.620 1.00 88.69 334 LEU A N 1
ATOM 2629 C CA . LEU A 1 334 ? -17.378 10.497 13.207 1.00 88.69 334 LEU A CA 1
ATOM 2630 C C . LEU A 1 334 ? -16.999 10.915 14.638 1.00 88.69 334 LEU A C 1
ATOM 2632 O O . LEU A 1 334 ? -17.075 12.099 14.984 1.00 88.69 334 LEU A O 1
ATOM 2636 N N . GLY A 1 335 ? -16.517 9.971 15.449 1.00 85.62 335 GLY A N 1
ATOM 2637 C CA . GLY A 1 335 ? -16.012 10.225 16.797 1.00 85.62 335 GLY A CA 1
ATOM 2638 C C . GLY A 1 335 ? -14.874 11.251 16.826 1.00 85.62 335 GLY A C 1
ATOM 2639 O O . GLY A 1 335 ? -14.913 12.199 17.608 1.00 85.62 335 GLY A O 1
ATOM 2640 N N . GLN A 1 336 ? -13.887 11.142 15.938 1.00 83.75 336 GLN A N 1
ATOM 2641 C CA . GLN A 1 336 ? -12.799 12.122 15.859 1.00 83.75 336 GLN A CA 1
ATOM 2642 C C . GLN A 1 336 ? -13.292 13.507 15.419 1.00 83.75 336 GLN A C 1
ATOM 2644 O O . GLN A 1 336 ? -12.938 14.521 16.025 1.00 83.75 336 GLN A O 1
ATOM 2649 N N . LEU A 1 337 ? -14.170 13.567 14.416 1.00 83.38 337 LEU A N 1
ATOM 2650 C CA . LEU A 1 337 ? -14.705 14.826 13.889 1.00 83.38 337 LEU A CA 1
ATOM 2651 C C . LEU A 1 337 ? -15.564 15.592 14.906 1.00 83.38 337 LEU A C 1
ATOM 2653 O O . LEU A 1 337 ? -15.641 16.826 14.856 1.00 83.38 337 LEU A O 1
ATOM 2657 N N . THR A 1 338 ? -16.217 14.885 15.831 1.00 82.62 338 THR A N 1
ATOM 2658 C CA . THR A 1 338 ? -16.971 15.503 16.936 1.00 82.62 338 THR A CA 1
ATOM 2659 C C . THR A 1 338 ? -16.069 16.038 18.049 1.00 82.62 338 THR A C 1
ATOM 2661 O O . THR A 1 338 ? -16.436 17.025 18.684 1.00 82.62 338 THR A O 1
ATOM 2664 N N . ARG A 1 339 ? -14.874 15.460 18.245 1.00 77.62 339 ARG A N 1
ATOM 2665 C CA . ARG A 1 339 ? -13.870 15.943 19.213 1.00 77.62 339 ARG A CA 1
ATOM 2666 C C . ARG A 1 339 ? -13.145 17.207 18.749 1.00 77.62 339 ARG A C 1
ATOM 2668 O O . ARG A 1 339 ? -12.671 17.980 19.582 1.00 77.62 339 ARG A O 1
ATOM 2675 N N . LEU A 1 340 ? -13.061 17.442 17.438 1.00 76.12 340 LEU A N 1
ATOM 2676 C CA . LEU A 1 340 ? -12.508 18.685 16.898 1.00 76.12 340 LEU A CA 1
ATOM 2677 C C . LEU A 1 340 ? -13.386 19.881 17.293 1.00 76.12 340 LEU A C 1
ATOM 2679 O O . LEU A 1 340 ? -14.598 19.882 17.064 1.00 76.12 340 LEU A O 1
ATOM 2683 N N . LYS A 1 341 ? -12.763 20.932 17.844 1.00 69.88 341 LYS A N 1
ATOM 2684 C CA . LYS A 1 341 ? -13.459 22.185 18.178 1.00 69.88 3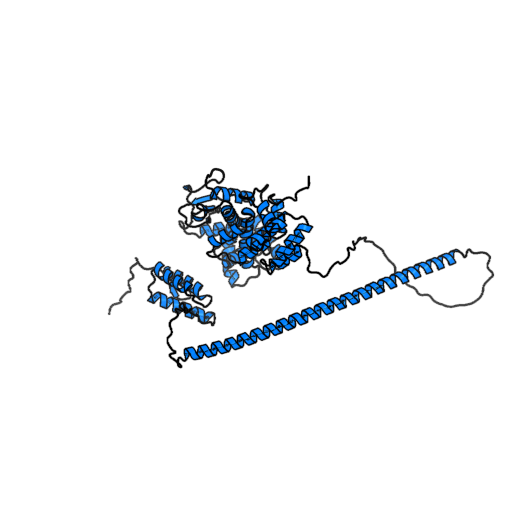41 LYS A CA 1
ATOM 2685 C C . LYS A 1 341 ? -14.141 22.765 16.922 1.00 69.88 341 LYS A C 1
ATOM 2687 O O . LYS A 1 341 ? -13.553 22.706 15.836 1.00 69.88 341 LYS A O 1
ATOM 2692 N N . PRO A 1 342 ? -15.344 23.364 17.036 1.00 60.69 342 PRO A N 1
ATOM 2693 C CA . PRO A 1 342 ? -15.965 24.093 15.930 1.00 60.69 342 PRO A CA 1
ATOM 2694 C C . PRO A 1 342 ? -14.994 25.146 15.368 1.00 60.69 342 PRO A C 1
ATOM 2696 O O . PRO A 1 342 ? -14.486 25.971 16.121 1.00 60.69 342 PRO A O 1
ATOM 2699 N N . GLY A 1 343 ? -14.698 25.082 14.065 1.00 61.16 343 GLY A N 1
ATOM 2700 C CA . GLY A 1 343 ? -13.702 25.936 13.393 1.00 61.16 343 GLY A CA 1
ATOM 2701 C C . GLY A 1 343 ? -12.305 25.320 13.222 1.00 61.16 343 GLY A C 1
ATOM 2702 O O . GLY A 1 343 ? -11.550 25.784 12.378 1.00 61.16 343 GLY A O 1
ATOM 2703 N N . CYS A 1 344 ? -11.974 24.239 13.940 1.00 59.03 344 CYS A N 1
ATOM 2704 C CA . CYS A 1 344 ? -10.756 23.444 13.704 1.00 59.03 344 CYS A CA 1
ATOM 2705 C C . CYS A 1 344 ? -10.966 22.319 12.678 1.00 59.03 344 CYS A C 1
ATOM 2707 O O . CYS A 1 344 ? -10.031 21.594 12.349 1.00 59.03 344 CYS A O 1
ATOM 2709 N N . ARG A 1 345 ? -12.197 22.150 12.182 1.00 63.66 345 ARG A N 1
ATOM 2710 C CA . ARG A 1 345 ? -12.484 21.246 11.068 1.00 63.66 345 ARG A CA 1
ATOM 2711 C C . ARG A 1 345 ? -11.929 21.885 9.803 1.00 63.66 345 ARG A C 1
ATOM 2713 O O . ARG A 1 345 ? -12.426 22.928 9.387 1.00 63.66 345 ARG A O 1
ATOM 2720 N N . GLN A 1 346 ? -10.919 21.262 9.206 1.00 66.88 346 GLN A N 1
ATOM 2721 C CA . GLN A 1 346 ? -10.470 21.614 7.865 1.00 66.88 346 GLN A CA 1
ATOM 2722 C C . GLN A 1 346 ? -11.586 21.230 6.889 1.00 66.88 346 GLN A C 1
ATOM 2724 O O . GLN A 1 346 ? -11.671 20.093 6.437 1.00 66.88 346 GLN A O 1
ATOM 2729 N N . GLN A 1 347 ? -12.511 22.152 6.634 1.00 71.25 347 GLN A N 1
ATOM 2730 C CA . GLN A 1 347 ? -13.434 22.008 5.519 1.00 71.25 347 GLN A CA 1
ATOM 2731 C C . GLN A 1 347 ? -12.729 22.554 4.280 1.00 71.25 347 GLN A C 1
ATOM 2733 O O . GLN A 1 347 ? -12.327 23.720 4.290 1.00 71.25 347 GLN A O 1
ATOM 2738 N N . PRO A 1 348 ? -12.516 21.722 3.251 1.00 78.44 348 PRO A N 1
ATOM 2739 C CA . PRO A 1 348 ? -11.948 22.206 2.007 1.00 78.44 348 PRO A CA 1
ATOM 2740 C C . PRO A 1 348 ? -12.920 23.204 1.365 1.00 78.44 348 PRO A C 1
ATOM 2742 O O . PRO A 1 348 ? -14.139 23.053 1.477 1.00 78.44 348 PRO A O 1
ATOM 2745 N N . ASP A 1 349 ? -12.377 24.243 0.731 1.00 85.25 349 ASP A N 1
ATOM 2746 C CA . ASP A 1 349 ? -13.179 25.273 0.072 1.00 85.25 349 ASP A CA 1
ATOM 2747 C C . ASP A 1 349 ? -13.972 24.654 -1.086 1.00 85.25 349 ASP A C 1
ATOM 2749 O O . ASP A 1 349 ? -13.399 24.095 -2.022 1.00 85.25 349 ASP A O 1
ATOM 2753 N N . GLU A 1 350 ? -15.298 24.758 -1.028 1.00 87.75 350 GLU A N 1
ATOM 2754 C CA . GLU A 1 350 ? -16.207 24.213 -2.037 1.00 87.75 350 GLU A CA 1
ATOM 2755 C C . GLU A 1 350 ? -15.964 24.822 -3.426 1.00 87.75 350 GLU A C 1
ATOM 2757 O O . GLU A 1 350 ? -16.170 24.148 -4.433 1.00 87.75 350 GLU A O 1
ATOM 2762 N N . ALA A 1 351 ? -15.429 26.046 -3.500 1.00 90.12 351 ALA A N 1
ATOM 2763 C CA . ALA A 1 351 ? -15.049 26.676 -4.764 1.00 90.12 351 ALA A CA 1
ATOM 2764 C C . ALA A 1 351 ? -13.863 25.987 -5.465 1.00 90.12 351 ALA A C 1
ATOM 2766 O O . ALA A 1 351 ? -13.672 26.173 -6.667 1.00 90.12 351 ALA A O 1
ATOM 2767 N N . LEU A 1 352 ? -13.066 25.205 -4.729 1.00 91.88 352 LEU A N 1
ATOM 2768 C CA . LEU A 1 352 ? -11.920 24.460 -5.254 1.00 91.88 352 LEU A CA 1
ATOM 2769 C C . LEU A 1 352 ? -12.278 23.025 -5.654 1.00 91.88 352 LEU A C 1
ATOM 2771 O O . LEU A 1 352 ? -11.392 22.297 -6.103 1.00 91.88 352 LEU A O 1
ATOM 2775 N N . LEU A 1 353 ? -13.534 22.603 -5.474 1.00 93.75 353 LEU A N 1
ATOM 2776 C CA . LEU A 1 353 ? -14.001 21.277 -5.868 1.00 93.75 353 LEU A CA 1
ATOM 2777 C C . LEU A 1 353 ? -13.964 21.140 -7.395 1.00 93.75 353 LEU A C 1
ATOM 2779 O O . LEU A 1 353 ? -14.464 21.998 -8.121 1.00 93.75 353 LEU A O 1
ATOM 2783 N N . VAL A 1 354 ? -13.391 20.041 -7.884 1.00 94.38 354 VAL A N 1
ATOM 2784 C CA . VAL A 1 354 ? -13.232 19.788 -9.318 1.00 94.38 354 VAL A CA 1
ATOM 2785 C C . VAL A 1 354 ? -13.717 18.389 -9.683 1.00 94.38 354 VAL A C 1
ATOM 2787 O O . VAL A 1 354 ? -13.394 17.413 -9.008 1.00 94.38 354 VAL A O 1
ATOM 2790 N N . ASP A 1 355 ? -14.443 18.287 -10.798 1.00 92.69 355 ASP A N 1
ATOM 2791 C CA . ASP A 1 355 ? -14.822 17.009 -11.401 1.00 92.69 355 ASP A CA 1
ATOM 2792 C C . ASP A 1 355 ? -13.676 16.461 -12.284 1.00 92.69 355 ASP A C 1
ATOM 2794 O O . ASP A 1 355 ? -13.229 17.152 -13.208 1.00 92.69 355 ASP A O 1
ATOM 2798 N N . PRO A 1 356 ? -13.177 15.233 -12.047 1.00 92.56 356 PRO A N 1
ATOM 2799 C CA . PRO A 1 356 ? -12.108 14.634 -12.850 1.00 92.56 356 PRO A CA 1
ATOM 2800 C C . PRO A 1 356 ? -12.460 14.374 -14.319 1.00 92.56 356 PRO A C 1
ATOM 2802 O O . PRO A 1 356 ? -11.545 14.333 -15.145 1.00 92.56 356 PRO A O 1
ATOM 2805 N N . HIS A 1 357 ? -13.736 14.205 -14.666 1.00 89.31 357 HIS A N 1
ATOM 2806 C CA . HIS A 1 357 ? -14.174 13.957 -16.040 1.00 89.31 357 HIS A CA 1
ATOM 2807 C C . HIS A 1 357 ? -14.264 15.242 -16.864 1.00 89.31 357 HIS A C 1
ATOM 2809 O O . HIS A 1 357 ? -14.073 15.205 -18.081 1.00 89.31 357 HIS A O 1
ATOM 2815 N N . GLU A 1 358 ? -14.516 16.375 -16.208 1.00 90.88 358 GLU A N 1
ATOM 2816 C CA . GLU A 1 358 ? -14.669 17.680 -16.861 1.00 90.88 358 GLU A CA 1
ATOM 2817 C C . GLU A 1 358 ? -13.405 18.552 -16.765 1.00 90.88 358 GLU A C 1
ATOM 2819 O O . GLU A 1 358 ? -13.238 19.508 -17.525 1.00 90.88 358 GLU A O 1
ATOM 2824 N N . SER A 1 359 ? -12.482 18.226 -15.855 1.00 91.94 359 SER A N 1
ATOM 2825 C CA . SER A 1 359 ? -11.279 19.024 -15.617 1.00 91.94 359 SER A CA 1
ATOM 2826 C C . SER A 1 359 ? -10.257 18.948 -16.749 1.00 91.94 359 SER A C 1
ATOM 2828 O O . SER A 1 359 ? -9.920 17.876 -17.248 1.00 91.94 359 SER A O 1
ATOM 2830 N N . SER A 1 360 ? -9.637 20.085 -17.073 1.00 89.31 360 SER A N 1
ATOM 2831 C CA . SER A 1 360 ? -8.416 20.134 -17.886 1.00 89.31 360 SER A CA 1
ATOM 2832 C C . SER A 1 360 ? -7.133 19.942 -17.066 1.00 89.31 360 SER A C 1
ATOM 2834 O O . SER A 1 360 ? -6.052 19.830 -17.644 1.00 89.31 360 SER A O 1
ATOM 2836 N N . VAL A 1 361 ? -7.217 19.931 -15.731 1.00 92.94 361 VAL A N 1
ATOM 2837 C CA . VAL A 1 361 ? -6.055 19.800 -14.846 1.00 92.94 361 VAL A CA 1
ATOM 2838 C C . VAL A 1 361 ? -5.585 18.349 -14.841 1.00 92.94 361 VAL A C 1
ATOM 2840 O O . VAL A 1 361 ? -6.302 17.442 -14.425 1.00 92.94 361 VAL A O 1
ATOM 2843 N N . GLN A 1 362 ? -4.349 18.136 -15.290 1.00 93.38 362 GLN A N 1
ATOM 2844 C CA . GLN A 1 362 ? -3.759 16.808 -15.464 1.00 93.38 362 GLN A CA 1
ATOM 2845 C C . GLN A 1 362 ? -3.759 15.987 -14.168 1.00 93.38 362 GLN A C 1
ATOM 2847 O O . GLN A 1 362 ? -4.151 14.828 -14.200 1.00 93.38 362 GLN A O 1
ATOM 2852 N N . ALA A 1 363 ? -3.418 16.599 -13.029 1.00 95.19 363 ALA A N 1
ATOM 2853 C CA . ALA A 1 363 ? -3.459 15.939 -11.724 1.00 95.19 363 ALA A CA 1
ATOM 2854 C C . ALA A 1 363 ? -4.861 15.421 -11.370 1.00 95.19 363 ALA A C 1
ATOM 2856 O O . ALA A 1 363 ? -5.008 14.259 -11.011 1.00 95.19 363 ALA A O 1
ATOM 2857 N N . VAL A 1 364 ? -5.902 16.242 -11.546 1.00 96.19 364 VAL A N 1
ATOM 2858 C CA . VAL A 1 364 ? -7.290 15.850 -11.242 1.00 96.19 364 VAL A CA 1
ATOM 2859 C C . VAL A 1 364 ? -7.715 14.669 -12.124 1.00 96.19 364 VAL A C 1
ATOM 2861 O O . VAL A 1 364 ? -8.240 13.678 -11.620 1.00 96.19 364 VAL A O 1
ATOM 2864 N N . ARG A 1 365 ? -7.412 14.729 -13.428 1.00 96.12 365 ARG A N 1
ATOM 2865 C CA . ARG A 1 365 ? -7.697 13.634 -14.369 1.00 96.12 365 ARG A CA 1
ATOM 2866 C C . ARG A 1 365 ? -6.957 12.347 -14.002 1.00 96.12 365 ARG A C 1
ATOM 2868 O O . ARG A 1 365 ? -7.555 11.277 -14.055 1.00 96.12 365 ARG A O 1
ATOM 2875 N N . SER A 1 366 ? -5.681 12.442 -13.624 1.00 95.31 366 SER A N 1
ATOM 2876 C CA . SER A 1 366 ? -4.881 11.285 -13.208 1.00 95.31 366 SER A CA 1
ATOM 2877 C C . SER A 1 366 ? -5.424 10.638 -11.936 1.00 95.31 366 SER A C 1
ATOM 2879 O O . SER A 1 366 ? -5.465 9.416 -11.868 1.00 95.31 366 SER A O 1
ATOM 2881 N N . PHE A 1 367 ? -5.884 11.424 -10.957 1.00 96.88 367 PHE A N 1
ATOM 2882 C CA . PHE A 1 367 ? -6.498 10.898 -9.731 1.00 96.88 367 PHE A CA 1
ATOM 2883 C C . PHE A 1 367 ? -7.850 10.227 -9.998 1.00 96.88 367 PHE A C 1
ATOM 2885 O O . PHE A 1 367 ? -8.110 9.158 -9.451 1.00 96.88 367 PHE A O 1
ATOM 2892 N N . GLY A 1 368 ? -8.681 10.804 -10.874 1.00 96.50 368 GLY A N 1
ATOM 2893 C CA . GLY A 1 368 ? -9.919 10.159 -11.322 1.00 96.50 368 GLY A CA 1
ATOM 2894 C C . GLY A 1 368 ? -9.654 8.826 -12.023 1.00 96.50 368 GLY A C 1
ATOM 2895 O O . GLY A 1 368 ? -10.191 7.800 -11.618 1.00 96.50 368 GLY A O 1
ATOM 2896 N N . TRP A 1 369 ? -8.748 8.821 -13.006 1.00 96.88 369 TRP A N 1
ATOM 2897 C CA . TRP A 1 369 ? -8.338 7.606 -13.720 1.00 96.88 369 TRP A CA 1
ATOM 2898 C C . TRP A 1 369 ? -7.741 6.542 -12.786 1.00 96.88 369 TRP A C 1
ATOM 2900 O O . TRP A 1 369 ? -8.048 5.359 -12.921 1.00 96.88 369 TRP A O 1
ATOM 2910 N N . ALA A 1 370 ? -6.907 6.948 -11.826 1.00 97.50 370 ALA A N 1
ATOM 2911 C CA . ALA A 1 370 ? -6.300 6.044 -10.856 1.00 97.50 370 ALA A CA 1
ATOM 2912 C C . ALA A 1 370 ? -7.353 5.378 -9.964 1.00 97.50 370 ALA A C 1
ATOM 2914 O O . ALA A 1 370 ? -7.293 4.169 -9.763 1.00 97.50 370 ALA A O 1
ATOM 2915 N N . ALA A 1 371 ? -8.336 6.136 -9.469 1.00 97.06 371 ALA A N 1
ATOM 2916 C CA . ALA A 1 371 ? -9.420 5.591 -8.655 1.00 97.06 371 ALA A CA 1
ATOM 2917 C C . ALA A 1 371 ? -10.262 4.578 -9.444 1.00 97.06 371 ALA A C 1
ATOM 2919 O O . ALA A 1 371 ? -10.529 3.487 -8.942 1.00 97.06 371 ALA A O 1
ATOM 2920 N N . GLU A 1 372 ? -10.593 4.886 -10.701 1.00 96.06 372 GLU A N 1
ATOM 2921 C CA . GLU A 1 372 ? -11.294 3.952 -11.588 1.00 96.06 372 GLU A CA 1
ATOM 2922 C C . GLU A 1 372 ? -10.487 2.678 -11.849 1.00 96.06 372 GLU A C 1
ATOM 2924 O O . GLU A 1 372 ? -11.028 1.577 -11.760 1.00 96.06 372 GLU A O 1
ATOM 2929 N N . PHE A 1 373 ? -9.187 2.798 -12.135 1.00 96.81 373 PHE A N 1
ATOM 2930 C CA . PHE A 1 373 ? -8.321 1.638 -12.347 1.00 96.81 373 PHE A CA 1
ATOM 2931 C C . PHE A 1 373 ? -8.210 0.798 -11.062 1.00 96.81 373 PHE A C 1
ATOM 2933 O O . PHE A 1 373 ? -8.342 -0.424 -11.094 1.00 96.81 373 PHE A O 1
ATOM 2940 N N . LEU A 1 374 ? -8.078 1.425 -9.900 1.00 97.06 374 LEU A N 1
ATOM 2941 C CA . LEU A 1 374 ? -8.023 0.726 -8.618 1.00 97.06 374 LEU A CA 1
ATOM 2942 C C . LEU A 1 374 ? -9.372 0.146 -8.150 1.00 97.06 374 LEU A C 1
ATOM 2944 O O . LEU A 1 374 ? -9.413 -0.487 -7.093 1.00 97.06 374 LEU A O 1
ATOM 2948 N N . GLY A 1 375 ? -10.457 0.339 -8.909 1.00 95.62 375 GLY A N 1
ATOM 2949 C CA . GLY A 1 375 ? -11.792 -0.161 -8.566 1.00 95.62 375 GLY A CA 1
ATOM 2950 C C . GLY A 1 375 ? -12.432 0.572 -7.389 1.00 95.62 375 GLY A C 1
ATOM 2951 O O . GLY A 1 375 ? -13.308 0.029 -6.719 1.00 95.62 375 GLY A O 1
ATOM 2952 N N . GLN A 1 376 ? -11.989 1.798 -7.117 1.00 93.88 376 GLN A N 1
ATOM 2953 C CA . GLN A 1 376 ? -12.426 2.599 -5.984 1.00 93.88 376 GLN A CA 1
ATOM 2954 C C . GLN A 1 376 ? -13.352 3.732 -6.422 1.00 93.88 376 GLN A C 1
ATOM 2956 O O . GLN A 1 376 ? -13.302 4.229 -7.547 1.00 93.88 376 GLN A O 1
ATOM 2961 N N . LYS A 1 377 ? -14.193 4.192 -5.493 1.00 93.50 377 LYS A N 1
ATOM 2962 C CA . LYS A 1 377 ? -14.967 5.417 -5.693 1.00 93.50 377 LYS A CA 1
ATOM 2963 C C . LYS A 1 377 ? -14.014 6.610 -5.686 1.00 93.50 377 LYS A C 1
ATOM 2965 O O . LYS A 1 377 ? -13.248 6.767 -4.739 1.00 93.50 377 LYS A O 1
ATOM 2970 N N . VAL A 1 378 ? -14.116 7.478 -6.692 1.00 94.50 378 VAL A N 1
ATOM 2971 C CA . VAL A 1 378 ? -13.339 8.721 -6.719 1.00 94.50 378 VAL A CA 1
ATOM 2972 C C . VAL A 1 378 ? -13.721 9.583 -5.504 1.00 94.50 378 VAL A C 1
ATOM 2974 O O . VAL A 1 378 ? -14.899 9.944 -5.369 1.00 94.50 378 VAL A O 1
ATOM 2977 N N . PRO A 1 379 ? -12.778 9.911 -4.603 1.00 94.88 379 PRO A N 1
ATOM 2978 C CA . PRO A 1 379 ? -13.060 10.837 -3.517 1.00 94.88 379 PRO A CA 1
ATOM 2979 C C . PRO A 1 379 ? -13.243 12.259 -4.067 1.00 94.88 379 PRO A C 1
ATOM 2981 O O . PRO A 1 379 ? -12.687 12.575 -5.119 1.00 94.88 379 PRO A O 1
ATOM 2984 N N . PRO A 1 380 ? -13.974 13.150 -3.374 1.00 95.19 380 PRO A N 1
ATOM 2985 C CA . PRO A 1 380 ? -14.046 14.556 -3.766 1.00 95.19 380 PRO A CA 1
ATOM 2986 C C . PRO A 1 380 ? -12.639 15.151 -3.919 1.00 95.19 380 PRO A C 1
ATOM 2988 O O . PRO A 1 380 ? -11.822 15.038 -3.002 1.00 95.19 380 PRO A O 1
ATOM 2991 N N . LEU A 1 381 ? -12.351 15.748 -5.079 1.00 96.00 381 LEU A N 1
ATOM 2992 C CA . LEU A 1 381 ? -11.035 16.294 -5.410 1.00 96.00 381 LEU A CA 1
ATOM 2993 C C . LEU A 1 381 ? -11.065 17.820 -5.339 1.00 96.00 381 LEU A C 1
ATOM 2995 O O . LEU A 1 381 ? -11.851 18.463 -6.029 1.00 96.00 381 LEU A O 1
ATOM 2999 N N . TYR A 1 382 ? -10.166 18.396 -4.549 1.00 95.69 382 TYR A N 1
ATOM 3000 C CA . TYR A 1 382 ? -10.002 19.837 -4.409 1.00 95.69 382 TYR A CA 1
ATOM 3001 C C . TYR A 1 382 ? -8.649 20.253 -4.971 1.00 95.69 382 TYR A C 1
ATOM 3003 O O . TYR A 1 382 ? -7.614 19.835 -4.452 1.00 95.69 382 TYR A O 1
ATOM 3011 N N . ALA A 1 383 ? -8.639 21.062 -6.029 1.00 95.06 383 ALA A N 1
ATOM 3012 C CA . ALA A 1 383 ? -7.405 21.596 -6.596 1.00 95.06 383 ALA A CA 1
ATOM 3013 C C . ALA A 1 383 ? -7.066 22.917 -5.897 1.00 95.06 383 ALA A C 1
ATOM 3015 O O . ALA A 1 383 ? -7.669 23.943 -6.197 1.00 95.06 383 ALA A O 1
ATOM 3016 N N . ASP A 1 384 ? -6.106 22.887 -4.972 1.00 94.12 384 ASP A N 1
ATOM 3017 C CA . ASP A 1 384 ? -5.716 24.021 -4.131 1.00 94.12 384 ASP A CA 1
ATOM 3018 C C . ASP A 1 384 ? -4.271 24.463 -4.439 1.00 94.12 384 ASP A C 1
ATOM 3020 O O . ASP A 1 384 ? -3.317 23.957 -3.845 1.00 94.12 384 ASP A O 1
ATOM 3024 N N . PRO A 1 385 ? -4.064 25.431 -5.355 1.00 91.81 385 PRO A N 1
ATOM 3025 C CA . PRO A 1 385 ? -2.732 25.945 -5.667 1.00 91.81 385 PRO A CA 1
ATOM 3026 C C . PRO A 1 385 ? -2.043 26.676 -4.506 1.00 91.81 385 PRO A C 1
ATOM 3028 O O .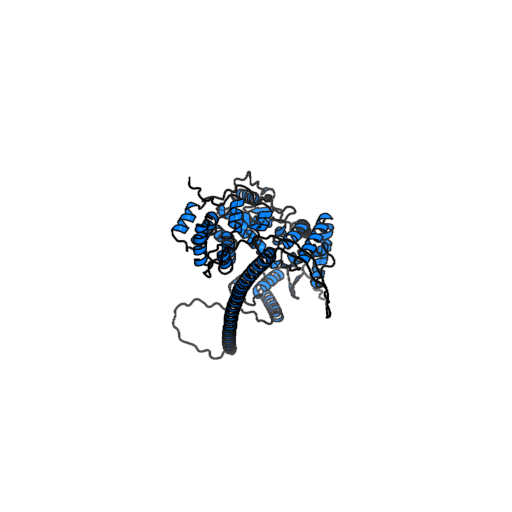 PRO A 1 385 ? -0.835 26.909 -4.590 1.00 91.81 385 PRO A O 1
ATOM 3031 N N . ALA A 1 386 ? -2.787 27.090 -3.471 1.00 91.88 386 ALA A N 1
ATOM 3032 C CA . ALA A 1 386 ? -2.238 27.779 -2.305 1.00 91.88 386 ALA A CA 1
ATOM 3033 C C . ALA A 1 386 ? -1.647 26.797 -1.283 1.00 91.88 386 ALA A C 1
ATOM 3035 O O . ALA A 1 386 ? -0.757 27.166 -0.517 1.00 91.88 386 ALA A O 1
ATOM 3036 N N . PHE A 1 387 ? -2.096 25.542 -1.291 1.00 91.88 387 PHE A N 1
ATOM 3037 C CA . PHE A 1 387 ? -1.502 24.480 -0.494 1.00 91.88 387 PHE A CA 1
ATOM 3038 C C . PHE A 1 387 ? -0.144 24.059 -1.080 1.00 91.88 387 PHE A C 1
ATOM 3040 O O . PHE A 1 387 ? -0.067 23.541 -2.191 1.00 91.88 387 PHE A O 1
ATOM 3047 N N . GLU A 1 388 ? 0.946 24.260 -0.333 1.00 89.69 388 GLU A N 1
ATOM 3048 C CA . GLU A 1 388 ? 2.310 23.937 -0.795 1.00 89.69 388 GLU A CA 1
ATOM 3049 C C . GLU A 1 388 ? 2.614 22.429 -0.847 1.00 89.69 388 GLU A C 1
ATOM 3051 O O . GLU A 1 388 ? 3.574 22.021 -1.501 1.00 89.69 388 GLU A O 1
ATOM 3056 N N . GLY A 1 389 ? 1.795 21.595 -0.197 1.00 90.19 389 GLY A N 1
ATOM 3057 C CA . GLY A 1 389 ? 1.961 20.143 -0.197 1.00 90.19 389 GLY A CA 1
ATOM 3058 C C . GLY A 1 389 ? 1.698 19.483 -1.557 1.00 90.19 389 GLY A C 1
ATOM 3059 O O . GLY A 1 389 ? 1.316 20.120 -2.541 1.00 90.19 389 GLY A O 1
ATOM 3060 N N . ILE A 1 390 ? 1.908 18.165 -1.618 1.00 92.94 390 ILE A N 1
ATOM 3061 C CA . ILE A 1 390 ? 1.652 17.369 -2.827 1.00 92.94 390 ILE A CA 1
ATOM 3062 C C . ILE A 1 390 ? 0.180 16.951 -2.857 1.00 92.94 390 ILE A C 1
ATOM 3064 O O . ILE A 1 390 ? -0.592 17.436 -3.689 1.00 92.94 390 ILE A O 1
ATOM 3068 N N . THR A 1 391 ? -0.199 16.080 -1.925 1.00 93.88 391 THR A N 1
ATOM 3069 C CA . THR A 1 391 ? -1.535 15.503 -1.762 1.00 93.88 391 THR A CA 1
ATOM 3070 C C . THR A 1 391 ? -1.826 15.346 -0.275 1.00 93.88 391 THR A C 1
ATOM 3072 O O . THR A 1 391 ? -0.947 14.986 0.507 1.00 93.88 391 THR A O 1
ATOM 3075 N N . GLU A 1 392 ? -3.062 15.607 0.129 1.00 92.69 392 GLU A N 1
ATOM 3076 C CA . GLU A 1 392 ? -3.508 15.422 1.507 1.00 92.69 392 GLU A CA 1
ATOM 3077 C C . GLU A 1 392 ? -4.914 14.826 1.532 1.00 92.69 392 GLU A C 1
ATOM 3079 O O . GLU A 1 392 ? -5.770 15.179 0.718 1.00 92.69 392 GLU A O 1
ATOM 3084 N N . MET A 1 393 ? -5.147 13.898 2.462 1.00 92.88 393 MET A N 1
ATOM 3085 C CA . MET A 1 393 ? -6.491 13.425 2.770 1.00 92.88 393 MET A CA 1
ATOM 3086 C C . MET A 1 393 ? -7.084 14.334 3.840 1.00 92.88 393 MET A C 1
ATOM 3088 O O . MET A 1 393 ? -6.618 14.355 4.977 1.00 92.88 393 MET A O 1
ATOM 3092 N N . VAL A 1 394 ? -8.129 15.059 3.470 1.00 91.00 394 VAL A N 1
ATOM 3093 C CA . VAL A 1 394 ? -8.895 15.903 4.375 1.00 91.00 394 VAL A CA 1
ATOM 3094 C C . VAL A 1 394 ? -9.972 15.046 5.024 1.00 91.00 394 VAL A C 1
ATOM 3096 O O . VAL A 1 394 ? -10.899 14.564 4.363 1.00 91.00 394 VAL A O 1
ATOM 3099 N N . LEU A 1 395 ? -9.834 14.840 6.333 1.00 87.56 395 LEU A N 1
ATOM 3100 C CA . LEU A 1 395 ? -10.776 14.058 7.120 1.00 87.56 395 LEU A CA 1
ATOM 3101 C C . LEU A 1 395 ? -12.083 14.842 7.276 1.00 87.56 395 LEU A C 1
ATOM 3103 O O . LEU A 1 395 ? -12.171 15.824 8.012 1.00 87.56 395 LEU A O 1
ATOM 3107 N N . THR A 1 396 ? -13.115 14.385 6.579 1.00 85.44 396 THR A N 1
ATOM 3108 C CA . THR A 1 396 ? -14.510 14.798 6.763 1.00 85.44 396 THR A CA 1
ATOM 3109 C C . THR A 1 396 ? -15.377 13.530 6.819 1.00 85.44 396 THR A C 1
ATOM 3111 O O . THR A 1 396 ? -14.837 12.444 6.601 1.00 85.44 396 THR A O 1
ATOM 3114 N N . PRO A 1 397 ? -16.696 13.599 7.103 1.00 81.94 397 PRO A N 1
ATOM 3115 C CA . PRO A 1 397 ? -17.545 12.402 7.104 1.00 81.94 397 PRO A CA 1
ATOM 3116 C C . PRO A 1 397 ? -17.477 11.609 5.789 1.00 81.94 397 PRO A C 1
ATOM 3118 O O . PRO A 1 397 ? -17.667 10.400 5.790 1.00 81.94 397 PRO A O 1
ATOM 3121 N N . ASN A 1 398 ? -17.171 12.287 4.679 1.00 86.00 398 ASN A N 1
ATOM 3122 C CA . ASN A 1 398 ? -16.767 11.669 3.423 1.00 86.00 398 ASN A CA 1
ATOM 3123 C C . ASN A 1 398 ? -15.356 12.179 3.074 1.00 86.00 398 ASN A C 1
ATOM 3125 O O . ASN A 1 398 ? -15.247 13.289 2.543 1.00 86.00 398 ASN A O 1
ATOM 3129 N N . PRO A 1 399 ? -14.282 11.443 3.425 1.00 91.44 399 PRO A N 1
ATOM 3130 C CA . PRO A 1 399 ? -12.909 11.891 3.217 1.00 91.44 399 PRO A CA 1
ATOM 3131 C C . PRO A 1 399 ? -12.673 12.412 1.798 1.00 91.44 399 PRO A C 1
ATOM 3133 O O . PRO A 1 399 ? -13.170 11.853 0.819 1.00 91.44 399 PRO A O 1
ATOM 3136 N N . ALA A 1 400 ? -11.929 13.508 1.698 1.00 93.81 400 ALA A N 1
ATOM 3137 C CA . ALA A 1 400 ? -11.682 14.205 0.444 1.00 93.81 400 ALA A CA 1
ATOM 3138 C C . ALA A 1 400 ? -10.187 14.346 0.172 1.00 93.81 400 ALA A C 1
ATOM 3140 O O . ALA A 1 400 ? -9.375 14.402 1.092 1.00 93.81 400 ALA A O 1
ATOM 3141 N N . THR A 1 401 ? -9.814 14.451 -1.100 1.00 95.75 401 THR A N 1
ATOM 3142 C CA . THR A 1 401 ? -8.425 14.675 -1.504 1.00 95.75 401 THR A CA 1
ATOM 3143 C C . THR A 1 401 ? -8.203 16.138 -1.829 1.00 95.75 401 THR A C 1
ATOM 3145 O O . THR A 1 401 ? -8.859 16.690 -2.710 1.00 95.75 401 THR A O 1
ATOM 3148 N N . ARG A 1 402 ? -7.218 16.749 -1.175 1.00 95.19 402 ARG A N 1
ATOM 3149 C CA . ARG A 1 402 ? -6.695 18.065 -1.532 1.00 95.19 402 ARG A CA 1
ATOM 3150 C C . ARG A 1 402 ? -5.396 17.906 -2.317 1.00 95.19 402 ARG A C 1
ATOM 3152 O O . ARG A 1 402 ? -4.429 17.328 -1.822 1.00 95.19 402 ARG A O 1
ATOM 3159 N N . LEU A 1 403 ? -5.387 18.412 -3.544 1.00 96.06 403 LEU A N 1
ATOM 3160 C CA . LEU A 1 403 ? -4.239 18.443 -4.447 1.00 96.06 403 LEU A CA 1
ATOM 3161 C C . LEU A 1 403 ? -3.559 19.803 -4.330 1.00 96.06 403 LEU A C 1
ATOM 3163 O O . LEU A 1 403 ? -4.156 20.823 -4.670 1.00 96.06 403 LEU A O 1
ATOM 3167 N N . GLY A 1 404 ? -2.326 19.808 -3.832 1.00 94.62 404 GLY A N 1
ATOM 3168 C CA . GLY A 1 404 ? -1.538 21.023 -3.663 1.00 94.62 404 GLY A CA 1
ATOM 3169 C C . GLY A 1 404 ? -0.645 21.339 -4.856 1.00 94.62 404 GLY A C 1
ATOM 3170 O O . GLY A 1 404 ? -0.568 20.608 -5.848 1.00 94.62 404 GLY A O 1
ATOM 3171 N N . ARG A 1 405 ? 0.106 22.432 -4.748 1.00 93.38 405 ARG A N 1
ATOM 3172 C CA . ARG A 1 405 ? 1.041 22.902 -5.774 1.00 93.38 405 ARG A CA 1
ATOM 3173 C C . ARG A 1 405 ? 2.027 21.821 -6.225 1.00 93.38 405 ARG A C 1
ATOM 3175 O O . ARG A 1 405 ? 2.365 21.782 -7.409 1.00 93.38 405 ARG A O 1
ATOM 3182 N N . GLY A 1 406 ? 2.456 20.941 -5.316 1.00 90.56 406 GLY A N 1
ATOM 3183 C CA . GLY A 1 406 ? 3.402 19.862 -5.604 1.00 90.56 406 GLY A CA 1
ATOM 3184 C C . GLY A 1 406 ? 2.883 18.805 -6.587 1.00 90.56 406 GLY A C 1
ATOM 3185 O O . GLY A 1 406 ? 3.692 18.201 -7.292 1.00 90.56 406 GLY A O 1
ATOM 3186 N N . SER A 1 407 ? 1.561 18.612 -6.675 1.00 93.25 407 SER A N 1
ATOM 3187 C CA . SER A 1 407 ? 0.916 17.739 -7.669 1.00 93.25 407 SER A CA 1
ATOM 3188 C C . SER A 1 407 ? 0.388 18.513 -8.883 1.00 93.25 407 SER A C 1
ATOM 3190 O O . SER A 1 407 ? 0.351 17.980 -9.987 1.00 93.25 407 SER A O 1
ATOM 3192 N N . LEU A 1 408 ? 0.019 19.785 -8.726 1.00 93.19 408 LEU A N 1
ATOM 3193 C CA . LEU A 1 408 ? -0.569 20.581 -9.810 1.00 93.19 408 LEU A CA 1
ATOM 3194 C C . LEU A 1 408 ? 0.444 21.075 -10.857 1.00 93.19 408 LEU A C 1
ATOM 3196 O O . LEU A 1 408 ? 0.050 21.365 -11.987 1.00 93.19 408 LEU A O 1
ATOM 3200 N N . VAL A 1 409 ? 1.729 21.204 -10.506 1.00 91.69 409 VAL A N 1
ATOM 3201 C CA . VAL A 1 409 ? 2.751 21.810 -11.376 1.00 91.69 409 VAL A CA 1
ATOM 3202 C C . VAL A 1 409 ? 3.985 20.920 -11.504 1.00 91.69 409 VAL A C 1
ATOM 3204 O O . VAL A 1 409 ? 4.506 20.416 -10.514 1.00 91.69 409 VAL A O 1
ATOM 3207 N N . GLY A 1 410 ? 4.500 20.796 -12.732 1.00 89.00 410 GLY A N 1
ATOM 3208 C CA . GLY A 1 410 ? 5.817 20.206 -12.998 1.00 89.00 410 GLY A CA 1
ATOM 3209 C C . GLY A 1 410 ? 5.881 18.683 -12.878 1.00 89.00 410 GLY A C 1
ATOM 3210 O O . GLY A 1 410 ? 6.981 18.150 -12.800 1.00 89.00 410 GLY A O 1
ATOM 3211 N N . ARG A 1 411 ? 4.730 17.998 -12.868 1.00 93.88 411 ARG A N 1
ATOM 3212 C CA . ARG A 1 411 ? 4.645 16.535 -12.790 1.00 93.88 411 ARG A CA 1
ATOM 3213 C C . ARG A 1 411 ? 4.270 15.914 -14.120 1.00 93.88 411 ARG A C 1
ATOM 3215 O O . ARG A 1 411 ? 3.392 16.394 -14.835 1.00 93.88 411 ARG A O 1
ATOM 3222 N N . THR A 1 412 ? 4.925 14.810 -14.426 1.00 94.56 412 THR A N 1
ATOM 3223 C CA . THR A 1 412 ? 4.575 13.921 -15.523 1.00 94.56 412 THR A CA 1
ATOM 3224 C C . THR A 1 412 ? 3.320 13.117 -15.183 1.00 94.56 412 THR A C 1
ATOM 3226 O O . THR A 1 412 ? 2.947 12.948 -14.021 1.00 94.56 412 THR A O 1
ATOM 3229 N N . ASN A 1 413 ? 2.667 12.561 -16.208 1.00 94.69 413 ASN A N 1
ATOM 3230 C CA . ASN A 1 413 ? 1.518 11.681 -15.996 1.00 94.69 413 ASN A CA 1
ATOM 3231 C C . ASN A 1 413 ? 1.852 10.484 -15.098 1.00 94.69 413 ASN A C 1
ATOM 3233 O O . ASN A 1 413 ? 1.044 10.140 -14.243 1.00 94.69 413 ASN A O 1
ATOM 3237 N N . LYS A 1 414 ? 3.021 9.858 -15.293 1.00 95.81 414 LYS A N 1
ATOM 3238 C CA . LYS A 1 414 ? 3.417 8.671 -14.529 1.00 95.81 414 LYS A CA 1
ATOM 3239 C C . LYS A 1 414 ? 3.675 9.003 -13.058 1.00 95.81 414 LYS A C 1
ATOM 3241 O O . LYS A 1 414 ? 3.216 8.263 -12.198 1.00 95.81 414 LYS A O 1
ATOM 3246 N N . GLU A 1 415 ? 4.327 10.131 -12.762 1.00 96.19 415 GLU A N 1
ATOM 3247 C CA . GLU A 1 415 ? 4.508 10.586 -11.373 1.00 96.19 415 GLU A CA 1
ATOM 3248 C C . GLU A 1 415 ? 3.155 10.837 -10.696 1.00 96.19 415 GLU A C 1
ATOM 3250 O O . GLU A 1 415 ? 2.939 10.425 -9.559 1.00 96.19 415 GLU A O 1
ATOM 3255 N N . LEU A 1 416 ? 2.210 11.460 -11.412 1.00 96.88 416 LEU A N 1
ATOM 3256 C CA . LEU A 1 416 ? 0.850 11.668 -10.909 1.00 96.88 416 LEU A CA 1
ATOM 3257 C C . LEU A 1 416 ? 0.103 10.353 -10.684 1.00 96.88 416 LEU A C 1
ATOM 3259 O O . LEU A 1 416 ? -0.640 10.248 -9.715 1.00 96.88 416 LEU A O 1
ATOM 3263 N N . ALA A 1 417 ? 0.297 9.361 -11.553 1.00 97.06 417 ALA A N 1
ATOM 3264 C CA . ALA A 1 417 ? -0.272 8.029 -11.392 1.00 97.06 417 ALA A CA 1
ATOM 3265 C C . ALA A 1 417 ? 0.290 7.313 -10.156 1.00 97.06 417 ALA A C 1
ATOM 3267 O O . ALA A 1 417 ? -0.487 6.752 -9.388 1.00 97.06 417 ALA A O 1
ATOM 3268 N N . PHE A 1 418 ? 1.604 7.392 -9.918 1.00 97.25 418 PHE A N 1
ATOM 3269 C CA . PHE A 1 418 ? 2.221 6.832 -8.713 1.00 97.25 418 PHE A CA 1
ATOM 3270 C C . PHE A 1 418 ? 1.662 7.486 -7.442 1.00 97.25 418 PHE A C 1
ATOM 3272 O O . PHE A 1 418 ? 1.181 6.793 -6.546 1.00 97.25 418 PHE A O 1
ATOM 3279 N N . LEU A 1 419 ? 1.664 8.826 -7.402 1.00 96.81 419 LEU A N 1
ATOM 3280 C CA . LEU A 1 419 ? 1.120 9.616 -6.294 1.00 96.81 419 LEU A CA 1
ATOM 3281 C C . LEU A 1 419 ? -0.351 9.286 -6.031 1.00 96.81 419 LEU A C 1
ATOM 3283 O O . LEU A 1 419 ? -0.750 9.112 -4.881 1.00 96.81 419 LEU A O 1
ATOM 3287 N N . ALA A 1 420 ? -1.156 9.194 -7.092 1.00 97.38 420 ALA A N 1
ATOM 3288 C CA . ALA A 1 420 ? -2.567 8.866 -6.981 1.00 97.38 420 ALA A CA 1
ATOM 3289 C C . ALA A 1 420 ? -2.777 7.460 -6.422 1.00 97.38 420 ALA A C 1
ATOM 3291 O O . ALA A 1 420 ? -3.587 7.304 -5.515 1.00 97.38 420 ALA A O 1
ATOM 3292 N N . GLY A 1 421 ? -2.034 6.459 -6.902 1.00 97.06 421 GLY A N 1
ATOM 3293 C CA . GLY A 1 421 ? -2.158 5.085 -6.414 1.00 97.06 421 GLY A CA 1
ATOM 3294 C C . GLY A 1 421 ? -1.871 4.979 -4.924 1.00 97.06 421 GLY A C 1
ATOM 3295 O O . GLY A 1 421 ? -2.732 4.549 -4.155 1.00 97.06 421 GLY A O 1
ATOM 3296 N N . GLN A 1 422 ? -0.708 5.485 -4.509 1.00 95.88 422 GLN A N 1
ATOM 3297 C CA . GLN A 1 422 ? -0.303 5.494 -3.105 1.00 95.88 422 GLN A CA 1
ATOM 3298 C C . GLN A 1 422 ? -1.323 6.223 -2.221 1.00 95.88 422 GLN A C 1
ATOM 3300 O O . GLN A 1 422 ? -1.699 5.731 -1.158 1.00 95.88 422 GLN A O 1
ATOM 3305 N N . HIS A 1 423 ? -1.803 7.387 -2.661 1.00 96.25 423 HIS A N 1
ATOM 3306 C CA . HIS A 1 423 ? -2.764 8.183 -1.903 1.00 96.25 423 HIS A CA 1
ATOM 3307 C C . HIS A 1 423 ? -4.138 7.508 -1.794 1.00 96.25 423 HIS A C 1
ATOM 3309 O O . HIS A 1 423 ? -4.730 7.480 -0.716 1.00 96.25 423 HIS A O 1
ATOM 3315 N N . LEU A 1 424 ? -4.639 6.935 -2.889 1.00 96.75 424 LEU A N 1
ATOM 3316 C CA . LEU A 1 424 ? -5.949 6.283 -2.949 1.00 96.75 424 LEU A CA 1
ATOM 3317 C C . LEU A 1 424 ? -5.986 4.957 -2.178 1.00 96.75 424 LEU A C 1
ATOM 3319 O O . LEU A 1 424 ? -7.035 4.575 -1.665 1.00 96.75 424 LEU A O 1
ATOM 3323 N N . CYS A 1 425 ? -4.842 4.294 -1.985 1.00 96.12 425 CYS A N 1
ATOM 3324 C CA . CYS A 1 425 ? -4.744 3.117 -1.118 1.00 96.12 425 CYS A CA 1
ATOM 3325 C C . CYS A 1 425 ? -5.311 3.373 0.296 1.00 96.12 425 CYS A C 1
ATOM 3327 O O . CYS A 1 425 ? -5.936 2.485 0.876 1.00 96.12 425 CYS A O 1
ATOM 3329 N N . TRP A 1 426 ? -5.181 4.597 0.819 1.00 95.44 426 TRP A N 1
ATOM 3330 C CA . TRP A 1 426 ? -5.692 4.987 2.139 1.00 95.44 426 TRP A CA 1
ATOM 3331 C C . TRP A 1 426 ? -7.207 5.223 2.200 1.00 95.44 426 TRP A C 1
ATOM 3333 O O . TRP A 1 426 ? -7.747 5.360 3.291 1.00 95.44 426 TRP A O 1
ATOM 3343 N N . TYR A 1 427 ? -7.911 5.262 1.065 1.00 95.12 427 TYR A N 1
ATOM 3344 C CA . TYR A 1 427 ? -9.376 5.403 1.031 1.00 95.12 427 TYR A CA 1
ATOM 3345 C C . TYR A 1 427 ? -10.107 4.075 1.212 1.00 95.12 427 TYR A C 1
ATOM 3347 O O . TYR A 1 427 ? -11.319 4.055 1.438 1.00 95.12 427 TYR A O 1
ATOM 3355 N N . ARG A 1 428 ? -9.377 2.963 1.125 1.00 94.50 428 ARG A N 1
ATOM 3356 C CA . ARG A 1 428 ? -9.898 1.640 1.448 1.00 94.50 428 ARG A CA 1
ATOM 3357 C C . ARG A 1 428 ? -10.300 1.584 2.916 1.00 94.50 428 ARG A C 1
ATOM 3359 O O . ARG A 1 428 ? -9.547 2.046 3.772 1.00 94.50 428 ARG A O 1
ATOM 3366 N N . LYS A 1 429 ? -11.469 1.009 3.212 1.00 92.75 429 LYS A N 1
ATOM 3367 C CA . LYS A 1 429 ? -12.015 0.969 4.580 1.00 92.75 429 LYS A CA 1
ATOM 3368 C C . LYS A 1 429 ? -11.060 0.277 5.549 1.00 92.75 429 LYS A C 1
ATOM 3370 O O . LYS A 1 429 ? -10.907 0.737 6.674 1.00 92.75 429 LYS A O 1
ATOM 3375 N N . GLU A 1 430 ? -10.366 -0.751 5.071 1.00 94.88 430 GLU A N 1
ATOM 3376 C CA . GLU A 1 430 ? -9.374 -1.499 5.834 1.00 94.88 430 GLU A CA 1
ATOM 3377 C C . GLU A 1 430 ? -8.188 -0.615 6.237 1.00 94.88 430 GLU A C 1
ATOM 3379 O O . GLU A 1 430 ? -7.652 -0.756 7.327 1.00 94.88 430 GLU A O 1
ATOM 3384 N N . HIS A 1 431 ? -7.780 0.326 5.383 1.00 95.56 431 HIS A N 1
ATOM 3385 C CA . HIS A 1 431 ? -6.566 1.129 5.569 1.00 95.56 431 HIS A CA 1
ATOM 3386 C C . HIS A 1 431 ? -6.835 2.505 6.182 1.00 95.56 431 HIS A C 1
ATOM 3388 O O . HIS A 1 431 ? -5.938 3.108 6.772 1.00 95.56 431 HIS A O 1
ATOM 3394 N N . LEU A 1 432 ? -8.061 3.013 6.040 1.00 94.50 432 LEU A N 1
ATOM 3395 C CA . LEU A 1 432 ? -8.440 4.395 6.323 1.00 94.50 432 LEU A CA 1
ATOM 3396 C C . LEU A 1 432 ? -8.051 4.851 7.729 1.00 94.50 432 LEU A C 1
ATOM 3398 O O . LEU A 1 432 ? -7.511 5.945 7.906 1.00 94.50 432 LEU A O 1
ATOM 3402 N N . LEU A 1 433 ? -8.261 3.993 8.728 1.00 94.00 433 LEU A N 1
ATOM 3403 C CA . LEU A 1 433 ? -7.905 4.302 10.111 1.00 94.00 433 LEU A CA 1
ATOM 3404 C C . LEU A 1 433 ? -6.396 4.385 10.344 1.00 94.00 433 LEU A C 1
ATOM 3406 O O . LEU A 1 433 ? -5.971 5.178 11.179 1.00 94.00 433 LEU A O 1
ATOM 3410 N N . GLY A 1 434 ? -5.585 3.669 9.562 1.00 91.12 434 GLY A N 1
ATOM 3411 C CA . GLY A 1 434 ? -4.126 3.780 9.611 1.00 91.12 434 GLY A CA 1
ATOM 3412 C C . GLY A 1 434 ? -3.604 5.167 9.223 1.00 91.12 434 GLY A C 1
ATOM 3413 O O . GLY A 1 434 ? -2.504 5.539 9.628 1.00 91.12 434 GLY A O 1
ATOM 3414 N N . ARG A 1 435 ? -4.397 5.951 8.482 1.00 89.12 435 ARG A N 1
ATOM 3415 C CA . ARG A 1 435 ? -4.088 7.346 8.139 1.00 89.12 435 ARG A CA 1
ATOM 3416 C C . ARG A 1 435 ? -4.879 8.359 8.962 1.00 89.12 435 ARG A C 1
ATOM 3418 O O . ARG A 1 435 ? -4.382 9.454 9.205 1.00 89.12 435 ARG A O 1
ATOM 3425 N N . ALA A 1 436 ? -6.111 8.030 9.344 1.00 87.00 436 ALA A N 1
ATOM 3426 C CA . ALA A 1 436 ? -6.976 8.939 10.089 1.00 87.00 436 ALA A CA 1
ATOM 3427 C C . ALA A 1 436 ? -6.589 9.057 11.569 1.00 87.00 436 ALA A C 1
ATOM 3429 O O . ALA A 1 436 ? -6.782 10.104 12.179 1.00 87.00 436 ALA A O 1
ATOM 3430 N N . VAL A 1 437 ? -6.066 7.984 12.163 1.00 85.81 437 VAL A N 1
ATOM 3431 C CA . VAL A 1 437 ? -5.647 7.963 13.564 1.00 85.81 437 VAL A CA 1
ATOM 3432 C C . VAL A 1 437 ? -4.232 8.536 13.694 1.00 85.81 437 VAL A C 1
ATOM 3434 O O . VAL A 1 437 ? -3.348 8.225 12.904 1.00 85.81 437 VAL A O 1
ATOM 3437 N N . GLY A 1 438 ? -4.013 9.388 14.700 1.00 80.25 438 GLY A N 1
ATOM 3438 C CA . GLY A 1 438 ? -2.782 10.176 14.829 1.00 80.25 438 GLY A CA 1
ATOM 3439 C C . GLY A 1 438 ? -1.574 9.425 15.399 1.00 80.25 438 GLY A C 1
ATOM 3440 O O . GLY A 1 438 ? -0.482 9.985 15.426 1.00 80.25 438 GLY A O 1
ATOM 3441 N N . SER A 1 439 ? -1.741 8.190 15.887 1.00 91.44 439 SER A N 1
ATOM 3442 C CA . SER A 1 439 ? -0.633 7.370 16.391 1.00 91.44 439 SER A CA 1
ATOM 3443 C C . SER A 1 439 ? -0.921 5.868 16.336 1.00 91.44 439 SER A C 1
ATOM 3445 O O . SER A 1 439 ? -2.072 5.436 16.405 1.00 91.44 439 SER A O 1
ATOM 3447 N N . LEU A 1 440 ? 0.145 5.057 16.292 1.00 93.19 440 LEU A N 1
ATOM 3448 C CA . LEU A 1 440 ? 0.042 3.591 16.341 1.00 93.19 440 LEU A CA 1
ATOM 3449 C C . LEU A 1 440 ? -0.635 3.091 17.625 1.00 93.19 440 LEU A C 1
ATOM 3451 O O . LEU A 1 440 ? -1.403 2.137 17.574 1.00 93.19 440 LEU A O 1
ATOM 3455 N N . GLN A 1 441 ? -0.406 3.756 18.764 1.00 93.38 441 GLN A N 1
ATOM 3456 C CA . GLN A 1 441 ? -1.051 3.378 20.025 1.00 93.38 441 GLN A CA 1
ATOM 3457 C C . GLN A 1 441 ? -2.564 3.598 19.976 1.00 93.38 441 GLN A C 1
ATOM 3459 O O . GLN A 1 441 ? -3.320 2.748 20.430 1.00 93.38 441 GLN A O 1
ATOM 3464 N N . GLN A 1 442 ? -3.014 4.723 19.411 1.00 93.00 442 GLN A N 1
ATOM 3465 C CA . GLN A 1 442 ? -4.444 4.982 19.251 1.00 93.00 442 GLN A CA 1
ATOM 3466 C C . GLN A 1 442 ? -5.086 3.976 18.291 1.00 93.00 442 GLN A C 1
ATOM 3468 O O . GLN A 1 442 ? -6.221 3.568 18.509 1.00 93.00 442 GLN A O 1
ATOM 3473 N N . LEU A 1 443 ? -4.367 3.564 17.244 1.00 95.38 443 LEU A N 1
ATOM 3474 C CA . LEU A 1 443 ? -4.844 2.550 16.309 1.00 95.38 443 LEU A CA 1
ATOM 3475 C C . LEU A 1 443 ? -4.983 1.179 16.993 1.00 95.38 443 LEU A C 1
ATOM 3477 O O . LEU A 1 443 ? -5.992 0.505 16.802 1.00 95.38 443 LEU A O 1
ATOM 3481 N N . GLU A 1 444 ? -4.016 0.800 17.836 1.00 95.62 444 GLU A N 1
ATOM 3482 C CA . GLU A 1 444 ? -4.106 -0.399 18.680 1.00 95.62 444 GLU A CA 1
ATOM 3483 C C . GLU A 1 444 ? -5.293 -0.318 19.644 1.00 95.62 444 GLU A C 1
ATOM 3485 O O . GLU A 1 444 ? -6.071 -1.264 19.742 1.00 95.62 444 GLU A O 1
ATOM 3490 N N . ASP A 1 445 ? -5.475 0.816 20.321 1.00 95.25 445 ASP A N 1
ATOM 3491 C CA . ASP A 1 445 ? -6.574 1.003 21.266 1.00 95.25 445 ASP A CA 1
ATOM 3492 C C . ASP A 1 445 ? -7.946 0.919 20.553 1.00 95.25 445 ASP A C 1
ATOM 3494 O O . ASP A 1 445 ? -8.883 0.337 21.096 1.00 95.25 445 ASP A O 1
ATOM 3498 N N . VAL A 1 446 ? -8.067 1.420 19.313 1.00 96.00 446 VAL A N 1
ATOM 3499 C CA . VAL A 1 446 ? -9.281 1.282 18.481 1.00 96.00 446 VAL A CA 1
ATOM 3500 C C . VAL A 1 446 ? -9.533 -0.169 18.070 1.00 96.00 446 VAL A C 1
ATOM 3502 O O . VAL A 1 446 ? -10.665 -0.638 18.178 1.00 96.00 446 VAL A O 1
ATOM 3505 N N . LEU A 1 447 ? -8.499 -0.892 17.632 1.00 96.25 447 LEU A N 1
ATOM 3506 C CA . LEU A 1 447 ? -8.618 -2.309 17.281 1.00 96.25 447 LEU A CA 1
ATOM 3507 C C . LEU A 1 447 ? -9.078 -3.137 18.488 1.00 96.25 447 LEU A C 1
ATOM 3509 O O . LEU A 1 447 ? -10.008 -3.933 18.389 1.00 96.25 447 LEU A O 1
ATOM 3513 N N . LEU A 1 448 ? -8.458 -2.911 19.646 1.00 95.31 448 LEU A N 1
ATOM 3514 C CA . LEU A 1 448 ? -8.825 -3.584 20.887 1.00 95.31 448 LEU A CA 1
ATOM 3515 C C . LEU A 1 448 ? -10.241 -3.214 21.344 1.00 95.31 448 LEU A C 1
ATOM 3517 O O . LEU A 1 448 ? -10.951 -4.085 21.839 1.00 95.31 448 LEU A O 1
ATOM 3521 N N . ALA A 1 449 ? -10.680 -1.967 21.145 1.00 96.44 449 ALA A N 1
ATOM 3522 C CA . ALA A 1 449 ? -12.057 -1.559 21.420 1.00 96.44 449 ALA A CA 1
ATOM 3523 C C . ALA A 1 449 ? -13.060 -2.303 20.531 1.00 96.44 449 ALA A C 1
ATOM 3525 O O . ALA A 1 449 ? -14.061 -2.811 21.032 1.00 96.44 449 ALA A O 1
ATOM 3526 N N . ALA A 1 450 ? -12.780 -2.422 19.232 1.00 96.44 450 ALA A N 1
ATOM 3527 C CA . ALA A 1 450 ? -13.626 -3.165 18.302 1.00 96.44 450 ALA A CA 1
ATOM 3528 C C . ALA A 1 450 ? -13.727 -4.654 18.686 1.00 96.44 450 ALA A C 1
ATOM 3530 O O . ALA A 1 450 ? -14.825 -5.209 18.742 1.00 96.44 450 ALA A O 1
ATOM 3531 N N . LEU A 1 451 ? -12.601 -5.278 19.047 1.00 94.88 451 LEU A N 1
ATOM 3532 C CA . LEU A 1 451 ? -12.573 -6.664 19.525 1.00 94.88 451 LEU A CA 1
ATOM 3533 C C . LEU A 1 451 ? -13.295 -6.838 20.870 1.00 94.88 451 LEU A C 1
ATOM 3535 O O . LEU A 1 451 ? -13.977 -7.840 21.060 1.00 94.88 451 LEU A O 1
ATOM 3539 N N . ALA A 1 452 ? -13.194 -5.873 21.788 1.00 95.44 452 ALA A N 1
ATOM 3540 C CA . ALA A 1 452 ? -13.902 -5.902 23.069 1.00 95.44 452 ALA A CA 1
ATOM 3541 C C . ALA A 1 452 ? -15.425 -5.726 22.914 1.00 95.44 452 ALA A C 1
ATOM 3543 O O . ALA A 1 452 ? -16.188 -6.288 23.698 1.00 95.44 452 ALA A O 1
ATOM 3544 N N . ILE A 1 453 ? -15.881 -4.989 21.893 1.00 96.00 453 ILE A N 1
ATOM 3545 C CA . ILE A 1 453 ? -17.306 -4.912 21.523 1.00 96.00 453 ILE A CA 1
ATOM 3546 C C . ILE A 1 453 ? -17.798 -6.270 21.009 1.00 96.00 453 ILE A C 1
ATOM 3548 O O . ILE A 1 453 ? -18.890 -6.702 21.378 1.00 96.00 453 ILE A O 1
ATOM 3552 N N . GLY A 1 454 ? -16.989 -6.950 20.187 1.00 94.00 454 GLY A N 1
ATOM 3553 C CA . GLY A 1 454 ? -17.273 -8.311 19.730 1.00 94.00 454 GLY A CA 1
ATOM 3554 C C . GLY A 1 454 ? -17.317 -9.303 20.895 1.00 94.00 454 GLY A C 1
ATOM 3555 O O . GLY A 1 454 ? -18.302 -10.015 21.074 1.00 94.00 454 GLY A O 1
ATOM 3556 N N . ASN A 1 455 ? -16.293 -9.301 21.748 1.00 94.12 455 ASN A N 1
ATOM 3557 C CA . ASN A 1 455 ? -16.230 -10.139 22.938 1.00 94.12 455 ASN A CA 1
ATOM 3558 C C . ASN A 1 455 ? -15.804 -9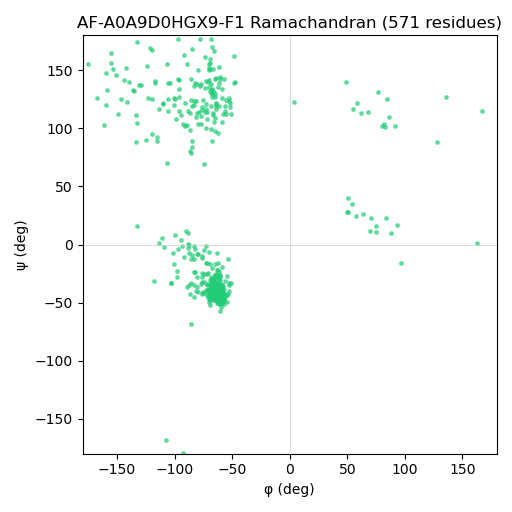.349 24.193 1.00 94.12 455 ASN A C 1
ATOM 3560 O O . ASN A 1 455 ? -14.608 -9.124 24.410 1.00 94.12 455 ASN A O 1
ATOM 3564 N N . PRO A 1 456 ? -16.749 -9.038 25.102 1.00 90.38 456 PRO A N 1
ATOM 3565 C CA . PRO A 1 456 ? -16.456 -8.332 26.352 1.00 90.38 456 PRO A CA 1
ATOM 3566 C C . PRO A 1 456 ? -15.511 -9.074 27.311 1.00 90.38 456 PRO A C 1
ATOM 3568 O O . PRO A 1 456 ? -14.984 -8.473 28.244 1.00 90.38 456 PRO A O 1
ATOM 3571 N N . ALA A 1 457 ? -15.298 -10.381 27.119 1.00 89.38 457 ALA A N 1
ATOM 3572 C CA . ALA A 1 457 ? -14.382 -11.192 27.921 1.00 89.38 457 ALA A CA 1
ATOM 3573 C C . ALA A 1 457 ? -12.934 -11.195 27.386 1.00 89.38 457 ALA A C 1
ATOM 3575 O O . ALA A 1 457 ? -12.118 -11.991 27.860 1.00 89.38 457 ALA A O 1
ATOM 3576 N N . LEU A 1 458 ? -12.603 -10.332 26.415 1.00 88.44 458 LEU A N 1
ATOM 3577 C CA . LEU A 1 458 ? -11.256 -10.193 25.858 1.00 88.44 458 LEU A CA 1
ATOM 3578 C C . LEU A 1 458 ? -10.210 -9.995 26.982 1.00 88.44 458 LEU A C 1
ATOM 3580 O O . LEU A 1 458 ? -10.308 -9.045 27.768 1.00 88.44 458 LEU A O 1
ATOM 3584 N N . PRO A 1 459 ? -9.187 -10.865 27.090 1.00 86.94 459 PRO A N 1
ATOM 3585 C CA . PRO A 1 459 ? -8.169 -10.738 28.125 1.00 86.94 459 PRO A CA 1
ATOM 3586 C C . PRO A 1 459 ? -7.233 -9.562 27.828 1.00 86.94 459 PRO A C 1
ATOM 3588 O O . PRO A 1 459 ? -6.551 -9.524 26.806 1.00 86.94 459 PRO A O 1
ATOM 3591 N N . MET A 1 460 ? -7.170 -8.603 28.752 1.00 90.06 460 MET A N 1
ATOM 3592 C CA . MET A 1 460 ? -6.359 -7.389 28.626 1.00 90.06 460 MET A CA 1
ATOM 3593 C C . MET A 1 460 ? -5.744 -7.012 29.974 1.00 90.06 460 MET A C 1
ATOM 3595 O O . MET A 1 460 ? -6.310 -7.304 31.030 1.00 90.06 460 MET A O 1
ATOM 3599 N N . THR A 1 461 ? -4.593 -6.339 29.950 1.00 92.31 461 THR A N 1
ATOM 3600 C CA . THR A 1 461 ? -4.017 -5.734 31.158 1.00 92.31 461 THR A CA 1
ATOM 3601 C C . THR A 1 461 ? -4.861 -4.541 31.604 1.00 92.31 461 THR A C 1
ATOM 3603 O O . THR A 1 461 ? -5.470 -3.874 30.768 1.00 92.31 461 THR A O 1
ATOM 3606 N N . GLU A 1 462 ? -4.862 -4.227 32.902 1.00 91.94 462 GLU A N 1
ATOM 3607 C CA . GLU A 1 462 ? -5.632 -3.094 33.450 1.00 91.94 462 GLU A CA 1
ATOM 3608 C C . GLU A 1 462 ? -5.300 -1.775 32.733 1.00 91.94 462 GLU A C 1
ATOM 3610 O O . GLU A 1 462 ? -6.192 -1.083 32.261 1.00 91.94 462 GLU A O 1
ATOM 3615 N N . ALA A 1 463 ? -4.014 -1.508 32.480 1.00 92.00 463 ALA A N 1
ATOM 3616 C CA . ALA A 1 463 ? -3.589 -0.314 31.749 1.00 92.00 463 ALA A CA 1
ATOM 3617 C C . ALA A 1 463 ? -4.125 -0.229 30.305 1.00 92.00 463 ALA A C 1
ATOM 3619 O O . ALA A 1 463 ? -4.247 0.873 29.773 1.00 92.00 463 ALA A O 1
ATOM 3620 N N . LYS A 1 464 ? -4.388 -1.364 29.634 1.00 92.62 464 LYS A N 1
ATOM 3621 C CA . LYS A 1 464 ? -5.041 -1.369 28.313 1.00 92.62 464 LYS A CA 1
ATOM 3622 C C . LYS A 1 464 ? -6.553 -1.182 28.456 1.00 92.62 464 LYS A C 1
ATOM 3624 O O . LYS A 1 464 ? -7.121 -0.418 27.684 1.00 92.62 464 LYS A O 1
ATOM 3629 N N . LYS A 1 465 ? -7.187 -1.816 29.450 1.00 93.56 465 LYS A N 1
ATOM 3630 C CA . LYS A 1 465 ? -8.624 -1.644 29.725 1.00 93.56 465 LYS A CA 1
ATOM 3631 C C . LYS A 1 465 ? -8.980 -0.182 29.983 1.00 93.56 465 LYS A C 1
ATOM 3633 O O . LYS A 1 465 ? -9.862 0.327 29.305 1.00 93.56 465 LYS A O 1
ATOM 3638 N N . ASP A 1 466 ? -8.219 0.509 30.833 1.00 94.81 466 ASP A N 1
ATOM 3639 C CA . ASP A 1 466 ? -8.450 1.922 31.175 1.00 94.81 466 ASP A CA 1
ATOM 3640 C C . ASP A 1 466 ? -8.475 2.849 29.944 1.00 94.81 466 ASP A C 1
ATOM 3642 O O . ASP A 1 466 ? -9.165 3.868 29.930 1.00 94.81 466 ASP A O 1
ATOM 3646 N N . ARG A 1 467 ? -7.712 2.516 28.893 1.00 93.75 467 ARG A N 1
ATOM 3647 C CA . ARG A 1 467 ? -7.684 3.290 27.639 1.00 93.75 467 ARG A CA 1
ATOM 3648 C C . ARG A 1 467 ? -8.777 2.886 26.659 1.00 93.75 467 ARG A C 1
ATOM 3650 O O . ARG A 1 467 ? -9.251 3.725 25.895 1.00 93.75 467 ARG A O 1
ATOM 3657 N N . VAL A 1 468 ? -9.142 1.608 26.657 1.00 95.19 468 VAL A N 1
ATOM 3658 C CA . VAL A 1 468 ? -10.044 1.006 25.670 1.00 95.19 468 VAL A CA 1
ATOM 3659 C C . VAL A 1 468 ? -11.508 1.136 26.080 1.00 95.19 468 VAL A C 1
ATOM 3661 O O . VAL A 1 468 ? -12.351 1.382 25.222 1.00 95.19 468 VAL A O 1
ATOM 3664 N N . GLU A 1 469 ? -11.82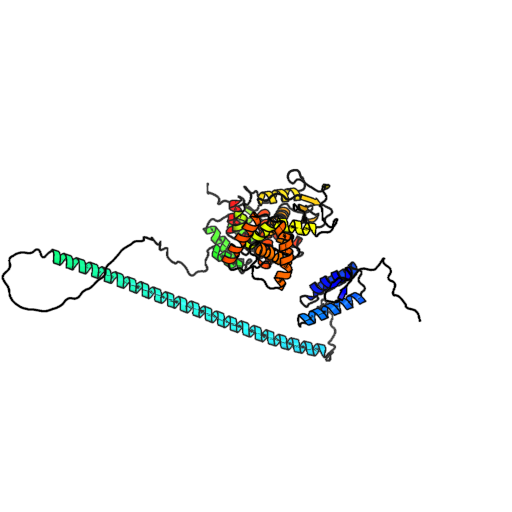8 1.060 27.369 1.00 95.12 469 GLU A N 1
ATOM 3665 C CA . GLU A 1 469 ? -13.202 1.158 27.878 1.00 95.12 469 GLU A CA 1
ATOM 3666 C C . GLU A 1 469 ? -13.912 2.464 27.455 1.00 95.12 469 GLU A C 1
ATOM 3668 O O . GLU A 1 469 ? -15.007 2.377 26.894 1.00 95.12 469 GLU A O 1
ATOM 3673 N N . PRO A 1 470 ? -13.283 3.659 27.527 1.00 94.06 470 PRO A N 1
ATOM 3674 C CA . PRO A 1 470 ? -13.898 4.886 27.011 1.00 94.06 470 PRO A CA 1
ATOM 3675 C C . PRO A 1 470 ? -14.141 4.872 25.494 1.00 94.06 470 PRO A C 1
ATOM 3677 O O . PRO A 1 470 ? -15.020 5.578 24.997 1.00 94.06 470 PRO A O 1
ATOM 3680 N N . LEU A 1 471 ? -13.341 4.117 24.730 1.00 93.62 471 LEU A N 1
ATOM 3681 C CA . LEU A 1 471 ? -13.546 3.952 23.290 1.00 93.62 471 LEU A CA 1
ATOM 3682 C C . LEU A 1 471 ? -14.717 3.011 23.015 1.00 93.62 471 LEU A C 1
ATOM 3684 O O . LEU A 1 471 ? -15.528 3.319 22.148 1.00 93.62 471 LEU A O 1
ATOM 3688 N N . VAL A 1 472 ? -14.846 1.918 23.770 1.00 95.88 472 VAL A N 1
ATOM 3689 C CA . VAL A 1 472 ? -15.987 0.994 23.685 1.00 95.88 472 VAL A CA 1
ATOM 3690 C C . VAL A 1 472 ? -17.295 1.732 23.974 1.00 95.88 472 VAL A C 1
ATOM 3692 O O . VAL A 1 472 ? -18.209 1.685 23.151 1.00 95.88 472 VAL A O 1
ATOM 3695 N N . GLU A 1 473 ? -17.359 2.489 25.074 1.00 94.38 473 GLU A N 1
ATOM 3696 C CA . GLU A 1 473 ? -18.541 3.282 25.449 1.00 94.38 473 GLU A CA 1
ATOM 3697 C C . GLU A 1 473 ? -18.931 4.315 24.380 1.00 94.38 473 GLU A C 1
ATOM 3699 O O . GLU A 1 473 ? -20.115 4.589 24.176 1.00 94.38 473 GLU A O 1
ATOM 3704 N N . ALA A 1 474 ? -17.944 4.890 23.687 1.00 92.25 474 ALA A N 1
ATOM 3705 C CA . ALA A 1 474 ? -18.174 5.872 22.633 1.00 92.25 474 ALA A CA 1
ATOM 3706 C C . ALA A 1 474 ? -18.557 5.238 21.285 1.00 92.25 474 ALA A C 1
ATOM 3708 O O . ALA A 1 474 ? -19.352 5.820 20.547 1.00 92.25 474 ALA A O 1
ATOM 3709 N N . LEU A 1 475 ? -17.980 4.082 20.944 1.00 93.31 475 LEU A N 1
ATOM 3710 C CA . LEU A 1 475 ? -18.173 3.420 19.653 1.00 93.31 475 LEU A CA 1
ATOM 3711 C C . LEU A 1 475 ? -19.445 2.583 19.621 1.00 93.31 475 LEU A C 1
ATOM 3713 O O . LEU A 1 475 ? -20.196 2.681 18.657 1.00 93.31 475 LEU A O 1
ATOM 3717 N N . GLN A 1 476 ? -19.718 1.798 20.664 1.00 93.50 476 GLN A N 1
ATOM 3718 C CA . GLN A 1 476 ? -20.827 0.842 20.681 1.00 93.50 476 GLN A CA 1
ATOM 3719 C C . GLN A 1 476 ? -22.197 1.461 20.325 1.00 93.50 476 GLN A C 1
ATOM 3721 O O . GLN A 1 476 ? -22.924 0.836 19.555 1.00 93.50 476 GLN A O 1
ATOM 3726 N N . PRO A 1 477 ? -22.567 2.681 20.778 1.00 93.94 477 PRO A N 1
ATOM 3727 C CA . PRO A 1 477 ? -23.840 3.306 20.401 1.00 93.94 477 PRO A CA 1
ATOM 3728 C C . PRO A 1 477 ? -23.936 3.740 18.931 1.00 93.94 477 PRO A C 1
ATOM 3730 O O . PRO A 1 477 ? -25.030 4.048 18.461 1.00 93.94 477 PRO A O 1
ATOM 3733 N N . LEU A 1 478 ? -22.803 3.836 18.227 1.00 92.56 478 LEU A N 1
ATOM 3734 C CA . LEU A 1 478 ? -22.727 4.227 16.817 1.00 92.56 478 LEU A CA 1
ATOM 3735 C C . LEU A 1 478 ? -22.784 3.022 15.868 1.00 92.56 478 LEU A C 1
ATOM 3737 O O . LEU A 1 478 ? -22.906 3.223 14.661 1.00 92.56 478 LEU A O 1
ATOM 3741 N N . LEU A 1 479 ? -22.677 1.800 16.395 1.00 94.31 479 LEU A N 1
ATOM 3742 C CA . LEU A 1 479 ? -22.687 0.563 15.619 1.00 94.31 479 LEU A CA 1
ATOM 3743 C C . LEU A 1 479 ? -24.090 -0.049 15.603 1.00 94.31 479 LEU A C 1
ATOM 3745 O O . LEU A 1 479 ? -24.810 -0.017 16.603 1.00 94.31 479 LEU A O 1
ATOM 3749 N N . ASP A 1 480 ? -24.476 -0.623 14.466 1.00 95.12 480 ASP A N 1
ATOM 3750 C CA . ASP A 1 480 ? -25.713 -1.390 14.356 1.00 95.12 480 ASP A CA 1
ATOM 3751 C C . ASP A 1 480 ? -25.514 -2.855 14.789 1.00 95.12 480 ASP A C 1
ATOM 3753 O O . ASP A 1 480 ? -24.398 -3.343 14.985 1.00 95.12 480 ASP A O 1
ATOM 3757 N N . GLU A 1 481 ? -26.622 -3.577 14.964 1.00 95.19 481 GLU A N 1
ATOM 3758 C CA . GLU A 1 481 ? -26.592 -4.972 15.419 1.00 95.19 481 GLU A CA 1
ATOM 3759 C C . GLU A 1 481 ? -25.833 -5.883 14.439 1.00 95.19 481 GLU A C 1
ATOM 3761 O O . GLU A 1 481 ? -25.129 -6.797 14.863 1.00 95.19 481 GLU A O 1
ATOM 3766 N N . ALA A 1 482 ? -25.917 -5.602 13.135 1.00 96.31 482 ALA A N 1
ATOM 3767 C CA . ALA A 1 482 ? -25.207 -6.356 12.107 1.00 96.31 482 ALA A CA 1
ATOM 3768 C C . ALA A 1 482 ? -23.683 -6.200 12.231 1.00 96.31 482 ALA A C 1
ATOM 3770 O O . ALA A 1 482 ? -22.964 -7.198 12.177 1.00 96.31 482 ALA A O 1
ATOM 3771 N N . THR A 1 483 ? -23.198 -4.978 12.462 1.00 96.06 483 THR A N 1
ATOM 3772 C CA . THR A 1 483 ? -21.771 -4.699 12.667 1.00 96.06 483 THR A CA 1
ATOM 3773 C C . THR A 1 483 ? -21.262 -5.367 13.943 1.00 96.06 483 THR A C 1
ATOM 3775 O O . THR A 1 483 ? -20.188 -5.962 13.945 1.00 96.06 483 THR A O 1
ATOM 3778 N N . ILE A 1 484 ? -22.045 -5.359 15.028 1.00 96.00 484 ILE A N 1
ATOM 3779 C CA . ILE A 1 484 ? -21.665 -6.044 16.277 1.00 96.00 484 ILE A CA 1
ATOM 3780 C C . ILE A 1 484 ? -21.551 -7.563 16.065 1.00 96.00 484 ILE A C 1
ATOM 3782 O O . ILE A 1 484 ? -20.574 -8.170 16.504 1.00 96.00 484 ILE A O 1
ATOM 3786 N N . LEU A 1 485 ? -22.502 -8.180 15.354 1.00 96.94 485 LEU A N 1
ATOM 3787 C CA . LEU A 1 485 ? -22.428 -9.601 14.983 1.00 96.94 485 LEU A CA 1
ATOM 3788 C C . LEU A 1 485 ? -21.217 -9.897 14.084 1.00 96.94 485 LEU A C 1
ATOM 3790 O O . LEU A 1 485 ? -20.598 -10.953 14.204 1.00 96.94 485 LEU A O 1
ATOM 3794 N N . ARG A 1 486 ? -20.853 -8.970 13.194 1.00 97.31 486 ARG A N 1
ATOM 3795 C CA . ARG A 1 486 ? -19.665 -9.104 12.346 1.00 97.31 486 ARG A CA 1
ATOM 3796 C C . ARG A 1 486 ? -18.373 -9.035 13.161 1.00 97.31 486 ARG A C 1
ATOM 3798 O O . ARG A 1 486 ? -17.490 -9.861 12.953 1.00 97.31 486 ARG A O 1
ATOM 3805 N N . LEU A 1 487 ? -18.283 -8.121 14.126 1.00 96.81 487 LEU A N 1
ATOM 3806 C CA . LEU A 1 487 ? -17.152 -8.032 15.055 1.00 96.81 487 LEU A CA 1
ATOM 3807 C C . LEU A 1 487 ? -17.015 -9.285 15.931 1.00 96.81 487 LEU A C 1
ATOM 3809 O O . LEU A 1 487 ? -15.896 -9.690 16.233 1.00 96.81 487 LEU A O 1
ATOM 3813 N N . GLN A 1 488 ? -18.129 -9.925 16.305 1.00 96.31 488 GLN A N 1
ATOM 3814 C CA . GLN A 1 488 ? -18.118 -11.227 16.986 1.00 96.31 488 GLN A CA 1
ATOM 3815 C C . GLN A 1 488 ? -17.487 -12.322 16.121 1.00 96.31 488 GLN A C 1
ATOM 3817 O O . GLN A 1 488 ? -16.590 -13.015 16.585 1.00 96.31 488 GLN A O 1
ATOM 3822 N N . GLN A 1 489 ? -17.902 -12.432 14.856 1.00 96.56 489 GLN A N 1
ATOM 3823 C CA . GLN A 1 489 ? -17.322 -13.403 13.919 1.00 96.56 489 GLN A CA 1
ATOM 3824 C C . GLN A 1 489 ? -15.823 -13.172 13.722 1.00 96.56 489 GLN A C 1
ATOM 3826 O O . GLN A 1 489 ? -15.037 -14.103 13.832 1.00 96.56 489 GLN A O 1
ATOM 3831 N N . LEU A 1 490 ? -15.421 -11.918 13.501 1.00 95.38 490 LEU A N 1
ATOM 3832 C CA . LEU A 1 490 ? -14.012 -11.571 13.324 1.00 95.38 490 LEU A CA 1
ATOM 3833 C C . LEU A 1 490 ? -13.186 -11.867 14.583 1.00 95.38 490 LEU A C 1
ATOM 3835 O O . LEU A 1 490 ? -12.029 -12.263 14.475 1.00 95.38 490 LEU A O 1
ATOM 3839 N N . TYR A 1 491 ? -13.762 -11.698 15.777 1.00 94.44 491 TYR A N 1
ATOM 3840 C CA . TYR A 1 491 ? -13.113 -12.110 17.020 1.00 94.44 491 TYR A CA 1
ATOM 3841 C C . TYR A 1 491 ? -12.884 -13.628 17.072 1.00 94.44 491 TYR A C 1
ATOM 3843 O O . TYR A 1 491 ? -11.795 -14.060 17.453 1.00 94.44 491 TYR A O 1
ATOM 3851 N N . ASP A 1 492 ? -13.881 -14.428 16.689 1.00 94.19 492 ASP A N 1
ATOM 3852 C CA . ASP A 1 492 ? -13.753 -15.888 16.650 1.00 94.19 492 ASP A CA 1
ATOM 3853 C C . ASP A 1 492 ? -12.672 -16.311 15.637 1.00 94.19 492 ASP A C 1
ATOM 3855 O O . ASP A 1 492 ? -11.795 -17.105 15.980 1.00 94.19 492 ASP A O 1
ATOM 3859 N N . ASP A 1 493 ? -12.637 -15.685 14.455 1.00 93.69 493 ASP A N 1
ATOM 3860 C CA . ASP A 1 493 ? -11.589 -15.902 13.446 1.00 93.69 493 ASP A CA 1
ATOM 3861 C C . ASP A 1 493 ? -10.187 -15.557 13.999 1.00 93.69 493 ASP A C 1
ATOM 3863 O O . ASP A 1 493 ? -9.218 -16.296 13.799 1.00 93.69 493 ASP A O 1
ATOM 3867 N N . PHE A 1 494 ? -10.062 -14.464 14.764 1.00 89.69 494 PHE A N 1
ATOM 3868 C CA . PHE A 1 494 ? -8.820 -14.099 15.459 1.00 89.69 494 PHE A CA 1
ATOM 3869 C C . PHE A 1 494 ? -8.399 -15.133 16.509 1.00 89.69 494 PHE A C 1
ATOM 3871 O O . PHE A 1 494 ? -7.203 -15.409 16.665 1.00 89.69 494 PHE A O 1
ATOM 3878 N N . ALA A 1 495 ? -9.367 -15.688 17.240 1.00 88.25 495 ALA A N 1
ATOM 3879 C CA . ALA A 1 495 ? -9.127 -16.716 18.242 1.00 88.25 495 ALA A CA 1
ATOM 3880 C C . ALA A 1 495 ? -8.637 -18.021 17.601 1.00 88.25 495 ALA A C 1
ATOM 3882 O O . ALA A 1 495 ? -7.698 -18.637 18.112 1.00 88.25 495 ALA A O 1
ATOM 3883 N N . GLU A 1 496 ? -9.204 -18.401 16.455 1.00 90.06 496 GLU A N 1
ATOM 3884 C CA . GLU A 1 496 ? -8.758 -19.551 15.664 1.00 90.06 496 GLU A CA 1
ATOM 3885 C C . GLU A 1 496 ? -7.354 -19.344 15.073 1.00 90.06 496 GLU A C 1
ATOM 3887 O O . GLU A 1 496 ? -6.540 -20.270 15.073 1.00 90.06 496 GLU A O 1
ATOM 3892 N N . ALA A 1 497 ? -7.027 -18.119 14.647 1.00 85.75 497 ALA A N 1
ATOM 3893 C CA . ALA A 1 497 ? -5.716 -17.755 14.103 1.00 85.75 497 ALA A CA 1
ATOM 3894 C C . ALA A 1 497 ? -4.596 -17.621 15.161 1.00 85.75 497 ALA A C 1
ATOM 3896 O O . ALA A 1 497 ? -3.430 -17.424 14.811 1.00 85.75 497 ALA A O 1
ATOM 3897 N N . GLY A 1 498 ? -4.914 -17.741 16.457 1.00 79.50 498 GLY A N 1
ATOM 3898 C CA . GLY A 1 498 ? -3.931 -17.734 17.547 1.00 79.50 498 GLY A CA 1
ATOM 3899 C C . GLY A 1 498 ? -3.664 -16.370 18.198 1.00 79.50 498 GLY A C 1
ATOM 3900 O O . GLY A 1 498 ? -2.673 -16.237 18.917 1.00 79.50 498 GLY A O 1
ATOM 3901 N N . CYS A 1 499 ? -4.537 -15.374 18.003 1.00 70.00 499 CYS A N 1
ATOM 3902 C CA . CYS A 1 499 ? -4.529 -14.080 18.709 1.00 70.00 499 CYS A CA 1
ATOM 3903 C C . CYS A 1 499 ? -3.201 -13.293 18.671 1.00 70.00 499 CYS A C 1
ATOM 3905 O O . CYS A 1 499 ? -2.852 -12.614 19.642 1.00 70.00 499 CYS A O 1
ATOM 3907 N N . ILE A 1 500 ? -2.445 -13.351 17.573 1.00 77.50 500 ILE A N 1
ATOM 3908 C CA . ILE A 1 500 ? -1.241 -12.524 17.413 1.00 77.50 500 ILE A CA 1
ATOM 3909 C C . ILE A 1 500 ? -1.629 -11.241 16.686 1.00 77.50 500 ILE A C 1
ATOM 3911 O O . ILE A 1 500 ? -1.820 -11.236 15.477 1.00 77.50 500 ILE A O 1
ATOM 3915 N N . VAL A 1 501 ? -1.725 -10.145 17.435 1.00 84.12 501 VAL A N 1
ATOM 3916 C CA . VAL A 1 501 ? -2.044 -8.825 16.887 1.00 84.12 501 VAL A CA 1
ATOM 3917 C C . VAL A 1 501 ? -0.785 -7.965 16.877 1.00 84.12 501 VAL A C 1
ATOM 3919 O O . VAL A 1 501 ? -0.265 -7.608 17.933 1.00 84.12 501 VAL A O 1
ATOM 3922 N N . ASP A 1 502 ? -0.313 -7.606 15.683 1.00 90.62 502 ASP A N 1
ATOM 3923 C CA . ASP A 1 502 ? 0.789 -6.659 15.490 1.00 90.62 502 ASP A CA 1
ATOM 3924 C C . ASP A 1 502 ? 0.350 -5.518 14.566 1.00 90.62 502 ASP A C 1
ATOM 3926 O O . ASP A 1 502 ? 0.474 -5.565 13.340 1.00 90.62 502 ASP A O 1
ATOM 3930 N N . VAL A 1 503 ? -0.181 -4.467 15.191 1.00 93.69 503 VAL A N 1
ATOM 3931 C CA . VAL A 1 503 ? -0.691 -3.277 14.499 1.00 93.69 503 VAL A CA 1
ATOM 3932 C C . VAL A 1 503 ? 0.427 -2.505 13.801 1.00 93.69 503 VAL A C 1
ATOM 3934 O O . VAL A 1 503 ? 0.203 -1.928 12.739 1.00 93.69 503 VAL A O 1
ATOM 3937 N N . ALA A 1 504 ? 1.643 -2.513 14.354 1.00 93.88 504 ALA A N 1
ATOM 3938 C CA . ALA A 1 504 ? 2.778 -1.822 13.752 1.00 93.88 504 ALA A CA 1
ATOM 3939 C C . ALA A 1 504 ? 3.236 -2.528 12.469 1.00 93.88 504 ALA A C 1
ATOM 3941 O O . ALA A 1 504 ? 3.484 -1.873 11.455 1.00 93.88 504 ALA A O 1
ATOM 3942 N N . ARG A 1 505 ? 3.309 -3.864 12.485 1.00 94.62 505 ARG A N 1
ATOM 3943 C CA . ARG A 1 505 ? 3.596 -4.667 11.290 1.00 94.62 505 ARG A CA 1
ATOM 3944 C C . ARG A 1 505 ? 2.504 -4.515 10.239 1.00 94.62 505 ARG A C 1
ATOM 3946 O O . ARG A 1 505 ? 2.832 -4.357 9.066 1.00 94.62 505 ARG A O 1
ATOM 3953 N N . TRP A 1 506 ? 1.237 -4.532 10.652 1.00 95.44 506 TRP A N 1
ATOM 3954 C CA . TRP A 1 506 ? 0.106 -4.301 9.758 1.00 95.44 506 TRP A CA 1
ATOM 3955 C C . TRP A 1 506 ? 0.177 -2.924 9.089 1.00 95.44 506 TRP A C 1
ATOM 3957 O O . TRP A 1 506 ? 0.103 -2.838 7.867 1.00 95.44 506 TRP A O 1
ATOM 3967 N N . HIS A 1 507 ? 0.398 -1.857 9.863 1.00 95.00 507 HIS A N 1
ATOM 3968 C CA . HIS A 1 507 ? 0.442 -0.485 9.347 1.00 95.00 507 HIS A CA 1
ATOM 3969 C C . HIS A 1 507 ? 1.573 -0.288 8.328 1.00 95.00 507 HIS A C 1
ATOM 3971 O O . HIS A 1 507 ? 1.317 0.176 7.219 1.00 95.00 507 HIS A O 1
ATOM 3977 N N . ARG A 1 508 ? 2.785 -0.775 8.628 1.00 94.00 508 ARG A N 1
ATOM 3978 C CA . ARG A 1 508 ? 3.908 -0.785 7.668 1.00 94.00 508 ARG A CA 1
ATOM 3979 C C . ARG A 1 508 ? 3.595 -1.588 6.407 1.00 94.00 508 ARG A C 1
ATOM 3981 O O . ARG A 1 508 ? 4.022 -1.228 5.314 1.00 94.00 508 ARG A O 1
ATOM 3988 N N . ALA A 1 509 ? 2.869 -2.697 6.540 1.00 94.94 509 ALA A N 1
ATOM 3989 C CA . ALA A 1 509 ? 2.464 -3.499 5.392 1.00 94.94 509 ALA A CA 1
ATOM 3990 C C . ALA A 1 509 ? 1.474 -2.734 4.497 1.00 94.94 509 ALA A C 1
ATOM 3992 O O . ALA A 1 509 ? 1.613 -2.777 3.279 1.00 94.94 509 ALA A O 1
ATOM 3993 N N . VAL A 1 510 ? 0.545 -1.971 5.085 1.00 96.25 510 VAL A N 1
ATOM 3994 C CA . VAL A 1 510 ? -0.361 -1.073 4.349 1.00 96.25 510 VAL A CA 1
ATOM 3995 C C . VAL A 1 510 ? 0.412 0.036 3.627 1.00 96.25 510 VAL A C 1
ATOM 3997 O O . VAL A 1 510 ? 0.123 0.320 2.464 1.00 96.25 510 VAL A O 1
ATOM 4000 N N . GLU A 1 511 ? 1.431 0.625 4.263 1.00 94.06 511 GLU A N 1
ATOM 4001 C CA . GLU A 1 511 ? 2.319 1.603 3.615 1.00 94.06 511 GLU A CA 1
ATOM 4002 C C . GLU A 1 511 ? 2.999 1.005 2.373 1.00 94.06 511 GLU A C 1
ATOM 4004 O O . GLU A 1 511 ? 2.980 1.614 1.303 1.00 94.06 511 GLU A O 1
ATOM 4009 N N . ARG A 1 512 ? 3.509 -0.230 2.465 1.00 95.38 512 ARG A N 1
ATOM 4010 C CA . ARG A 1 512 ? 4.095 -0.954 1.320 1.00 95.38 512 ARG A CA 1
ATOM 4011 C C . ARG A 1 512 ? 3.065 -1.279 0.239 1.00 95.38 512 ARG A C 1
ATOM 4013 O O . ARG A 1 512 ? 3.334 -1.077 -0.942 1.00 95.38 512 ARG A O 1
ATOM 4020 N N . THR A 1 513 ? 1.862 -1.703 0.619 1.00 97.25 513 THR A N 1
ATOM 4021 C CA . THR A 1 513 ? 0.740 -1.904 -0.313 1.00 97.25 513 THR A CA 1
ATOM 4022 C C . THR A 1 513 ? 0.415 -0.615 -1.078 1.00 97.25 513 THR A C 1
ATOM 4024 O O . THR A 1 513 ? 0.147 -0.650 -2.282 1.00 97.25 513 THR A O 1
ATOM 4027 N N . ALA A 1 514 ? 0.492 0.547 -0.420 1.00 96.75 514 ALA A N 1
ATOM 4028 C CA . ALA A 1 514 ? 0.325 1.836 -1.083 1.00 96.75 514 ALA A CA 1
ATOM 4029 C C . ALA A 1 514 ? 1.414 2.076 -2.146 1.00 96.75 514 ALA A C 1
ATOM 4031 O O . ALA A 1 514 ? 1.091 2.489 -3.262 1.00 96.75 514 ALA A O 1
ATOM 4032 N N . LEU A 1 515 ? 2.674 1.730 -1.871 1.00 96.50 515 LEU A N 1
ATOM 4033 C CA . LEU A 1 515 ? 3.752 1.786 -2.869 1.00 96.50 515 LEU A CA 1
ATOM 4034 C C . LEU A 1 515 ? 3.487 0.859 -4.060 1.00 96.50 515 LEU A C 1
ATOM 4036 O O . LEU A 1 515 ? 3.634 1.277 -5.208 1.00 96.50 515 LEU A O 1
ATOM 4040 N N . PHE A 1 516 ? 3.030 -0.369 -3.806 1.00 97.88 516 PHE A N 1
ATOM 4041 C CA . PHE A 1 516 ? 2.701 -1.332 -4.862 1.00 97.88 516 PHE A CA 1
ATOM 4042 C C . PHE A 1 516 ? 1.582 -0.826 -5.768 1.00 97.88 516 PHE A C 1
ATOM 4044 O O . PHE A 1 516 ? 1.673 -0.951 -6.990 1.00 97.88 516 PHE A O 1
ATOM 4051 N N . SER A 1 517 ? 0.557 -0.195 -5.191 1.00 97.62 517 SER A N 1
ATOM 4052 C CA . SER A 1 517 ? -0.514 0.429 -5.969 1.00 97.62 517 SER A CA 1
ATOM 4053 C C . SER A 1 517 ? -0.000 1.591 -6.829 1.00 97.62 517 SER A C 1
ATOM 4055 O O . SER A 1 517 ? -0.355 1.681 -8.003 1.00 97.62 517 SER A O 1
ATOM 4057 N N . GLY A 1 518 ? 0.905 2.426 -6.305 1.00 97.06 518 GLY A N 1
ATOM 4058 C CA . GLY A 1 518 ? 1.566 3.481 -7.076 1.00 97.06 518 GLY A CA 1
ATOM 4059 C C . GLY A 1 518 ? 2.391 2.920 -8.238 1.00 97.06 518 GLY A C 1
ATOM 4060 O O . GLY A 1 518 ? 2.250 3.374 -9.378 1.00 97.06 518 GLY A O 1
ATOM 4061 N N . LEU A 1 519 ? 3.200 1.887 -7.979 1.00 97.31 519 LEU A N 1
ATOM 4062 C CA . LEU A 1 519 ? 4.027 1.245 -9.000 1.00 97.31 519 LEU A CA 1
ATOM 4063 C C . LEU A 1 519 ? 3.182 0.559 -10.078 1.00 97.31 519 LEU A C 1
ATOM 4065 O O . LEU A 1 519 ? 3.523 0.644 -11.254 1.00 97.31 519 LEU A O 1
ATOM 4069 N N . LEU A 1 520 ? 2.065 -0.077 -9.716 1.00 96.88 520 LEU A N 1
ATOM 4070 C CA . LEU A 1 520 ? 1.152 -0.695 -10.681 1.00 96.88 520 LEU A CA 1
ATOM 4071 C C . LEU A 1 520 ? 0.606 0.329 -11.688 1.00 96.88 520 LEU A C 1
ATOM 4073 O O . LEU A 1 520 ? 0.516 0.032 -12.881 1.00 96.88 520 LEU A O 1
ATOM 4077 N N . LEU A 1 521 ? 0.257 1.530 -11.215 1.00 96.56 521 LEU A N 1
ATOM 4078 C CA . LEU A 1 521 ? -0.293 2.598 -12.052 1.00 96.56 521 LEU A CA 1
ATOM 4079 C C . LEU A 1 521 ? 0.775 3.295 -12.905 1.00 96.56 521 LEU A C 1
ATOM 4081 O O . LEU A 1 521 ? 0.534 3.582 -14.080 1.00 96.56 521 LEU A O 1
ATOM 4085 N N . ALA A 1 522 ? 1.944 3.582 -12.330 1.00 95.94 522 ALA A N 1
ATOM 4086 C CA . ALA A 1 522 ? 3.044 4.231 -13.045 1.00 95.94 522 ALA A CA 1
ATOM 4087 C C . ALA A 1 522 ? 3.763 3.279 -14.012 1.00 95.94 522 ALA A C 1
ATOM 4089 O O . ALA A 1 522 ? 4.214 3.707 -15.078 1.00 95.94 522 ALA A O 1
ATOM 4090 N N . ASN A 1 523 ? 3.825 1.995 -13.647 1.00 95.31 523 ASN A N 1
ATOM 4091 C CA . ASN A 1 523 ? 4.518 0.921 -14.349 1.00 95.31 523 ASN A CA 1
ATOM 4092 C C . ASN A 1 523 ? 5.984 1.265 -14.686 1.00 95.31 523 ASN A C 1
ATOM 4094 O O . ASN A 1 523 ? 6.458 1.035 -15.804 1.00 95.31 523 ASN A O 1
ATOM 4098 N N . ASP A 1 524 ? 6.661 1.926 -13.745 1.00 94.94 524 ASP A N 1
ATOM 4099 C CA . ASP A 1 524 ? 7.981 2.512 -13.954 1.00 94.94 524 ASP A CA 1
ATOM 4100 C C . ASP A 1 524 ? 8.707 2.748 -12.618 1.00 94.94 524 ASP A C 1
ATOM 4102 O O . ASP A 1 524 ? 8.195 3.468 -11.756 1.00 94.94 524 ASP A O 1
ATOM 4106 N N . LEU A 1 525 ? 9.874 2.119 -12.437 1.00 95.19 525 LEU A N 1
ATOM 4107 C CA . LEU A 1 525 ? 10.666 2.201 -11.201 1.00 95.19 525 LEU A CA 1
ATOM 4108 C C . LEU A 1 525 ? 11.428 3.525 -11.076 1.00 95.19 525 LEU A C 1
ATOM 4110 O O . LEU A 1 525 ? 11.509 4.051 -9.969 1.00 95.19 525 LEU A O 1
ATOM 4114 N N . ASP A 1 526 ? 11.893 4.106 -12.188 1.00 94.25 526 ASP A N 1
ATOM 4115 C CA . ASP A 1 526 ? 12.551 5.423 -12.181 1.00 94.25 526 ASP A CA 1
ATOM 4116 C C . ASP A 1 526 ? 11.575 6.501 -11.681 1.00 94.25 526 ASP A C 1
ATOM 4118 O O . ASP A 1 526 ? 11.921 7.406 -10.921 1.00 94.25 526 ASP A O 1
ATOM 4122 N N . VAL A 1 527 ? 10.305 6.378 -12.077 1.00 95.00 527 VAL A N 1
ATOM 4123 C CA . VAL A 1 527 ? 9.228 7.259 -11.613 1.00 95.00 527 VAL A CA 1
ATOM 4124 C C . VAL A 1 527 ? 8.944 7.053 -10.129 1.00 95.00 527 VAL A C 1
ATOM 4126 O O . VAL A 1 527 ? 8.731 8.034 -9.417 1.00 95.00 527 VAL A O 1
ATOM 4129 N N . ALA A 1 528 ? 8.925 5.803 -9.661 1.00 95.25 528 ALA A N 1
ATOM 4130 C CA . ALA A 1 528 ? 8.713 5.503 -8.250 1.00 95.25 528 ALA A CA 1
ATOM 4131 C C . ALA A 1 528 ? 9.807 6.139 -7.379 1.00 95.25 528 ALA A C 1
ATOM 4133 O O . ALA A 1 528 ? 9.487 6.858 -6.434 1.00 95.25 528 ALA A O 1
ATOM 4134 N N . GLU A 1 529 ? 11.078 5.969 -7.748 1.00 94.81 529 GLU A N 1
ATOM 4135 C CA . GLU A 1 529 ? 12.212 6.577 -7.044 1.00 94.81 529 GLU A CA 1
ATOM 4136 C C . GLU A 1 529 ? 12.145 8.112 -7.055 1.00 94.81 529 GLU A C 1
ATOM 4138 O O . GLU A 1 529 ? 12.321 8.755 -6.014 1.00 94.81 529 GLU A O 1
ATOM 4143 N N . ALA A 1 530 ? 11.836 8.715 -8.209 1.00 92.75 530 ALA A N 1
ATOM 4144 C CA . ALA A 1 530 ? 11.708 10.165 -8.342 1.00 92.75 530 ALA A CA 1
ATOM 4145 C C . ALA A 1 530 ? 10.596 10.736 -7.445 1.00 92.75 530 ALA A C 1
ATOM 4147 O O . ALA A 1 530 ? 10.772 11.786 -6.821 1.00 92.75 530 ALA A O 1
ATOM 4148 N N . VAL A 1 531 ? 9.454 10.044 -7.351 1.00 93.25 531 VAL A N 1
ATOM 4149 C CA . VAL A 1 531 ? 8.344 10.452 -6.481 1.00 93.25 531 VAL A CA 1
ATOM 4150 C C . VAL A 1 531 ? 8.678 10.241 -5.006 1.00 93.25 531 VAL A C 1
ATOM 4152 O O . VAL A 1 531 ? 8.393 11.124 -4.198 1.00 93.25 531 VAL A O 1
ATOM 4155 N N . LEU A 1 532 ? 9.304 9.126 -4.636 1.00 92.56 532 LEU A N 1
ATOM 4156 C CA . LEU A 1 532 ? 9.689 8.875 -3.246 1.00 92.56 532 LEU A CA 1
ATOM 4157 C C . LEU A 1 532 ? 10.718 9.893 -2.752 1.00 92.56 532 LEU A C 1
ATOM 4159 O O . LEU A 1 532 ? 10.531 10.471 -1.685 1.00 92.56 532 LEU A O 1
ATOM 4163 N N . THR A 1 533 ? 11.715 10.214 -3.578 1.00 91.00 533 THR A N 1
ATOM 4164 C CA . THR A 1 533 ? 12.720 11.254 -3.293 1.00 91.00 533 THR A CA 1
ATOM 4165 C C . THR A 1 533 ? 12.097 12.647 -3.173 1.00 91.00 533 THR A C 1
ATOM 4167 O O . THR A 1 533 ? 12.603 13.523 -2.472 1.00 91.00 533 THR A O 1
ATOM 4170 N N . LEU A 1 534 ? 10.981 12.886 -3.864 1.00 87.12 534 LEU A N 1
ATOM 4171 C CA . LEU A 1 534 ? 10.225 14.123 -3.717 1.00 87.12 534 LEU A CA 1
ATOM 4172 C C . LEU A 1 534 ? 9.480 14.186 -2.373 1.00 87.12 534 LEU A C 1
ATOM 4174 O O . LEU A 1 534 ? 9.415 15.250 -1.757 1.00 87.12 534 LEU A O 1
ATOM 4178 N N . GLN A 1 535 ? 8.853 13.084 -1.961 1.00 85.44 535 GLN A N 1
ATOM 4179 C CA . GLN A 1 535 ? 8.018 13.019 -0.758 1.00 85.44 535 GLN A CA 1
ATOM 4180 C C . GLN A 1 535 ? 8.851 12.995 0.525 1.00 85.44 535 GLN A C 1
ATOM 4182 O O . GLN A 1 535 ? 8.513 13.656 1.507 1.00 85.44 535 GLN A O 1
ATOM 4187 N N . GLN A 1 536 ? 9.937 12.234 0.505 1.00 75.75 536 GLN A N 1
ATOM 4188 C CA . GLN A 1 536 ? 10.889 12.080 1.588 1.00 75.75 536 GLN A CA 1
ATOM 4189 C C . GLN A 1 536 ? 12.226 12.547 1.026 1.00 75.75 536 GLN A C 1
ATOM 4191 O O . GLN A 1 536 ? 12.644 12.058 -0.014 1.00 75.75 536 GLN A O 1
ATOM 4196 N N . HIS A 1 537 ? 12.893 13.508 1.673 1.00 53.94 537 HIS A N 1
ATOM 4197 C CA . HIS A 1 537 ? 14.089 14.174 1.126 1.00 53.94 537 HIS A CA 1
ATOM 4198 C C . HIS A 1 537 ? 15.219 13.207 0.694 1.00 53.94 537 HIS A C 1
ATOM 4200 O O . HIS A 1 537 ? 16.126 13.647 -0.003 1.00 53.94 537 HIS A O 1
ATOM 4206 N N . ASN A 1 538 ? 15.144 11.920 1.067 1.00 54.28 538 ASN A N 1
ATOM 4207 C CA . ASN A 1 538 ? 15.761 10.790 0.374 1.00 54.28 538 ASN A CA 1
ATOM 4208 C C . ASN A 1 538 ? 14.730 9.649 0.275 1.00 54.28 538 ASN A C 1
ATOM 4210 O O . ASN A 1 538 ? 14.140 9.304 1.301 1.00 54.28 538 ASN A O 1
ATOM 4214 N N . ALA A 1 539 ? 14.543 9.044 -0.904 1.00 61.59 539 ALA A N 1
ATOM 4215 C CA . ALA A 1 539 ? 13.873 7.745 -0.987 1.00 61.59 539 ALA A CA 1
ATOM 4216 C C . ALA A 1 539 ? 14.666 6.742 -0.141 1.00 61.59 539 ALA A C 1
ATOM 4218 O O . ALA A 1 539 ? 15.899 6.714 -0.218 1.00 61.59 539 ALA A O 1
ATOM 4219 N N . THR A 1 540 ? 13.994 5.947 0.690 1.00 72.44 540 THR A N 1
ATOM 4220 C CA . THR A 1 540 ? 14.726 4.932 1.446 1.00 72.44 540 THR A CA 1
ATOM 4221 C C . THR A 1 540 ? 15.038 3.756 0.531 1.00 72.44 540 THR A C 1
ATOM 4223 O O . THR A 1 540 ? 14.181 3.282 -0.214 1.00 72.44 540 THR A O 1
ATOM 4226 N N . ASP A 1 541 ? 16.268 3.253 0.612 1.00 85.25 541 ASP A N 1
ATOM 4227 C CA . ASP A 1 541 ? 16.685 2.041 -0.098 1.00 85.25 541 ASP A CA 1
ATOM 4228 C C . ASP A 1 541 ? 15.719 0.870 0.136 1.00 85.25 541 ASP A C 1
ATOM 4230 O O . ASP A 1 541 ? 15.446 0.100 -0.779 1.00 85.25 541 ASP A O 1
ATOM 4234 N N . VAL A 1 542 ? 15.131 0.820 1.333 1.00 89.19 542 VAL A N 1
ATOM 4235 C CA . VAL A 1 542 ? 14.140 -0.173 1.755 1.00 89.19 542 VAL A CA 1
ATOM 4236 C C . VAL A 1 542 ? 12.862 -0.114 0.912 1.00 89.19 542 VAL A C 1
ATOM 4238 O O . VAL A 1 542 ? 12.349 -1.151 0.508 1.00 89.19 542 VAL A O 1
ATOM 4241 N N . GLU A 1 543 ? 12.324 1.074 0.622 1.00 92.00 543 GLU A N 1
ATOM 4242 C CA . GLU A 1 543 ? 11.101 1.199 -0.187 1.00 92.00 543 GLU A CA 1
ATOM 4243 C C . GLU A 1 543 ? 11.336 0.718 -1.622 1.00 92.00 543 GLU A C 1
ATOM 4245 O O . GLU A 1 543 ? 10.498 0.015 -2.188 1.00 92.00 543 GLU A O 1
ATOM 4250 N N . MET A 1 544 ? 12.493 1.053 -2.201 1.00 94.31 544 MET A N 1
ATOM 4251 C CA . MET A 1 544 ? 12.851 0.607 -3.548 1.00 94.31 544 MET A CA 1
ATOM 4252 C C . MET A 1 544 ? 13.110 -0.900 -3.608 1.00 94.31 544 MET A C 1
ATOM 4254 O O . MET A 1 544 ? 12.687 -1.553 -4.560 1.00 94.31 544 MET A O 1
ATOM 4258 N N . GLU A 1 545 ? 13.750 -1.467 -2.588 1.00 94.50 545 GLU A N 1
ATOM 4259 C CA . GLU A 1 545 ? 13.932 -2.912 -2.429 1.00 94.50 545 GLU A CA 1
ATOM 4260 C C . GLU A 1 545 ? 12.590 -3.658 -2.420 1.00 94.50 545 GLU A C 1
ATOM 4262 O O . GLU A 1 545 ? 12.392 -4.587 -3.204 1.00 94.50 545 GLU A O 1
ATOM 4267 N N . GLU A 1 546 ? 11.620 -3.190 -1.633 1.00 94.12 546 GLU A N 1
ATOM 4268 C CA . GLU A 1 546 ? 10.265 -3.755 -1.589 1.00 94.12 546 GLU A CA 1
ATOM 4269 C C . GLU A 1 546 ? 9.557 -3.676 -2.951 1.00 94.12 546 GLU A C 1
ATOM 4271 O O . GLU A 1 546 ? 8.907 -4.633 -3.390 1.00 94.12 546 GLU A O 1
ATOM 4276 N N . LEU A 1 547 ? 9.697 -2.548 -3.658 1.00 96.62 547 LEU A N 1
ATOM 4277 C CA . LEU A 1 547 ? 9.149 -2.381 -5.004 1.00 96.62 547 LEU A CA 1
ATOM 4278 C C . LEU A 1 547 ? 9.770 -3.366 -6.002 1.00 96.62 547 LEU A C 1
ATOM 4280 O O . LEU A 1 547 ? 9.038 -3.941 -6.808 1.00 96.62 547 LEU A O 1
ATOM 4284 N N . ILE A 1 548 ? 11.085 -3.599 -5.939 1.00 96.56 548 ILE A N 1
ATOM 4285 C CA . ILE A 1 548 ? 11.784 -4.564 -6.802 1.00 96.56 548 ILE A CA 1
ATOM 4286 C C . ILE A 1 548 ? 11.281 -5.989 -6.539 1.00 96.56 548 ILE A C 1
ATOM 4288 O O . ILE A 1 548 ? 10.927 -6.705 -7.488 1.00 96.56 548 ILE A O 1
ATOM 4292 N N . VAL A 1 549 ? 11.187 -6.392 -5.267 1.00 96.31 549 VAL A N 1
ATOM 4293 C CA . VAL A 1 549 ? 10.665 -7.713 -4.880 1.00 96.31 549 VAL A CA 1
ATOM 4294 C C . VAL A 1 549 ? 9.239 -7.890 -5.391 1.00 96.31 549 VAL A C 1
ATOM 4296 O O . VAL A 1 549 ? 8.918 -8.910 -6.006 1.00 96.31 549 VAL A O 1
ATOM 4299 N N . PHE A 1 550 ? 8.371 -6.897 -5.197 1.00 97.25 550 PHE A N 1
ATOM 4300 C CA . PHE A 1 550 ? 6.994 -6.965 -5.675 1.00 97.25 550 PHE A CA 1
ATOM 4301 C C . PHE A 1 550 ? 6.904 -7.025 -7.201 1.00 97.25 550 PHE A C 1
ATOM 4303 O O . PHE A 1 550 ? 6.192 -7.873 -7.738 1.00 97.25 550 PHE A O 1
ATOM 4310 N N . PHE A 1 551 ? 7.628 -6.161 -7.910 1.00 96.81 551 PHE A N 1
ATOM 4311 C CA . PHE A 1 551 ? 7.520 -6.025 -9.361 1.00 96.81 551 PHE A CA 1
ATOM 4312 C C . PHE A 1 551 ? 8.006 -7.264 -10.120 1.00 96.81 551 PHE A C 1
ATOM 4314 O O . PHE A 1 551 ? 7.494 -7.595 -11.192 1.00 96.81 551 PHE A O 1
ATOM 4321 N N . THR A 1 552 ? 8.959 -7.992 -9.536 1.00 96.44 552 THR A N 1
ATOM 4322 C CA . THR A 1 552 ? 9.451 -9.272 -10.060 1.00 96.44 552 THR A CA 1
ATOM 4323 C C . THR A 1 552 ? 8.641 -10.475 -9.566 1.00 96.44 552 THR A C 1
ATOM 4325 O O . THR A 1 552 ? 8.825 -11.586 -10.071 1.00 96.44 552 THR A O 1
ATOM 4328 N N . ALA A 1 553 ? 7.704 -10.304 -8.631 1.00 95.62 553 ALA A N 1
ATOM 4329 C CA . ALA A 1 553 ? 6.900 -11.397 -8.092 1.00 95.62 553 ALA A CA 1
ATOM 4330 C C . ALA A 1 553 ? 5.891 -11.952 -9.112 1.00 95.62 553 ALA A C 1
ATOM 4332 O O . ALA A 1 553 ? 5.337 -11.235 -9.951 1.00 95.62 553 ALA A O 1
ATOM 4333 N N . ALA A 1 554 ? 5.571 -13.245 -8.991 1.00 94.69 554 ALA A N 1
ATOM 4334 C CA . ALA A 1 554 ? 4.546 -13.886 -9.820 1.00 94.69 554 ALA A CA 1
ATOM 4335 C C . ALA A 1 554 ? 3.163 -13.223 -9.658 1.00 94.69 554 ALA A C 1
ATOM 4337 O O . ALA A 1 554 ? 2.441 -13.066 -10.643 1.00 94.69 554 ALA A O 1
ATOM 4338 N N . ARG A 1 555 ? 2.831 -12.774 -8.436 1.00 95.31 555 ARG A N 1
ATOM 4339 C CA . ARG A 1 555 ? 1.570 -12.077 -8.128 1.00 95.31 555 ARG A CA 1
ATOM 4340 C C . ARG A 1 555 ? 1.412 -10.755 -8.882 1.00 95.31 555 ARG A C 1
ATOM 4342 O O . ARG A 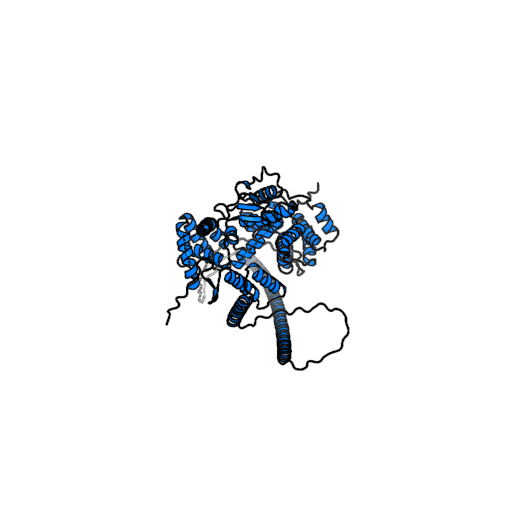1 555 ? 0.319 -10.458 -9.350 1.00 95.31 555 ARG A O 1
ATOM 4349 N N . CYS A 1 556 ? 2.497 -10.000 -9.076 1.00 96.06 556 CYS A N 1
ATOM 4350 C CA . CYS A 1 556 ? 2.448 -8.739 -9.815 1.00 96.06 556 CYS A CA 1
ATOM 4351 C C . CYS A 1 556 ? 2.178 -8.992 -11.301 1.00 96.06 556 CYS A C 1
ATOM 4353 O O . CYS A 1 556 ? 1.285 -8.377 -11.879 1.00 96.06 556 CYS A O 1
ATOM 4355 N N . SER A 1 557 ? 2.868 -9.960 -11.915 1.00 94.50 557 SER A N 1
ATOM 4356 C CA . SER A 1 557 ? 2.596 -10.324 -13.313 1.00 94.50 557 SER A CA 1
ATOM 4357 C C . SER A 1 557 ? 1.180 -10.882 -13.503 1.00 94.50 557 SER A C 1
ATOM 4359 O O . SER A 1 557 ? 0.505 -10.550 -14.478 1.00 94.50 557 SER A O 1
ATOM 4361 N N . GLU A 1 558 ? 0.673 -11.663 -12.545 1.00 95.94 558 GLU A N 1
ATOM 4362 C CA . GLU A 1 558 ? -0.721 -12.114 -12.564 1.00 95.94 558 GLU A CA 1
ATOM 4363 C C . GLU A 1 558 ? -1.706 -10.945 -12.489 1.00 95.94 558 GLU A C 1
ATOM 4365 O O . GLU A 1 558 ? -2.623 -10.867 -13.306 1.00 95.94 558 GLU A O 1
ATOM 4370 N N . LEU A 1 559 ? -1.478 -9.987 -11.589 1.00 96.44 559 LEU A N 1
ATOM 4371 C CA . LEU A 1 559 ? -2.302 -8.786 -11.479 1.00 96.44 559 LEU A CA 1
ATOM 4372 C C . LEU A 1 559 ? -2.305 -7.990 -12.787 1.00 96.44 559 LEU A C 1
ATOM 4374 O O . LEU A 1 559 ? -3.364 -7.636 -13.303 1.00 96.44 559 LEU A O 1
ATOM 4378 N N . ARG A 1 560 ? -1.126 -7.781 -13.381 1.00 95.88 560 ARG A N 1
ATOM 4379 C CA . ARG A 1 560 ? -0.959 -7.093 -14.668 1.00 95.88 560 ARG A CA 1
ATOM 4380 C C . ARG A 1 560 ? -1.703 -7.798 -15.804 1.00 95.88 560 ARG A C 1
ATOM 4382 O O . ARG A 1 560 ? -2.316 -7.127 -16.640 1.00 95.88 560 ARG A O 1
ATOM 4389 N N . ARG A 1 561 ? -1.691 -9.137 -15.839 1.00 95.31 561 ARG A N 1
ATOM 4390 C CA . ARG A 1 561 ? -2.464 -9.937 -16.809 1.00 95.31 561 ARG A CA 1
ATOM 4391 C C . ARG A 1 561 ? -3.956 -9.752 -16.604 1.00 95.31 561 ARG A C 1
ATOM 4393 O O . ARG A 1 561 ? -4.672 -9.470 -17.564 1.00 95.31 561 ARG A O 1
ATOM 4400 N N . ARG A 1 562 ? -4.405 -9.857 -15.355 1.00 95.56 562 ARG A N 1
ATOM 4401 C CA . ARG A 1 562 ? -5.805 -9.735 -14.949 1.00 95.56 562 ARG A CA 1
ATOM 4402 C C . ARG A 1 562 ? -6.408 -8.387 -15.342 1.00 95.56 562 ARG A C 1
ATOM 4404 O O . ARG A 1 562 ? -7.474 -8.369 -15.959 1.00 95.56 562 ARG A O 1
ATOM 4411 N N . VAL A 1 563 ? -5.707 -7.283 -15.088 1.00 95.19 563 VAL A N 1
ATOM 4412 C CA . VAL A 1 563 ? -6.157 -5.926 -15.466 1.00 95.19 563 VAL A CA 1
ATOM 4413 C C . VAL A 1 563 ? -5.894 -5.580 -16.939 1.00 95.19 563 VAL A C 1
ATOM 4415 O O . VAL A 1 563 ? -6.391 -4.574 -17.447 1.00 95.19 563 VAL A O 1
ATOM 4418 N N . GLY A 1 564 ? -5.155 -6.429 -17.659 1.00 94.25 564 GLY A N 1
ATOM 4419 C CA . GLY A 1 564 ? -4.944 -6.325 -19.103 1.00 94.25 564 GLY A CA 1
ATOM 4420 C C . GLY A 1 564 ? -3.827 -5.376 -19.539 1.00 94.25 564 GLY A C 1
ATOM 4421 O O . GLY A 1 564 ? -3.861 -4.923 -20.682 1.00 94.25 564 GLY A O 1
ATOM 4422 N N . ILE A 1 565 ? -2.861 -5.088 -18.659 1.00 94.12 565 ILE A N 1
ATOM 4423 C CA . ILE A 1 565 ? -1.664 -4.279 -18.968 1.00 94.12 565 ILE A CA 1
ATOM 4424 C C . ILE A 1 565 ? -0.408 -5.129 -19.207 1.00 94.12 565 ILE A C 1
ATOM 4426 O O . ILE A 1 565 ? 0.628 -4.590 -19.587 1.00 94.12 565 ILE A O 1
ATOM 4430 N N . ALA A 1 566 ? -0.484 -6.443 -18.972 1.00 93.19 566 ALA A N 1
ATOM 4431 C CA . ALA A 1 566 ? 0.638 -7.343 -19.199 1.00 93.19 566 ALA A CA 1
ATOM 4432 C C . ALA A 1 566 ? 0.964 -7.521 -20.685 1.00 93.19 566 ALA A C 1
ATOM 4434 O O . ALA A 1 566 ? 0.082 -7.509 -21.551 1.00 93.19 566 ALA A O 1
ATOM 4435 N N . LEU A 1 567 ? 2.240 -7.782 -20.966 1.00 90.62 567 LEU A N 1
ATOM 4436 C CA . LEU A 1 567 ? 2.682 -8.172 -22.301 1.00 90.62 567 LEU A CA 1
ATOM 4437 C C . LEU A 1 567 ? 2.165 -9.573 -22.654 1.00 90.62 567 LEU A C 1
ATOM 4439 O O . LEU A 1 567 ? 2.296 -10.519 -21.878 1.00 90.62 567 LEU A O 1
ATOM 4443 N N . ALA A 1 568 ? 1.599 -9.719 -23.851 1.00 80.38 568 ALA A N 1
ATOM 4444 C CA . ALA A 1 568 ? 1.190 -11.018 -24.371 1.00 80.38 568 ALA A CA 1
ATOM 4445 C C . ALA A 1 568 ? 2.374 -11.720 -25.061 1.00 80.38 568 ALA A C 1
ATOM 4447 O O . ALA A 1 568 ? 3.154 -11.051 -25.751 1.00 80.38 568 ALA A O 1
ATOM 4448 N N . PRO A 1 569 ? 2.510 -13.054 -24.939 1.00 69.88 569 PRO A N 1
ATOM 4449 C CA . PRO A 1 569 ? 3.465 -13.800 -25.748 1.00 69.88 569 PRO A CA 1
ATOM 4450 C C . PRO A 1 569 ? 3.117 -13.583 -27.224 1.00 69.88 569 PRO A C 1
ATOM 4452 O O . PRO A 1 569 ? 1.967 -13.770 -27.626 1.00 69.88 569 PRO A O 1
ATOM 4455 N N . GLN A 1 570 ? 4.093 -13.148 -28.028 1.00 57.88 570 GLN A N 1
ATOM 4456 C CA . GLN A 1 570 ? 3.900 -12.999 -29.470 1.00 57.88 570 GLN A CA 1
ATOM 4457 C C . GLN A 1 570 ? 3.520 -14.369 -30.031 1.00 57.88 570 GLN A C 1
ATOM 4459 O O . GLN A 1 570 ? 4.350 -15.272 -30.112 1.00 57.88 570 GLN A O 1
ATOM 4464 N N . THR A 1 571 ? 2.247 -14.547 -30.375 1.00 40.78 571 THR A N 1
ATOM 4465 C CA . THR A 1 571 ? 1.810 -15.726 -31.111 1.00 40.78 571 THR A CA 1
ATOM 4466 C C . THR A 1 571 ? 2.458 -15.608 -32.481 1.00 40.78 571 THR A C 1
ATOM 4468 O O . THR A 1 571 ? 2.177 -14.655 -33.206 1.00 40.78 571 THR A O 1
ATOM 4471 N N . ALA A 1 572 ? 3.393 -16.506 -32.795 1.00 34.09 572 ALA A N 1
ATOM 4472 C CA . ALA A 1 572 ? 3.968 -16.589 -34.129 1.00 34.09 572 ALA A CA 1
ATOM 4473 C C . ALA A 1 572 ? 2.813 -16.759 -35.129 1.00 34.09 572 ALA A C 1
ATOM 4475 O O . ALA A 1 572 ? 2.095 -17.759 -35.069 1.00 34.09 572 ALA A O 1
ATOM 4476 N N . LEU A 1 573 ? 2.592 -15.736 -35.958 1.00 29.72 573 LEU A N 1
ATOM 4477 C CA . LEU A 1 573 ? 1.695 -15.781 -37.112 1.00 29.72 573 LEU A CA 1
ATOM 4478 C C . LEU A 1 573 ? 2.352 -16.538 -38.262 1.00 29.72 573 LEU A C 1
ATOM 4480 O O . LEU A 1 573 ? 3.571 -16.331 -38.471 1.00 29.72 573 LEU A O 1
#

Solvent-accessible surface area (backbone atoms only — not comparable to full-atom values): 33316 Å² total; per-residue (Å²): 132,82,85,80,75,88,79,81,67,83,89,76,68,71,80,57,49,78,57,100,88,41,82,23,42,73,58,51,45,56,49,51,53,55,50,51,62,51,48,67,82,32,50,41,42,68,69,53,50,53,51,51,55,50,48,38,63,75,57,67,54,54,70,71,61,50,54,53,50,51,52,51,52,49,54,56,46,29,75,72,66,82,48,77,76,43,73,60,77,83,82,75,83,85,74,93,72,95,76,82,89,80,83,76,87,77,53,69,68,60,52,50,48,55,51,49,51,54,49,50,57,47,51,52,50,50,51,54,50,49,51,54,50,52,50,49,52,50,53,53,50,52,54,50,51,54,52,50,52,52,52,50,53,51,53,53,49,56,53,50,54,53,49,51,54,52,52,52,54,50,52,52,52,54,52,52,49,51,51,52,52,51,60,56,66,71,63,73,88,82,82,85,86,83,81,92,84,86,84,90,80,88,81,85,82,84,81,89,81,92,85,84,93,80,92,82,91,80,91,79,84,84,76,78,94,79,77,102,57,86,70,69,48,62,67,62,38,50,57,53,27,74,80,43,53,79,45,62,67,53,49,52,52,37,37,55,35,25,58,78,68,59,40,52,34,45,29,36,40,40,22,43,52,31,46,73,72,71,71,45,52,71,71,36,42,50,54,27,61,75,68,58,69,94,62,71,73,67,6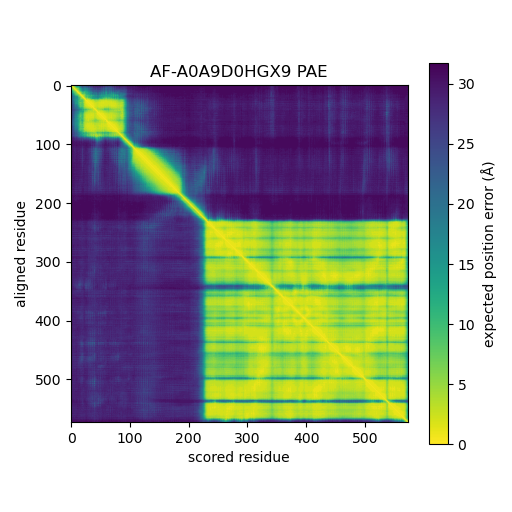4,76,46,49,45,53,72,66,50,41,66,75,40,48,45,34,94,68,39,55,61,68,62,24,52,56,39,31,74,44,33,67,48,51,51,50,52,54,62,68,70,45,55,92,84,69,62,71,72,78,63,74,88,34,57,51,57,39,91,80,46,87,50,64,46,50,31,33,39,39,52,36,23,48,42,60,55,42,81,66,55,57,36,27,62,36,74,82,40,78,50,42,72,45,80,40,80,51,100,70,54,25,38,39,37,9,33,54,44,71,50,95,62,52,72,41,45,38,20,24,54,28,22,33,58,53,47,43,71,39,52,46,40,29,50,75,70,72,42,94,41,74,66,58,45,46,39,51,50,52,18,47,41,34,66,30,36,80,80,61,89,71,56,69,80,53,44,74,64,19,50,66,48,32,69,63,42,57,82,67,54,53,73,68,55,44,55,49,31,32,52,54,42,51,54,38,56,75,72,64,68,80,83,57,63,69,55,28,48,54,19,50,56,49,22,14,50,47,41,7,38,66,46,28,70,38,68,70,46,47,50,54,46,37,32,68,78,35,94,59,50,54,70,65,60,54,36,53,50,47,44,45,52,56,30,72,46,37,40,51,46,31,48,74,24,49,65,42,58,73,67,81,74,85,127

Foldseek 3Di:
DDDPDDDDDPPPDAFFDQDPRDGHGPLRVVLLVLLCVQCVVLENEPVSVVVSVVSCVVSVPDPVVSVVSNVVSQVSVCVVPVGHRDYDDDPDDDDDDDDDDDDPPDDVVVVVVVVVVVVVVVVVVVVVVVVVVVVVVVVVVVVVVVVVVVVVVVVVVVVVVVVVVVVVVVVVVVVVVVVVVVVVVVPDDDDDDDDDDDDDDDDDDDDDDDDDDDDDDDDDDDDDDDDPDQDLPLVSLLVVLVVPVLPPVSLVSNLVSCVVVLQLQLNLLSLQSCVVSVNHDPVSVCSNVVLPDPAWFDFPAADDDVLLVPFLFFPLADVLLLLLQLLLVLLVLVVVVVVQDVVSQPDDDPVQWDDLVPDPQLLSVLLVVLCRNNVHDRFTEGEEAPAQDAWDFRRDSRIHIYGYVNPRPDDDSLLSLLVSLLVCLCVRSSNVCLRVPPDLVVSVLLSVLSLCLLPVPPDDDPVSCVSNVVVVVSRVVVHDPVSSPVSVVSNVVCVVVPVDDDSVSNSVSSSLSSSSRSCLGSVHLVSSQVSLCVNPVHNDPVSSSSNSSSSSDPSSLVSCVVRVRGDDSPDDD

Radius of gyration: 37.02 Å; Cα contacts (8 Å, |Δi|>4): 579; chains: 1; bounding box: 80×148×94 Å

Mean predicted aligned error: 19.01 Å

Nearest PDB structures (foldseek):
  4gco-assembly1_A  TM=7.105E-01  e=7.895E+00  Caenorhabditis elegans